Protein AF-A0A395IQ38-F1 (afdb_monomer_lite)

Secondary structure (DSSP, 8-state):
-EEEEEEEES----TTPPPSSPEEEEEEEEEEEEEEEEETTEEEEEEEEEEEEEE--TTSSS--EEEEEE-TTS-EEEEEEE-GGG-EEEEEEEE-SS-EEEEEEE-SSHHHHHHHHHHHTT----TTEEEEEEEEEEEEEEE-TT----TTTT--EEEEEEEEE--SSGGG---TT-SS-EEEEEETTEEEEEE----TTT-EEEE-SS-TTEEEEEE---S--EEEEEGGGTTT----GGGTT-TTS-TT---EEEEEEES-----EEE---SSS---SEEEEEEEEETTEEEEEEEESS-SS-SEEEEEE-TT-EEEEEEETTEEEEEEEEEEEPPPPP--STHHHHHTT-EESSSPPPP-EEEEEEEEESSHHHHHHHHHTSSSPEEEPP---------------

Foldseek 3Di:
DWFQWKAKDFDDDDPQDDDNDIAGGKDKDKAWDWDWDQDPVGTATFTFFIWIKIWGHPPDPDIHMDTDTAGQQWAWAKDFDQDPPRFTKMWTWGCPPPTIMIMITGHNDPVVVVVVQCVRLVVDADPQKDWPDKAFFQDKFKDKQPGDDTLQPPFAWTIKIWMFGDDVDPQAGDQACTQTTKIWTDTPFWIKIDTRNHHAPFWWWFDDQVAQQKIKTKGADDRRIYIYGYPPCVVSHRRPPPVVVPVPDDPPDMIMIMITGGPDHDFAWAADDDDPDQGAGTKGWDWDHHHPWIKIKIAGDPGQFAGIFMDTAAQPWAKAWDCPPNKTKIKTAFDFTDTQQGCDPRRSNVSSNIAGDRDHDHGPDTHIDMDIHNDPVNSVVVQVSHSYHYHHDDPDDPPPPPPDDDDDD

InterPro domains:
  IPR056031 Domain of unknown function DUF7612 [PF24587] (2-122)
  IPR056032 Domain of unknown function DUF7613 [PF24588] (127-234)
  IPR056033 Domain of unknown function DUF7614 [PF24589] (271-387)

Organism: NCBI:txid38457

Radius of gyration: 27.63 Å; chains: 1; bounding box: 71×44×104 Å

Structure (mmCIF, N/CA/C/O backbone):
data_AF-A0A395IQ38-F1
#
_entry.id   AF-A0A395IQ38-F1
#
loop_
_atom_site.group_PDB
_atom_site.id
_atom_site.type_symbol
_atom_site.label_atom_id
_atom_site.label_alt_id
_atom_site.label_comp_id
_atom_site.label_asym_id
_atom_site.label_entity_id
_atom_site.label_seq_id
_atom_site.pdbx_PDB_ins_code
_atom_site.Cartn_x
_atom_site.Cartn_y
_atom_site.Cartn_z
_atom_site.occupancy
_atom_site.B_iso_or_equiv
_atom_site.auth_seq_id
_atom_site.auth_comp_id
_atom_site.auth_asym_id
_atom_site.auth_atom_id
_atom_site.pdbx_PDB_model_num
ATOM 1 N N . MET A 1 1 ? 19.570 -11.540 -18.456 1.00 93.12 1 MET A N 1
ATOM 2 C CA . MET A 1 1 ? 18.658 -12.139 -19.445 1.00 93.12 1 MET A CA 1
ATOM 3 C C . MET A 1 1 ? 19.178 -11.722 -20.796 1.00 93.12 1 MET A C 1
ATOM 5 O O . MET A 1 1 ? 19.561 -10.565 -20.934 1.00 93.12 1 MET A O 1
ATOM 9 N N . THR A 1 2 ? 19.228 -12.632 -21.755 1.00 94.69 2 THR A N 1
ATOM 10 C CA . THR A 1 2 ? 19.586 -12.274 -23.126 1.00 94.69 2 THR A CA 1
ATOM 11 C C . THR A 1 2 ? 18.348 -11.689 -23.805 1.00 94.69 2 THR A C 1
ATOM 13 O O . THR A 1 2 ? 17.265 -12.251 -23.659 1.00 94.69 2 THR A O 1
ATOM 16 N N . VAL A 1 3 ? 18.484 -10.567 -24.509 1.00 94.94 3 VAL A N 1
ATOM 17 C CA . VAL A 1 3 ? 17.417 -10.009 -25.359 1.00 94.94 3 VAL A CA 1
ATOM 18 C C . VAL A 1 3 ? 17.745 -10.247 -26.828 1.00 94.94 3 VAL A C 1
ATOM 20 O O . VAL A 1 3 ? 18.920 -10.270 -27.208 1.00 94.94 3 VAL A O 1
ATOM 23 N N . LYS A 1 4 ? 16.712 -10.424 -27.658 1.00 94.44 4 LYS A N 1
ATOM 24 C CA . LYS A 1 4 ? 16.850 -10.730 -29.086 1.00 94.44 4 LYS A CA 1
ATOM 25 C C . LYS A 1 4 ? 17.649 -9.642 -29.795 1.00 94.44 4 LYS A C 1
ATOM 27 O O . LYS A 1 4 ? 18.656 -9.934 -30.441 1.00 94.44 4 LYS A O 1
ATOM 32 N N . VAL A 1 5 ? 17.206 -8.396 -29.629 1.00 94.75 5 VAL A N 1
ATOM 33 C CA . VAL A 1 5 ? 17.820 -7.180 -30.176 1.00 94.75 5 VAL A CA 1
ATOM 34 C C . VAL A 1 5 ? 17.690 -6.058 -29.151 1.00 94.75 5 VAL A C 1
ATOM 36 O O . VAL A 1 5 ? 16.665 -5.941 -28.479 1.00 94.75 5 VAL A O 1
ATOM 39 N N . PHE A 1 6 ? 18.721 -5.230 -29.039 1.00 94.94 6 PHE A N 1
ATOM 40 C CA . PHE A 1 6 ? 18.728 -4.032 -28.214 1.00 94.94 6 PHE A CA 1
ATOM 41 C C . PHE A 1 6 ? 19.212 -2.821 -29.017 1.00 94.94 6 PHE A C 1
ATOM 43 O O . PHE A 1 6 ? 20.171 -2.927 -29.779 1.00 94.94 6 PHE A O 1
ATOM 50 N N . GLN A 1 7 ? 18.583 -1.663 -28.820 1.00 93.31 7 GLN A N 1
ATOM 51 C CA . GLN A 1 7 ? 18.994 -0.404 -29.442 1.00 93.31 7 GLN A CA 1
ATOM 52 C C . GLN A 1 7 ? 18.879 0.753 -28.445 1.00 93.31 7 GLN A C 1
ATOM 54 O O . GLN A 1 7 ? 17.932 0.806 -27.659 1.00 93.31 7 GLN A O 1
ATOM 59 N N . CYS A 1 8 ? 19.825 1.693 -28.490 1.00 91.06 8 CYS A N 1
ATOM 60 C CA . CYS A 1 8 ? 19.833 2.871 -27.626 1.00 91.06 8 CYS A CA 1
ATOM 61 C C . CYS A 1 8 ? 19.981 4.166 -28.434 1.00 91.06 8 CYS A C 1
ATOM 63 O O . CYS A 1 8 ? 20.770 4.243 -29.374 1.00 91.06 8 CYS A O 1
ATOM 65 N N . PHE A 1 9 ? 19.246 5.196 -28.024 1.00 88.75 9 PHE A N 1
ATOM 66 C CA . PHE A 1 9 ? 19.246 6.535 -28.606 1.00 88.75 9 PHE A CA 1
ATOM 67 C C . PHE A 1 9 ? 19.444 7.593 -27.512 1.00 88.75 9 PHE A C 1
ATOM 69 O O . PHE A 1 9 ? 19.128 7.360 -26.344 1.00 88.75 9 PHE A O 1
ATOM 76 N N . GLY A 1 10 ? 19.912 8.784 -27.899 1.00 79.25 10 GLY A N 1
ATOM 77 C CA . GLY A 1 10 ? 20.095 9.913 -26.974 1.00 79.25 10 GLY A CA 1
ATOM 78 C C . GLY A 1 10 ? 21.380 9.862 -26.139 1.00 79.25 10 GLY A C 1
ATOM 79 O O . GLY A 1 10 ? 21.477 10.570 -25.144 1.00 79.25 10 GLY A O 1
ATOM 80 N N . GLN A 1 11 ? 22.357 9.035 -26.526 1.00 74.56 11 GLN A N 1
ATOM 81 C CA . GLN A 1 11 ? 23.685 9.004 -25.906 1.00 74.56 11 GLN A CA 1
ATOM 82 C C . GLN A 1 11 ? 24.605 10.091 -26.474 1.00 74.56 11 GLN A C 1
ATOM 84 O O . GLN A 1 11 ? 24.589 10.356 -27.679 1.00 74.56 11 GLN A O 1
ATOM 89 N N . GLU A 1 12 ? 25.478 10.646 -25.632 1.00 70.06 12 GLU A N 1
ATOM 90 C CA . GLU A 1 12 ? 26.608 11.455 -26.095 1.00 70.06 12 GLU A CA 1
ATOM 91 C C . GLU A 1 12 ? 27.608 10.599 -26.879 1.00 70.06 12 GLU A C 1
ATOM 93 O O . GLU A 1 12 ? 28.096 9.566 -26.406 1.00 70.06 12 GLU A O 1
ATOM 98 N N . LYS A 1 13 ? 27.924 11.037 -28.101 1.00 66.25 13 LYS A N 1
ATOM 99 C CA . LYS A 1 13 ? 28.816 10.318 -29.013 1.00 66.25 13 LYS A CA 1
ATOM 100 C C . LYS A 1 13 ? 30.270 10.483 -28.578 1.00 66.25 13 LYS A C 1
ATOM 102 O O . LYS A 1 13 ? 30.868 11.534 -28.776 1.00 66.25 13 LYS A O 1
ATOM 107 N N . HIS A 1 14 ? 30.848 9.411 -28.052 1.00 73.25 14 HIS A N 1
ATOM 108 C CA . HIS A 1 14 ? 32.261 9.318 -27.691 1.00 73.25 14 HIS A CA 1
ATOM 109 C C . HIS A 1 14 ? 32.787 7.913 -28.019 1.00 73.25 14 HIS A C 1
ATOM 111 O O . HIS A 1 14 ? 32.014 6.993 -28.272 1.00 73.25 14 HIS A O 1
ATOM 117 N N . ALA A 1 15 ? 34.107 7.708 -28.006 1.00 63.06 15 ALA A N 1
ATOM 118 C CA . ALA A 1 15 ? 34.736 6.471 -28.494 1.00 63.06 15 ALA A CA 1
ATOM 119 C C . ALA A 1 15 ? 34.370 5.176 -27.726 1.00 63.06 15 ALA A C 1
ATOM 121 O O . ALA A 1 15 ? 34.783 4.088 -28.138 1.00 63.06 15 ALA A O 1
ATOM 122 N N . GLN A 1 16 ? 33.619 5.271 -26.623 1.00 72.75 16 GLN A N 1
ATOM 123 C CA . GLN A 1 16 ? 33.119 4.140 -25.833 1.00 72.75 16 GLN A CA 1
ATOM 124 C C . GLN A 1 16 ? 31.585 3.999 -25.845 1.00 72.75 16 GLN A C 1
ATOM 126 O O . GLN A 1 16 ? 31.077 3.050 -25.250 1.00 72.75 16 GLN A O 1
ATOM 131 N N . SER A 1 17 ? 30.854 4.870 -26.557 1.00 81.25 17 SER A N 1
ATOM 132 C CA . SER A 1 17 ? 29.389 4.826 -26.620 1.00 81.25 17 SER A CA 1
ATOM 133 C C . SER A 1 17 ? 28.861 3.507 -27.200 1.00 81.25 17 SER A C 1
ATOM 135 O O . SER A 1 17 ? 29.544 2.799 -27.952 1.00 81.25 17 SER A O 1
ATOM 137 N N . PHE A 1 18 ? 27.615 3.180 -26.863 1.00 87.50 18 PHE A N 1
ATOM 138 C CA . PHE A 1 18 ? 26.946 1.996 -27.387 1.00 87.50 18 PHE A CA 1
ATOM 139 C C . PHE A 1 18 ? 26.615 2.191 -28.884 1.00 87.50 18 PHE A C 1
ATOM 141 O O . PHE A 1 18 ? 26.390 3.330 -29.307 1.00 87.50 18 PHE A O 1
ATOM 148 N N . PRO A 1 19 ? 26.599 1.133 -29.720 1.00 88.25 19 PRO A N 1
ATOM 149 C CA . PRO A 1 19 ? 26.196 1.265 -31.119 1.00 88.25 19 PRO A CA 1
ATOM 150 C C . PRO A 1 19 ? 24.781 1.846 -31.264 1.00 88.25 19 PRO A C 1
ATOM 152 O O . PRO A 1 19 ? 23.857 1.432 -30.569 1.00 88.25 19 PRO A O 1
ATOM 155 N N . ALA A 1 20 ? 24.610 2.796 -32.188 1.00 84.88 20 ALA A N 1
ATOM 156 C CA . ALA A 1 20 ? 23.298 3.371 -32.509 1.00 84.88 20 ALA A CA 1
ATOM 157 C C . ALA A 1 20 ? 22.424 2.421 -33.357 1.00 84.88 20 ALA A C 1
ATOM 159 O O . ALA A 1 20 ? 21.208 2.592 -33.447 1.00 84.88 20 ALA A O 1
ATOM 160 N N . GLU A 1 21 ? 23.050 1.431 -33.991 1.00 89.56 21 GLU A N 1
ATOM 161 C CA . GLU A 1 21 ? 22.405 0.358 -34.747 1.00 89.56 21 GLU A CA 1
ATOM 162 C C . GLU A 1 21 ? 21.835 -0.719 -33.802 1.00 89.56 21 GLU A C 1
ATOM 164 O O . GLU A 1 21 ? 22.352 -0.891 -32.694 1.00 89.56 21 GLU A O 1
ATOM 169 N N . PRO A 1 22 ? 20.795 -1.472 -34.206 1.00 91.62 22 PRO A N 1
ATOM 170 C CA . PRO A 1 22 ? 20.253 -2.553 -33.387 1.00 91.62 22 PRO A CA 1
ATOM 171 C C . PRO A 1 22 ? 21.277 -3.686 -33.192 1.00 91.62 22 PRO A C 1
ATOM 173 O O . PRO A 1 22 ? 21.719 -4.316 -34.152 1.00 91.62 22 PRO A O 1
ATOM 176 N N . VAL A 1 23 ? 21.637 -3.982 -31.941 1.00 93.88 23 VAL A N 1
ATOM 177 C CA . VAL A 1 23 ? 22.622 -5.016 -31.589 1.00 93.88 23 VAL A CA 1
ATOM 178 C C . VAL A 1 23 ? 21.913 -6.304 -31.148 1.00 93.88 23 VAL A C 1
ATOM 180 O O . VAL A 1 23 ? 21.117 -6.268 -30.206 1.00 93.88 23 VAL A O 1
ATOM 183 N N . PRO A 1 24 ? 22.187 -7.463 -31.775 1.00 93.50 24 PRO A N 1
ATOM 184 C CA . PRO A 1 24 ? 21.558 -8.725 -31.402 1.00 93.50 24 PRO A CA 1
ATOM 185 C C . PRO A 1 24 ? 22.194 -9.370 -30.160 1.00 93.50 24 PRO A C 1
ATOM 187 O O . PRO A 1 24 ? 23.388 -9.212 -29.891 1.00 93.50 24 PRO A O 1
ATOM 190 N N . LYS A 1 25 ? 21.407 -10.193 -29.453 1.00 94.12 25 LYS A N 1
ATOM 191 C CA . LYS A 1 25 ? 21.848 -11.062 -28.339 1.00 94.12 25 LYS A CA 1
ATOM 192 C C . LYS A 1 25 ? 22.561 -10.319 -27.197 1.00 94.12 25 LYS A C 1
ATOM 194 O O . LYS A 1 25 ? 23.534 -10.824 -26.635 1.00 94.12 25 LYS A O 1
ATOM 199 N N . CYS A 1 26 ? 22.089 -9.122 -26.854 1.00 95.06 26 CYS A N 1
ATOM 200 C CA . CYS A 1 26 ? 22.605 -8.351 -25.722 1.00 95.06 26 CYS A CA 1
ATOM 201 C C . CYS A 1 26 ? 22.253 -8.995 -24.376 1.00 95.06 26 CYS A C 1
ATOM 203 O O . CYS A 1 26 ? 21.154 -9.518 -24.192 1.00 95.06 26 CYS A O 1
ATOM 205 N N . GLU A 1 27 ? 23.165 -8.906 -23.409 1.00 95.44 27 GLU A N 1
ATOM 206 C CA . GLU A 1 27 ? 22.915 -9.315 -22.026 1.00 95.44 27 GLU A CA 1
ATOM 207 C C . GLU A 1 27 ? 22.394 -8.134 -21.210 1.00 95.44 27 GLU A C 1
ATOM 209 O O . GLU A 1 27 ? 23.070 -7.119 -21.072 1.00 95.44 27 GLU A O 1
ATOM 214 N N . VAL A 1 28 ? 21.203 -8.286 -20.632 1.00 95.44 28 VAL A N 1
ATOM 215 C CA . VAL A 1 28 ? 20.551 -7.287 -19.779 1.00 95.44 28 VAL A CA 1
ATOM 216 C C . VAL A 1 28 ? 20.535 -7.768 -18.331 1.00 95.44 28 VAL A C 1
ATOM 218 O O . VAL A 1 28 ? 20.089 -8.884 -18.027 1.00 95.44 28 VAL A O 1
ATOM 221 N N . ARG A 1 29 ? 20.996 -6.919 -17.413 1.00 95.75 29 ARG A N 1
ATOM 222 C CA . ARG A 1 29 ? 20.953 -7.133 -15.963 1.00 95.75 29 ARG A CA 1
ATOM 223 C C . ARG A 1 29 ? 20.324 -5.911 -15.303 1.00 95.75 29 ARG A C 1
ATOM 225 O O . ARG A 1 29 ? 20.780 -4.793 -15.504 1.00 95.75 29 ARG A O 1
ATOM 232 N N . LEU A 1 30 ? 19.285 -6.145 -14.509 1.00 94.75 30 LEU A N 1
ATOM 233 C CA . LEU A 1 30 ? 18.707 -5.142 -13.624 1.00 94.75 30 LEU A CA 1
ATOM 234 C C . LEU A 1 30 ? 19.155 -5.474 -12.202 1.00 94.75 30 LEU A C 1
ATOM 236 O O . LEU A 1 30 ? 18.978 -6.609 -11.756 1.00 94.75 30 LEU A O 1
ATOM 240 N N . PHE A 1 31 ? 19.732 -4.498 -11.515 1.00 94.50 31 PHE A N 1
ATOM 241 C CA . PHE A 1 31 ? 20.125 -4.600 -10.116 1.00 94.50 31 PHE A CA 1
ATOM 242 C C . PHE A 1 31 ? 19.277 -3.631 -9.301 1.00 94.50 31 PHE A C 1
ATOM 244 O O . PHE A 1 31 ? 19.138 -2.469 -9.676 1.00 94.50 31 PHE A O 1
ATOM 251 N N . GLU A 1 32 ? 18.726 -4.086 -8.183 1.00 92.00 32 GLU A N 1
ATOM 252 C CA . GLU A 1 32 ? 18.139 -3.182 -7.199 1.00 92.00 32 GLU A CA 1
ATOM 253 C C . GLU A 1 32 ? 19.252 -2.402 -6.487 1.00 92.00 32 GLU A C 1
ATOM 255 O O . GLU A 1 32 ? 20.242 -2.986 -6.039 1.00 92.00 32 GLU A O 1
ATOM 260 N N . LYS A 1 33 ? 19.085 -1.083 -6.360 1.00 92.69 33 LYS A N 1
ATOM 261 C CA . LYS A 1 33 ? 19.924 -0.244 -5.501 1.00 92.69 33 LYS A CA 1
ATOM 262 C C . LYS A 1 33 ? 19.242 -0.116 -4.145 1.00 92.69 33 LYS A C 1
ATOM 264 O O . LYS A 1 33 ? 18.038 0.116 -4.070 1.00 92.69 33 LYS A O 1
ATOM 269 N N . SER A 1 34 ? 20.011 -0.219 -3.067 1.00 91.69 34 SER A N 1
ATOM 270 C CA . SER A 1 34 ? 19.487 -0.096 -1.706 1.00 91.69 34 SER A CA 1
ATOM 271 C C . SER A 1 34 ? 20.482 0.562 -0.763 1.00 91.69 34 SER A C 1
ATOM 273 O O . SER A 1 34 ? 21.682 0.316 -0.866 1.00 91.69 34 SER A O 1
ATOM 275 N N . THR A 1 35 ? 19.980 1.322 0.205 1.00 90.62 35 THR A N 1
ATOM 276 C CA . THR A 1 35 ? 20.764 1.881 1.316 1.00 90.62 35 THR A CA 1
ATOM 277 C C . THR A 1 35 ? 20.327 1.261 2.631 1.00 90.62 35 THR A C 1
ATOM 279 O O . THR A 1 35 ? 19.128 1.208 2.903 1.00 90.62 35 THR A O 1
ATOM 282 N N . VAL A 1 36 ? 21.283 0.848 3.464 1.00 89.38 36 VAL A N 1
ATOM 283 C CA . VAL A 1 36 ? 21.004 0.411 4.837 1.00 89.38 36 VAL A CA 1
ATOM 284 C C . VAL A 1 36 ? 20.916 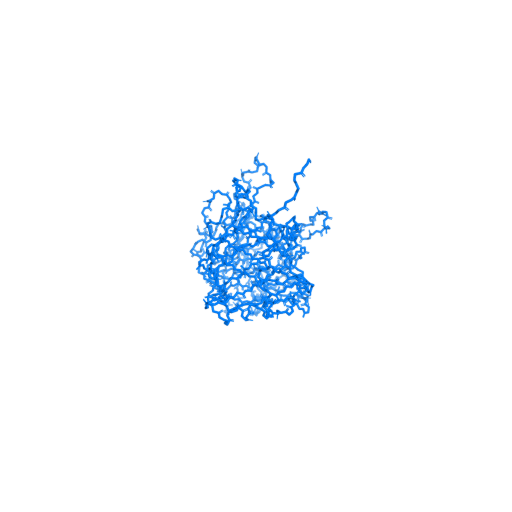1.638 5.741 1.00 89.38 36 VAL A C 1
ATOM 286 O O . VAL A 1 36 ? 21.901 2.344 5.944 1.00 89.38 36 VAL A O 1
ATOM 289 N N . GLU A 1 37 ? 19.733 1.886 6.287 1.00 83.00 37 GLU A N 1
ATOM 290 C CA . GLU A 1 37 ? 19.483 2.910 7.294 1.00 83.00 37 GLU A CA 1
ATOM 291 C C . GLU A 1 37 ? 19.652 2.294 8.686 1.00 83.00 37 GLU A C 1
ATOM 293 O O . GLU A 1 37 ? 19.010 1.294 9.005 1.00 83.00 37 GLU A O 1
ATOM 298 N N . LYS A 1 38 ? 20.528 2.866 9.518 1.00 81.62 38 LYS A N 1
ATOM 299 C CA . LYS A 1 38 ? 20.708 2.429 10.908 1.00 81.62 38 LYS A CA 1
ATOM 300 C C . LYS A 1 38 ? 19.680 3.135 11.791 1.00 81.62 38 LYS A C 1
ATOM 302 O O . LYS A 1 38 ? 19.753 4.351 11.936 1.00 81.62 38 LYS A O 1
ATOM 307 N N . ALA A 1 39 ? 18.765 2.381 12.393 1.00 74.88 39 ALA A N 1
ATOM 308 C CA . ALA A 1 39 ? 17.816 2.873 13.389 1.00 74.88 39 ALA A CA 1
ATOM 309 C C . ALA A 1 39 ? 18.024 2.164 14.739 1.00 74.88 39 ALA A C 1
ATOM 311 O O . ALA A 1 39 ? 18.658 1.109 14.805 1.00 74.88 39 ALA A O 1
ATOM 312 N N . ALA A 1 40 ? 17.457 2.716 15.817 1.00 74.75 40 ALA A N 1
ATOM 313 C CA . ALA A 1 40 ? 17.487 2.095 17.150 1.00 74.75 40 ALA A CA 1
ATOM 314 C C . ALA A 1 40 ? 16.820 0.703 17.180 1.00 74.75 40 ALA A C 1
ATOM 316 O O . ALA A 1 40 ? 17.167 -0.144 17.994 1.00 74.75 40 ALA A O 1
ATOM 317 N N . THR A 1 41 ? 15.893 0.459 16.253 1.00 78.12 41 THR A N 1
ATOM 318 C CA . THR A 1 41 ? 15.161 -0.799 16.047 1.00 78.12 41 THR A CA 1
ATOM 319 C C . THR A 1 41 ? 15.898 -1.808 15.160 1.00 78.12 41 THR A C 1
ATOM 321 O O . THR A 1 41 ? 15.351 -2.864 14.850 1.00 78.12 41 THR A O 1
ATOM 324 N N . GLY A 1 42 ? 17.129 -1.492 14.747 1.00 78.25 42 GLY A N 1
ATOM 325 C CA . GLY A 1 42 ? 17.957 -2.303 13.858 1.00 78.25 42 GLY A CA 1
ATOM 326 C C . GLY A 1 42 ? 18.240 -1.632 12.505 1.00 78.25 42 GLY A C 1
ATOM 327 O O . GLY A 1 42 ? 17.652 -0.599 12.166 1.00 78.25 42 GLY A O 1
ATOM 328 N N . PRO A 1 43 ? 19.179 -2.186 11.719 1.00 83.31 43 PRO A N 1
ATOM 329 C CA . PRO A 1 43 ? 19.400 -1.764 10.341 1.00 83.31 43 PRO A CA 1
ATOM 330 C C . PRO A 1 43 ? 18.205 -2.150 9.455 1.00 83.31 43 PRO A C 1
ATOM 332 O O . PRO A 1 43 ? 17.662 -3.240 9.597 1.00 83.31 43 PRO A O 1
ATOM 335 N N . ARG A 1 44 ? 17.830 -1.274 8.515 1.00 86.38 44 ARG A N 1
ATOM 336 C CA . ARG A 1 44 ? 16.774 -1.515 7.515 1.00 86.38 44 ARG A CA 1
ATOM 337 C C . ARG A 1 44 ? 17.277 -1.216 6.109 1.00 86.38 44 ARG A C 1
ATOM 339 O O . ARG A 1 44 ? 17.802 -0.131 5.860 1.00 86.38 44 ARG A O 1
ATOM 346 N N . LYS A 1 45 ? 17.080 -2.130 5.167 1.00 89.12 45 LYS A N 1
ATOM 347 C CA . LYS A 1 45 ? 17.401 -1.962 3.748 1.00 89.12 45 LYS A CA 1
ATOM 348 C C . LYS A 1 45 ? 16.268 -1.211 3.041 1.00 89.12 45 LYS A C 1
ATOM 350 O O . LYS A 1 45 ? 15.194 -1.750 2.796 1.00 89.12 45 LYS A O 1
ATOM 355 N N . LYS A 1 46 ? 16.513 0.050 2.676 1.00 88.31 46 LYS A N 1
ATOM 356 C CA . LYS A 1 46 ? 15.571 0.874 1.900 1.00 88.31 46 LYS A CA 1
ATOM 357 C C . LYS A 1 46 ? 15.934 0.870 0.420 1.00 88.31 46 LYS A C 1
ATOM 359 O O . LYS A 1 46 ? 17.099 1.065 0.066 1.00 88.31 46 LYS A O 1
ATOM 364 N N . HIS A 1 47 ? 14.933 0.683 -0.435 1.00 91.06 47 HIS A N 1
ATOM 365 C CA . HIS A 1 47 ? 15.069 0.744 -1.890 1.00 91.06 47 HIS A CA 1
ATOM 366 C C . HIS A 1 47 ? 15.512 2.148 -2.348 1.00 91.06 47 HIS A C 1
ATOM 368 O O . HIS A 1 47 ? 15.124 3.169 -1.777 1.00 91.06 47 HIS A O 1
ATOM 374 N N . ARG A 1 48 ? 16.365 2.209 -3.372 1.00 91.38 48 ARG A N 1
ATOM 375 C CA . ARG A 1 48 ? 16.932 3.445 -3.943 1.00 91.38 48 ARG A CA 1
ATOM 376 C C . ARG A 1 48 ? 17.014 3.389 -5.469 1.00 91.38 48 ARG A C 1
ATOM 378 O O . ARG A 1 48 ? 17.909 3.980 -6.070 1.00 91.38 48 ARG A O 1
ATOM 385 N N . GLY A 1 49 ? 16.060 2.701 -6.087 1.00 91.06 49 GLY A N 1
ATOM 386 C CA . GLY A 1 49 ? 15.919 2.608 -7.532 1.00 91.06 49 GLY A CA 1
ATOM 387 C C . GLY A 1 49 ? 16.618 1.382 -8.091 1.00 91.06 49 GLY A C 1
ATOM 388 O O . GLY A 1 49 ? 16.852 0.392 -7.392 1.00 91.06 49 GLY A O 1
ATOM 389 N N . PHE A 1 50 ? 16.977 1.459 -9.365 1.00 92.44 50 PHE A N 1
ATOM 390 C CA . PHE A 1 50 ? 17.636 0.369 -10.070 1.00 92.44 50 PHE A CA 1
ATOM 391 C C . PHE A 1 50 ? 18.891 0.849 -10.790 1.00 92.44 50 PHE A C 1
ATOM 393 O O . PHE A 1 50 ? 19.024 2.022 -11.126 1.00 92.44 50 PHE A O 1
ATOM 400 N N . ARG A 1 51 ? 19.794 -0.088 -11.064 1.00 93.06 51 ARG A N 1
ATOM 401 C CA . ARG A 1 51 ? 20.893 0.059 -12.016 1.00 93.06 51 ARG A CA 1
ATOM 402 C C . ARG A 1 51 ? 20.644 -0.917 -13.160 1.00 93.06 51 ARG A C 1
ATOM 404 O O . ARG A 1 51 ? 20.553 -2.128 -12.941 1.00 93.06 51 ARG A O 1
ATOM 411 N N . LEU A 1 52 ? 20.485 -0.388 -14.363 1.00 93.50 52 LEU A N 1
ATOM 412 C CA . LEU A 1 52 ? 20.234 -1.137 -15.585 1.00 93.50 52 LEU A CA 1
ATOM 413 C C . LEU A 1 52 ? 21.536 -1.235 -16.379 1.00 93.50 52 LEU A C 1
ATOM 415 O O . LEU A 1 52 ? 21.998 -0.255 -16.959 1.00 93.50 52 LEU A O 1
ATOM 419 N N . ALA A 1 53 ? 22.109 -2.436 -16.409 1.00 94.06 53 ALA A N 1
ATOM 420 C CA . ALA A 1 53 ? 23.287 -2.745 -17.200 1.00 94.06 53 ALA A CA 1
ATOM 421 C C . ALA A 1 53 ? 22.888 -3.512 -18.468 1.00 94.06 53 ALA A C 1
ATOM 423 O O . ALA A 1 53 ? 22.200 -4.537 -18.397 1.00 94.06 53 ALA A O 1
ATOM 424 N N . VAL A 1 54 ? 23.353 -3.043 -19.624 1.00 94.44 54 VAL A N 1
ATOM 425 C CA . VAL A 1 54 ? 23.208 -3.733 -20.914 1.00 94.44 54 VAL A CA 1
ATOM 426 C C . VAL A 1 54 ? 24.587 -3.924 -21.521 1.00 94.44 54 VAL A C 1
ATOM 428 O O . VAL A 1 54 ? 25.346 -2.969 -21.624 1.00 94.44 54 VAL A O 1
ATOM 431 N N . MET A 1 55 ? 24.924 -5.140 -21.936 1.00 94.19 55 MET A N 1
ATOM 432 C CA . MET A 1 55 ? 26.208 -5.470 -22.557 1.00 94.19 55 MET A CA 1
ATOM 433 C C . MET A 1 55 ? 25.991 -6.044 -23.956 1.00 94.19 55 MET A C 1
ATOM 435 O O . MET A 1 55 ? 25.017 -6.762 -24.199 1.00 94.19 55 MET A O 1
ATOM 439 N N . THR A 1 56 ? 26.901 -5.754 -24.886 1.00 92.88 56 THR A N 1
ATOM 440 C CA . THR A 1 56 ? 26.888 -6.401 -26.203 1.00 92.88 56 THR A CA 1
ATOM 441 C C . THR A 1 56 ? 27.113 -7.910 -26.082 1.00 92.88 56 THR A C 1
ATOM 443 O O . THR A 1 56 ? 27.787 -8.394 -25.170 1.00 92.88 56 THR A O 1
ATOM 446 N N . GLY A 1 57 ? 26.486 -8.678 -26.977 1.00 87.12 57 GLY A N 1
ATOM 447 C CA . GLY A 1 57 ? 26.559 -10.137 -26.948 1.00 87.12 57 GLY A CA 1
ATOM 448 C C . GLY A 1 57 ? 27.959 -10.673 -27.256 1.00 87.12 57 GLY A C 1
ATOM 449 O O . GLY A 1 57 ? 28.748 -10.038 -27.950 1.00 87.12 57 GLY A O 1
ATOM 450 N N . LYS A 1 58 ? 28.243 -11.912 -26.829 1.00 81.31 58 LYS A N 1
ATOM 451 C CA . LYS A 1 58 ? 29.544 -12.596 -27.028 1.00 81.31 58 LYS A CA 1
ATOM 452 C C . LYS A 1 58 ? 30.019 -12.687 -28.492 1.00 81.31 58 LYS A C 1
ATOM 454 O O . LYS A 1 58 ? 31.179 -12.993 -28.730 1.00 81.31 58 LYS A O 1
ATOM 459 N N . MET A 1 59 ? 29.126 -12.448 -29.455 1.00 76.44 59 MET A N 1
ATOM 460 C CA . MET A 1 59 ? 29.400 -12.494 -30.896 1.00 76.44 59 MET A CA 1
ATOM 461 C C . MET A 1 59 ? 29.808 -11.134 -31.494 1.00 76.44 59 MET A C 1
ATOM 463 O O . MET A 1 59 ? 30.149 -11.074 -32.672 1.00 76.44 59 MET A O 1
ATOM 467 N N . THR A 1 60 ? 29.757 -10.031 -30.737 1.00 80.31 60 THR A N 1
ATOM 468 C CA . THR A 1 60 ? 30.165 -8.709 -31.241 1.00 80.31 60 THR A CA 1
ATOM 469 C C . THR A 1 60 ? 31.667 -8.493 -31.078 1.00 80.31 60 THR A C 1
ATOM 471 O O . THR A 1 60 ? 32.196 -8.691 -29.987 1.00 80.31 60 THR A O 1
ATOM 474 N N . LYS A 1 61 ? 32.341 -7.999 -32.127 1.00 79.81 61 LYS A N 1
ATOM 475 C CA . LYS A 1 61 ? 33.795 -7.737 -32.136 1.00 79.81 61 LYS A CA 1
ATOM 476 C C . LYS A 1 61 ? 34.268 -6.767 -31.041 1.00 79.81 61 LYS A C 1
ATOM 478 O O . LYS A 1 61 ? 35.393 -6.886 -30.573 1.00 79.81 61 LYS A O 1
ATOM 483 N N . ASN A 1 62 ? 33.418 -5.819 -30.644 1.00 81.81 62 ASN A N 1
ATOM 484 C CA . ASN A 1 62 ? 33.714 -4.825 -29.616 1.00 81.81 62 ASN A CA 1
ATOM 485 C C . ASN A 1 62 ? 32.777 -5.025 -28.422 1.00 81.81 62 ASN A C 1
ATOM 487 O O . ASN A 1 62 ? 31.557 -4.970 -28.588 1.00 81.81 62 ASN A O 1
ATOM 491 N N . LEU A 1 63 ? 33.335 -5.190 -27.222 1.00 85.94 63 LEU A N 1
ATOM 492 C CA . LEU A 1 63 ? 32.551 -5.157 -25.991 1.00 85.94 63 LEU A CA 1
ATOM 493 C C . LEU A 1 63 ? 32.132 -3.708 -25.706 1.00 85.94 63 LEU A C 1
ATOM 495 O O . LEU A 1 63 ? 32.984 -2.848 -25.473 1.00 85.94 63 LEU A O 1
ATOM 499 N N . ARG A 1 64 ? 30.826 -3.432 -25.735 1.00 89.56 64 ARG A N 1
ATOM 500 C CA . ARG A 1 64 ? 30.242 -2.148 -25.316 1.00 89.56 64 ARG A CA 1
ATOM 501 C C . ARG A 1 64 ? 29.204 -2.383 -24.230 1.00 89.56 64 ARG A C 1
ATOM 503 O O . ARG A 1 64 ? 28.575 -3.440 -24.177 1.00 89.56 64 ARG A O 1
ATOM 510 N N . GLY A 1 65 ? 29.046 -1.388 -23.368 1.00 89.25 65 GLY A N 1
ATOM 511 C CA . GLY A 1 65 ? 28.136 -1.431 -22.236 1.00 89.25 65 GLY A CA 1
ATOM 512 C C . GLY A 1 65 ? 27.316 -0.154 -22.128 1.00 89.25 65 GLY A C 1
ATOM 513 O O . GLY A 1 65 ? 27.763 0.917 -22.528 1.00 89.25 65 GLY A O 1
ATOM 514 N N . ILE A 1 66 ? 26.121 -0.290 -21.575 1.00 89.69 66 ILE A N 1
ATOM 515 C CA . ILE A 1 66 ? 25.346 0.794 -20.985 1.00 89.69 66 ILE A CA 1
ATOM 516 C C . ILE A 1 66 ? 25.255 0.494 -19.505 1.00 89.69 66 ILE A C 1
ATOM 518 O O . ILE A 1 66 ? 24.985 -0.644 -19.118 1.00 89.69 66 ILE A O 1
ATOM 522 N N . ASP A 1 67 ? 25.452 1.530 -18.710 1.00 89.62 67 ASP A N 1
ATOM 523 C CA . ASP A 1 67 ? 25.229 1.525 -17.280 1.00 89.62 67 ASP A CA 1
ATOM 524 C C . ASP A 1 67 ? 24.350 2.732 -16.960 1.00 89.62 67 ASP A C 1
ATOM 526 O O . ASP A 1 67 ? 24.786 3.869 -17.123 1.00 89.62 67 ASP A O 1
ATOM 530 N N . GLN A 1 68 ? 23.082 2.487 -16.634 1.00 88.56 68 GLN A N 1
ATOM 531 C CA . GLN A 1 68 ? 22.086 3.534 -16.422 1.00 88.56 68 GLN A CA 1
ATOM 532 C C . GLN A 1 68 ? 21.470 3.382 -15.038 1.00 88.56 68 GLN A C 1
ATOM 534 O O . GLN A 1 68 ? 20.810 2.382 -14.743 1.00 88.56 68 GLN A O 1
ATOM 539 N N . ASP A 1 69 ? 21.632 4.405 -14.209 1.00 88.62 69 ASP A N 1
ATOM 540 C CA . ASP A 1 69 ? 20.866 4.524 -12.977 1.00 88.62 69 ASP A CA 1
ATOM 541 C C . ASP A 1 69 ? 19.424 4.955 -13.279 1.00 88.62 69 ASP A C 1
ATOM 543 O O . ASP A 1 69 ? 19.157 5.776 -14.158 1.00 88.62 69 ASP A O 1
ATOM 547 N N . ILE A 1 70 ? 18.486 4.370 -12.538 1.00 88.25 70 ILE A N 1
ATOM 548 C CA . ILE A 1 70 ? 17.054 4.660 -12.566 1.00 88.25 70 ILE A CA 1
ATOM 549 C C . ILE A 1 70 ? 16.677 5.101 -11.154 1.00 88.25 70 ILE A C 1
ATOM 551 O O . ILE A 1 70 ? 16.506 4.271 -10.258 1.00 88.25 70 ILE A O 1
ATOM 555 N N . LEU A 1 71 ? 16.595 6.414 -10.945 1.00 84.81 71 LEU A N 1
ATOM 556 C CA . LEU A 1 71 ? 16.316 7.003 -9.636 1.00 84.81 71 LEU A CA 1
ATOM 557 C C . LEU A 1 71 ? 14.824 6.870 -9.264 1.00 84.81 71 LEU A C 1
ATOM 559 O O . LEU A 1 71 ? 13.978 7.125 -10.121 1.00 84.81 71 LEU A O 1
ATOM 563 N N . PRO A 1 72 ? 14.472 6.590 -7.989 1.00 79.12 72 PRO A N 1
ATOM 564 C CA . PRO A 1 72 ? 13.079 6.544 -7.512 1.00 79.12 72 PRO A CA 1
ATOM 565 C C . PRO A 1 72 ? 12.280 7.818 -7.815 1.00 79.12 72 PRO A C 1
ATOM 567 O O . PRO A 1 72 ? 11.077 7.785 -8.047 1.00 79.12 72 PRO A O 1
ATOM 570 N N . THR A 1 73 ? 12.963 8.963 -7.825 1.00 70.88 73 THR A N 1
ATOM 571 C CA . THR A 1 73 ? 12.387 10.297 -8.024 1.00 70.88 73 THR A CA 1
ATOM 572 C C . THR A 1 73 ? 12.058 10.630 -9.484 1.00 70.88 73 THR A C 1
ATOM 574 O O . THR A 1 73 ? 11.422 11.658 -9.734 1.00 70.88 73 THR A O 1
ATOM 577 N N . THR A 1 74 ? 12.458 9.792 -10.448 1.00 77.44 74 THR A N 1
ATOM 578 C CA . THR A 1 74 ? 12.200 10.001 -11.879 1.00 77.44 74 THR A CA 1
ATOM 579 C C . THR A 1 74 ? 11.189 8.974 -12.401 1.00 77.44 74 THR A C 1
ATOM 581 O O . THR A 1 74 ? 11.447 7.774 -12.316 1.00 77.44 74 THR A O 1
ATOM 584 N N . PRO A 1 75 ? 10.062 9.410 -13.001 1.00 82.62 75 PRO A N 1
ATOM 585 C CA . PRO A 1 75 ? 9.135 8.514 -13.686 1.00 82.62 75 PRO A CA 1
ATOM 586 C C . PRO A 1 75 ? 9.815 7.694 -14.785 1.00 82.62 75 PRO A C 1
ATOM 588 O O . PRO A 1 75 ? 10.402 8.255 -15.712 1.00 82.62 75 PRO A O 1
ATOM 591 N N . ILE A 1 76 ? 9.679 6.370 -14.722 1.00 87.75 76 ILE A N 1
ATOM 592 C CA . ILE A 1 76 ? 10.110 5.479 -15.799 1.00 87.75 76 ILE A CA 1
ATOM 593 C C . ILE A 1 76 ? 9.067 5.587 -16.910 1.00 87.75 76 ILE A C 1
ATOM 595 O O . ILE A 1 76 ? 7.920 5.170 -16.745 1.00 87.75 76 ILE A O 1
ATOM 599 N N . GLN A 1 77 ? 9.431 6.150 -18.057 1.00 89.88 77 GLN A N 1
ATOM 600 C CA . GLN A 1 77 ? 8.518 6.153 -19.195 1.00 89.88 77 GLN A CA 1
ATOM 601 C C . GLN A 1 77 ? 8.652 4.853 -19.971 1.00 89.88 77 GLN A C 1
ATOM 603 O O . GLN A 1 77 ? 9.769 4.457 -20.307 1.00 89.88 77 GLN A O 1
ATOM 608 N N . PHE A 1 78 ? 7.530 4.232 -20.325 1.00 92.69 78 PHE A N 1
ATOM 609 C CA . PHE A 1 78 ? 7.537 3.022 -21.140 1.00 92.69 78 PHE A CA 1
ATOM 610 C C . PHE A 1 78 ? 6.562 3.071 -22.318 1.00 92.69 78 PHE A C 1
ATOM 612 O O . PHE A 1 78 ? 5.635 3.881 -22.371 1.00 92.69 78 PHE A O 1
ATOM 619 N N . SER A 1 79 ? 6.780 2.184 -23.284 1.00 93.25 79 SER A N 1
ATOM 620 C CA . SER A 1 79 ? 5.779 1.821 -24.283 1.00 93.25 79 SER A CA 1
ATOM 621 C C . SER A 1 79 ? 5.945 0.362 -24.690 1.00 93.25 79 SER A C 1
ATOM 623 O O . SER A 1 79 ? 7.061 -0.100 -24.940 1.00 93.25 79 SER A O 1
ATOM 625 N N . HIS A 1 80 ? 4.830 -0.359 -24.784 1.00 93.25 80 HIS A N 1
ATOM 626 C CA . HIS A 1 80 ? 4.798 -1.677 -25.400 1.00 93.25 80 HIS A CA 1
ATOM 627 C C . HIS A 1 80 ? 4.831 -1.522 -26.920 1.00 93.25 80 HIS A C 1
ATOM 629 O O . HIS A 1 80 ? 3.936 -0.923 -27.510 1.00 93.25 80 HIS A O 1
ATOM 635 N N . LEU A 1 81 ? 5.862 -2.081 -27.546 1.00 93.50 81 LEU A N 1
ATOM 636 C CA . LEU A 1 81 ? 6.061 -2.048 -28.989 1.00 93.50 81 LEU A CA 1
ATOM 637 C C . LEU A 1 81 ? 5.968 -3.462 -29.578 1.00 93.50 81 LEU A C 1
ATOM 639 O O . LEU A 1 81 ? 6.034 -4.472 -28.867 1.00 93.50 81 LEU A O 1
ATOM 643 N N . ARG A 1 82 ? 5.855 -3.522 -30.905 1.00 90.56 82 ARG A N 1
ATOM 644 C CA . ARG A 1 82 ? 6.203 -4.700 -31.700 1.00 90.56 82 ARG A CA 1
ATOM 645 C C . ARG A 1 82 ? 7.457 -4.349 -32.492 1.00 90.56 82 ARG A C 1
ATOM 647 O O . ARG A 1 82 ? 7.471 -3.320 -33.160 1.00 90.56 82 ARG A O 1
ATOM 654 N N . GLY A 1 83 ? 8.502 -5.153 -32.345 1.00 80.12 83 GLY A N 1
ATOM 655 C CA . GLY A 1 83 ? 9.692 -5.075 -33.183 1.00 80.12 83 GLY A CA 1
ATOM 656 C C . GLY A 1 83 ? 9.465 -5.758 -34.531 1.00 80.12 83 GLY A C 1
ATOM 657 O O . GLY A 1 83 ? 8.362 -6.229 -34.831 1.00 80.12 83 GLY A O 1
ATOM 658 N N . ASP A 1 84 ? 10.532 -5.845 -35.319 1.00 78.88 84 ASP A N 1
ATOM 659 C CA . ASP A 1 84 ? 10.513 -6.487 -36.633 1.00 78.88 84 ASP A CA 1
ATOM 660 C C . ASP A 1 84 ? 9.959 -7.917 -36.554 1.00 78.88 84 ASP A C 1
ATOM 662 O O . ASP A 1 84 ? 10.164 -8.643 -35.574 1.00 78.88 84 ASP A O 1
ATOM 666 N N . ASN A 1 85 ? 9.211 -8.312 -37.586 1.00 84.62 85 ASN A N 1
ATOM 667 C CA . ASN A 1 85 ? 8.475 -9.581 -37.657 1.00 84.62 85 ASN A CA 1
ATOM 668 C C . ASN A 1 85 ? 7.460 -9.802 -36.510 1.00 84.62 85 ASN A C 1
ATOM 670 O O . ASN A 1 85 ? 7.035 -10.926 -36.258 1.00 84.62 85 ASN A O 1
ATOM 674 N N . GLY A 1 86 ? 7.042 -8.734 -35.820 1.00 90.38 86 GLY A N 1
ATOM 675 C CA . GLY A 1 86 ? 5.991 -8.769 -34.799 1.00 90.38 86 GLY A CA 1
ATOM 676 C C . GLY A 1 86 ? 6.458 -9.157 -33.393 1.00 90.38 86 GLY A C 1
ATOM 677 O O . GLY A 1 86 ? 5.608 -9.253 -32.498 1.00 90.38 86 GLY A O 1
ATOM 678 N N . HIS A 1 87 ? 7.769 -9.342 -33.184 1.00 95.12 87 HIS A N 1
ATOM 679 C CA . HIS A 1 87 ? 8.340 -9.735 -31.894 1.00 95.12 87 HIS A CA 1
ATOM 680 C C . HIS A 1 87 ? 7.973 -8.756 -30.763 1.00 95.12 87 HIS A C 1
ATOM 682 O O . HIS A 1 87 ? 7.889 -7.544 -30.983 1.00 95.12 87 HIS A O 1
ATOM 688 N N . PRO A 1 88 ? 7.762 -9.247 -29.530 1.00 96.88 88 PRO A N 1
ATOM 689 C CA . PRO A 1 88 ? 7.424 -8.402 -28.392 1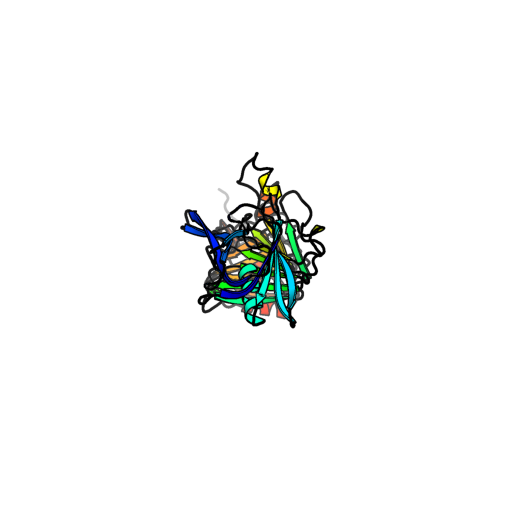.00 96.88 88 PRO A CA 1
ATOM 690 C C . PRO A 1 88 ? 8.581 -7.454 -28.061 1.00 96.88 88 PRO A C 1
ATOM 692 O O . PRO A 1 88 ? 9.714 -7.890 -27.867 1.00 96.88 88 PRO A O 1
ATOM 695 N N . ALA A 1 89 ? 8.293 -6.157 -27.947 1.00 96.56 89 ALA A N 1
ATOM 696 C CA . ALA A 1 89 ? 9.286 -5.151 -27.593 1.00 96.56 89 ALA A CA 1
ATOM 697 C C . ALA A 1 89 ? 8.808 -4.212 -26.472 1.00 96.56 89 ALA A C 1
ATOM 699 O O . ALA A 1 89 ? 7.607 -4.025 -26.243 1.00 96.56 89 ALA A O 1
ATOM 700 N N . LEU A 1 90 ? 9.770 -3.634 -25.756 1.00 96.12 90 LEU A N 1
ATOM 701 C CA . LEU A 1 90 ? 9.583 -2.635 -24.708 1.00 96.12 90 LEU A CA 1
ATOM 702 C C . LEU A 1 90 ? 10.520 -1.460 -24.987 1.00 96.12 90 LEU A C 1
ATOM 704 O O . LEU A 1 90 ? 11.736 -1.629 -25.038 1.00 96.12 90 LEU A O 1
ATOM 708 N N . LEU A 1 91 ? 9.952 -0.271 -25.147 1.00 94.94 91 LEU A N 1
ATOM 709 C CA . LEU A 1 91 ? 10.693 0.984 -25.111 1.00 94.94 91 LEU A CA 1
ATOM 710 C C . LEU A 1 91 ? 10.695 1.495 -23.674 1.00 94.94 91 LEU A C 1
ATOM 712 O O . LEU A 1 91 ? 9.625 1.630 -23.087 1.00 94.94 91 LEU A O 1
ATOM 716 N N . LEU A 1 92 ? 11.870 1.825 -23.146 1.00 93.44 92 LEU A N 1
ATOM 717 C CA . LEU A 1 92 ? 12.051 2.600 -21.921 1.00 93.44 92 LEU A CA 1
ATOM 718 C C . LEU A 1 92 ? 12.654 3.961 -22.280 1.00 93.44 92 LEU A C 1
ATOM 720 O O . LEU A 1 92 ? 13.556 4.035 -23.114 1.00 93.44 92 LEU A O 1
ATOM 724 N N . LYS A 1 93 ? 12.184 5.040 -21.652 1.00 89.56 93 LYS A N 1
ATOM 725 C CA . LYS A 1 93 ? 12.856 6.346 -21.681 1.00 89.56 93 LYS A CA 1
ATOM 726 C C . LYS A 1 93 ? 13.183 6.749 -20.252 1.00 89.56 93 LYS A C 1
ATOM 728 O O . LYS A 1 93 ? 12.285 6.827 -19.414 1.00 89.56 93 LYS A O 1
ATOM 733 N N . ILE A 1 94 ? 14.462 6.989 -19.999 1.00 84.00 94 ILE A N 1
ATOM 734 C CA . ILE A 1 94 ? 15.005 7.345 -18.688 1.00 84.00 94 ILE A CA 1
ATOM 735 C C . ILE A 1 94 ? 15.601 8.751 -18.820 1.00 84.00 94 ILE A C 1
ATOM 737 O O . ILE A 1 94 ? 16.183 9.095 -19.848 1.00 84.00 94 ILE A O 1
ATOM 741 N N . ASP A 1 95 ? 15.373 9.589 -17.814 1.00 77.38 95 ASP A N 1
ATOM 742 C CA . ASP A 1 95 ? 15.873 10.964 -17.742 1.00 77.38 95 ASP A CA 1
ATOM 743 C C . ASP A 1 95 ? 16.860 11.060 -16.576 1.00 77.38 95 ASP A C 1
ATOM 745 O O . ASP A 1 95 ? 16.454 11.019 -15.411 1.00 77.38 95 ASP A O 1
ATOM 749 N N . ASP A 1 96 ? 18.147 11.167 -16.906 1.00 67.31 96 ASP A N 1
ATOM 750 C CA . ASP A 1 96 ? 19.254 11.243 -15.945 1.00 67.31 96 ASP A CA 1
ATOM 751 C C . ASP A 1 96 ? 19.620 12.705 -15.606 1.00 67.31 96 ASP A C 1
ATOM 753 O O . ASP A 1 96 ? 20.766 13.056 -15.335 1.00 67.31 96 ASP A O 1
ATOM 757 N N . GLY A 1 97 ? 18.651 13.619 -15.737 1.00 62.47 97 GLY A N 1
ATOM 758 C CA . GLY A 1 97 ? 18.784 15.049 -15.446 1.00 62.47 97 GLY A CA 1
ATOM 759 C C . GLY A 1 97 ? 19.519 15.860 -16.518 1.00 62.47 97 GLY A C 1
ATOM 760 O O . GLY A 1 97 ? 19.164 17.018 -16.733 1.00 62.47 97 GLY A O 1
ATOM 761 N N . ASN A 1 98 ? 20.487 15.254 -17.212 1.00 55.66 98 ASN A N 1
ATOM 762 C CA . ASN A 1 98 ? 21.259 15.876 -18.296 1.00 55.66 98 ASN A CA 1
ATOM 763 C C . ASN A 1 98 ? 20.931 15.296 -19.683 1.00 55.66 98 ASN A C 1
ATOM 765 O O . ASN A 1 98 ? 20.906 16.026 -20.672 1.00 55.66 98 ASN A O 1
ATOM 769 N N . LEU A 1 99 ? 20.675 13.986 -19.768 1.00 64.38 99 LEU A N 1
ATOM 770 C CA . LEU A 1 99 ? 20.434 13.266 -21.020 1.00 64.38 99 LEU A CA 1
ATOM 771 C C . LEU A 1 99 ? 19.218 12.350 -20.883 1.00 64.38 99 LEU A C 1
ATOM 773 O O . LEU A 1 99 ? 19.028 11.679 -19.868 1.00 64.38 99 LEU A O 1
ATOM 777 N N . ARG A 1 100 ? 18.409 12.294 -21.945 1.00 72.75 100 ARG A N 1
ATOM 778 C CA . ARG A 1 100 ? 17.234 11.423 -22.027 1.00 72.75 100 ARG A CA 1
ATOM 779 C C . ARG A 1 100 ? 17.542 10.213 -22.897 1.00 72.75 100 ARG A C 1
ATOM 781 O O . ARG A 1 100 ? 17.336 10.246 -24.114 1.00 72.75 100 ARG A O 1
ATOM 788 N N . SER A 1 101 ? 18.020 9.144 -22.272 1.00 82.62 101 SER A N 1
ATOM 789 C CA . SER A 1 101 ? 18.277 7.881 -22.956 1.00 82.62 101 SER A CA 1
ATOM 790 C C . SER A 1 101 ? 16.952 7.208 -23.335 1.00 82.62 101 SER A C 1
ATOM 792 O O . SER A 1 101 ? 15.995 7.157 -22.559 1.00 82.62 101 SER A O 1
ATOM 794 N N . SER A 1 102 ? 16.858 6.726 -24.575 1.00 90.69 102 SER A N 1
ATOM 795 C CA . SER A 1 102 ? 15.726 5.925 -25.057 1.00 90.69 102 SER A CA 1
ATOM 796 C C . SER A 1 102 ? 16.240 4.554 -25.466 1.00 90.69 102 SER A C 1
ATOM 798 O O . SER A 1 102 ? 17.117 4.453 -26.317 1.00 90.69 102 SER A O 1
ATOM 800 N N . MET A 1 103 ? 15.708 3.506 -24.849 1.00 93.50 103 MET A N 1
ATOM 801 C CA . MET A 1 103 ? 16.210 2.139 -24.938 1.00 93.50 103 MET A CA 1
ATOM 802 C C . MET A 1 103 ? 15.107 1.207 -25.428 1.00 93.50 103 MET A C 1
ATOM 804 O O . MET A 1 103 ? 14.060 1.106 -24.790 1.00 93.50 103 MET A O 1
ATOM 808 N N . VAL A 1 104 ? 15.331 0.521 -26.546 1.00 95.31 104 VAL A N 1
ATOM 809 C CA . VAL A 1 104 ? 14.400 -0.465 -27.104 1.00 95.31 104 VAL A CA 1
ATOM 810 C C . VAL A 1 104 ? 14.950 -1.861 -26.855 1.00 95.31 104 VAL A C 1
ATOM 812 O O . VAL A 1 104 ? 16.044 -2.199 -27.301 1.00 95.31 104 VAL A O 1
ATOM 815 N N . PHE A 1 105 ? 14.165 -2.670 -26.152 1.00 96.44 105 PHE A N 1
ATOM 816 C CA . PHE A 1 105 ? 14.423 -4.079 -25.891 1.00 96.44 105 PHE A CA 1
ATOM 817 C C . PHE A 1 105 ? 13.442 -4.908 -26.715 1.00 96.44 105 PHE A C 1
ATOM 819 O O . PHE A 1 105 ? 12.237 -4.841 -26.472 1.00 96.44 105 PHE A O 1
ATOM 826 N N . THR A 1 106 ? 13.940 -5.697 -27.662 1.00 97.31 106 THR A N 1
ATOM 827 C CA . THR A 1 106 ? 13.149 -6.697 -28.389 1.00 97.31 106 THR A CA 1
ATOM 828 C C . THR A 1 106 ? 13.454 -8.068 -27.806 1.00 97.31 106 THR A C 1
ATOM 830 O O . THR A 1 106 ? 14.617 -8.446 -27.655 1.00 97.31 106 THR A O 1
ATOM 833 N N . PHE A 1 107 ? 12.410 -8.818 -27.484 1.00 97.00 107 PHE A N 1
ATOM 834 C CA . PHE A 1 107 ? 12.483 -10.130 -26.851 1.00 97.00 107 PHE A CA 1
ATOM 835 C C . PHE A 1 107 ? 12.099 -11.213 -27.856 1.00 97.00 107 PHE A C 1
ATOM 837 O O . PHE A 1 107 ? 11.430 -10.933 -28.853 1.00 97.00 107 PHE A O 1
ATOM 844 N N . ASP A 1 108 ? 12.515 -12.450 -27.599 1.00 95.44 108 ASP A N 1
ATOM 845 C CA . ASP A 1 108 ? 12.005 -13.580 -28.373 1.00 95.44 108 ASP A CA 1
ATOM 846 C C . ASP A 1 108 ? 10.565 -13.888 -27.939 1.00 95.44 108 ASP A C 1
ATOM 848 O O . ASP A 1 108 ? 9.676 -13.917 -28.789 1.00 95.44 108 ASP A O 1
ATOM 852 N N . GLU A 1 109 ? 10.325 -13.957 -26.621 1.00 94.94 109 GLU A N 1
ATOM 853 C CA . GLU A 1 109 ? 9.034 -14.337 -26.028 1.00 94.94 109 GLU A CA 1
ATOM 854 C C . GLU A 1 109 ? 8.332 -13.202 -25.253 1.00 94.94 109 GLU A C 1
ATOM 856 O O . GLU A 1 109 ? 9.002 -12.404 -24.579 1.00 94.94 109 GLU A O 1
ATOM 861 N N . PRO A 1 110 ? 6.981 -13.132 -25.261 1.00 95.31 110 PRO A N 1
ATOM 862 C CA . PRO A 1 110 ? 6.222 -12.117 -24.521 1.00 95.31 110 PRO A CA 1
ATOM 863 C C . PRO A 1 110 ? 6.477 -12.140 -23.010 1.00 95.31 110 PRO A C 1
ATOM 865 O O . PRO A 1 110 ? 6.504 -11.081 -22.379 1.00 95.31 110 PRO A O 1
ATOM 868 N N . ASP A 1 111 ? 6.732 -13.321 -22.447 1.00 95.50 111 ASP A N 1
ATOM 869 C CA . ASP A 1 111 ? 6.974 -13.515 -21.015 1.00 95.50 111 ASP A CA 1
ATOM 870 C C . ASP A 1 111 ? 8.293 -12.889 -20.556 1.00 95.50 111 ASP A C 1
ATOM 872 O O . ASP A 1 111 ? 8.386 -12.365 -19.447 1.00 95.50 111 ASP A O 1
ATOM 876 N N . GLN A 1 112 ? 9.315 -12.855 -21.419 1.00 95.62 112 GLN A N 1
ATOM 877 C CA . GLN A 1 112 ? 10.580 -12.177 -21.117 1.00 95.62 112 GLN A CA 1
ATOM 878 C C . GLN A 1 112 ? 10.364 -10.662 -20.977 1.00 95.62 112 GLN A C 1
ATOM 880 O O . GLN A 1 112 ? 10.870 -10.039 -20.038 1.00 95.62 112 GLN A O 1
ATOM 885 N N . ARG A 1 113 ? 9.549 -10.085 -21.874 1.00 96.00 113 ARG A N 1
ATOM 886 C CA . ARG A 1 113 ? 9.130 -8.677 -21.825 1.00 96.00 113 ARG A CA 1
ATOM 887 C C . ARG A 1 113 ? 8.315 -8.391 -20.563 1.00 96.00 113 ARG A C 1
ATOM 889 O O . ARG A 1 113 ? 8.613 -7.432 -19.852 1.00 96.00 113 ARG A O 1
ATOM 896 N N . ALA A 1 114 ? 7.314 -9.227 -20.276 1.00 94.88 114 ALA A N 1
ATOM 897 C CA . ALA A 1 114 ? 6.472 -9.108 -19.086 1.00 94.88 114 ALA A CA 1
ATOM 898 C C . ALA A 1 114 ? 7.303 -9.203 -17.796 1.00 94.88 114 ALA A C 1
ATOM 900 O O . ALA A 1 114 ? 7.121 -8.404 -16.881 1.00 94.88 114 ALA A O 1
ATOM 901 N N . ARG A 1 115 ? 8.295 -10.102 -17.754 1.00 94.81 115 ARG A N 1
ATOM 902 C CA . ARG A 1 115 ? 9.217 -10.247 -16.624 1.00 94.81 115 ARG A CA 1
ATOM 903 C C . ARG A 1 115 ? 10.096 -9.014 -16.412 1.00 94.81 115 ARG A C 1
ATOM 905 O O . ARG A 1 115 ? 10.309 -8.639 -15.263 1.00 94.81 115 ARG A O 1
ATOM 912 N N . LEU A 1 116 ? 10.608 -8.370 -17.468 1.00 95.25 116 LEU A N 1
ATOM 913 C CA . LEU A 1 116 ? 11.358 -7.115 -17.304 1.00 95.25 116 LEU A CA 1
ATOM 914 C C . LEU A 1 116 ? 10.453 -5.979 -16.804 1.00 95.25 116 LEU A C 1
ATOM 916 O O . LEU A 1 116 ? 10.846 -5.251 -15.896 1.00 95.25 116 LEU A O 1
ATOM 920 N N . HIS A 1 117 ? 9.236 -5.866 -17.344 1.00 94.75 117 HIS A N 1
ATOM 921 C CA . HIS A 1 117 ? 8.237 -4.897 -16.883 1.00 94.75 117 HIS A CA 1
ATOM 922 C C . HIS A 1 117 ? 7.910 -5.095 -15.394 1.00 94.75 117 HIS A C 1
ATOM 924 O O . HIS A 1 117 ? 7.999 -4.150 -14.617 1.00 94.75 117 HIS A O 1
ATOM 930 N N . ALA A 1 118 ? 7.600 -6.327 -14.978 1.00 94.25 118 ALA A N 1
ATOM 931 C CA . ALA A 1 118 ? 7.286 -6.662 -13.590 1.00 94.25 118 ALA A CA 1
ATOM 932 C C . ALA A 1 118 ? 8.463 -6.416 -12.629 1.00 94.25 118 ALA A C 1
ATOM 934 O O . ALA A 1 118 ? 8.246 -6.061 -11.474 1.00 94.25 118 ALA A O 1
ATOM 935 N N . LEU A 1 119 ? 9.713 -6.579 -13.080 1.00 94.19 119 LEU A N 1
ATOM 936 C CA . LEU A 1 119 ? 10.889 -6.232 -12.274 1.00 94.19 119 LEU A CA 1
ATOM 937 C C . LEU A 1 119 ? 10.983 -4.718 -12.030 1.00 94.19 119 LEU A C 1
ATOM 939 O O . LEU A 1 119 ? 11.240 -4.302 -10.903 1.00 94.19 119 LEU A O 1
ATOM 943 N N . LEU A 1 120 ? 10.744 -3.901 -13.061 1.00 92.88 120 LEU A N 1
ATOM 944 C CA . LEU A 1 120 ? 10.795 -2.436 -12.970 1.00 92.88 120 LEU A CA 1
ATOM 945 C C . LEU A 1 120 ? 9.654 -1.861 -12.117 1.00 92.88 120 LEU A C 1
ATOM 947 O O . LEU A 1 120 ? 9.876 -0.912 -11.368 1.00 92.88 120 LEU A O 1
ATOM 951 N N . THR A 1 121 ? 8.458 -2.456 -12.173 1.00 92.38 121 THR A N 1
ATOM 952 C CA . THR A 1 121 ? 7.324 -2.073 -11.311 1.00 92.38 121 THR A CA 1
ATOM 953 C C . THR A 1 121 ? 7.358 -2.725 -9.924 1.00 92.38 121 THR A C 1
ATOM 955 O O . THR A 1 121 ? 6.496 -2.446 -9.097 1.00 92.38 121 THR A O 1
ATOM 958 N N . GLY A 1 122 ? 8.329 -3.597 -9.624 1.00 90.94 122 GLY A N 1
ATOM 959 C CA . GLY A 1 122 ? 8.365 -4.355 -8.364 1.00 90.94 122 GLY A CA 1
ATOM 960 C C . GLY A 1 122 ? 7.236 -5.388 -8.208 1.00 90.94 122 GLY A C 1
ATOM 961 O O . GLY A 1 122 ? 7.034 -5.904 -7.112 1.00 90.94 122 GLY A O 1
ATOM 962 N N . GLY A 1 123 ? 6.505 -5.701 -9.282 1.00 92.12 123 GLY A N 1
ATOM 963 C CA . GLY A 1 123 ? 5.410 -6.676 -9.304 1.00 92.12 123 GLY A CA 1
ATOM 964 C C . GLY A 1 123 ? 5.846 -8.144 -9.355 1.00 92.12 123 GLY A C 1
ATOM 965 O O . GLY A 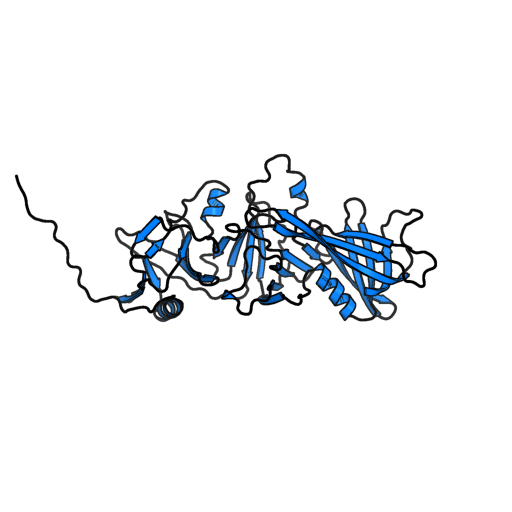1 123 ? 4.992 -9.023 -9.297 1.00 92.12 123 GLY A O 1
ATOM 966 N N . VAL A 1 124 ? 7.147 -8.435 -9.464 1.00 92.69 124 VAL A N 1
ATOM 967 C CA . VAL A 1 124 ? 7.661 -9.800 -9.257 1.00 92.69 124 VAL A CA 1
ATOM 968 C C . VAL A 1 124 ? 7.482 -10.185 -7.793 1.00 92.69 124 VAL A C 1
ATOM 970 O O . VAL A 1 124 ? 7.915 -9.443 -6.915 1.00 92.69 124 VAL A O 1
ATOM 973 N N . ILE A 1 125 ? 6.884 -11.352 -7.556 1.00 92.69 125 ILE A N 1
ATOM 974 C CA . ILE A 1 125 ? 6.782 -11.982 -6.237 1.00 92.69 125 ILE A CA 1
ATOM 975 C C . ILE A 1 125 ? 8.045 -12.822 -5.996 1.00 92.69 125 ILE A C 1
ATOM 977 O O . ILE A 1 125 ? 8.467 -13.592 -6.865 1.00 92.69 125 ILE A O 1
ATOM 981 N N . GLY A 1 126 ? 8.685 -12.619 -4.847 1.00 88.25 126 GLY A N 1
ATOM 982 C CA . GLY A 1 126 ? 9.821 -13.395 -4.359 1.00 88.25 126 GLY A CA 1
ATOM 983 C C . GLY A 1 126 ? 9.439 -14.809 -3.909 1.00 88.25 126 GLY A C 1
ATOM 984 O O . GLY A 1 126 ? 8.296 -15.234 -4.022 1.00 88.25 126 GLY A O 1
ATOM 985 N N . ARG A 1 127 ? 10.420 -15.565 -3.399 1.00 87.25 127 ARG A N 1
ATOM 986 C CA . ARG A 1 127 ? 10.178 -16.912 -2.838 1.00 87.25 127 ARG A CA 1
ATOM 987 C C . ARG A 1 127 ? 9.550 -16.889 -1.445 1.00 87.25 127 ARG A C 1
ATOM 989 O O . ARG A 1 127 ? 8.921 -17.861 -1.062 1.00 87.25 127 ARG A O 1
ATOM 996 N N . GLU A 1 128 ? 9.784 -15.803 -0.721 1.00 88.94 128 GLU A N 1
ATOM 997 C CA . GLU A 1 128 ? 9.370 -15.561 0.664 1.00 88.94 128 GLU A CA 1
ATOM 998 C C . GLU A 1 128 ? 8.390 -14.376 0.687 1.00 88.94 128 GLU A C 1
ATOM 1000 O O . GLU A 1 128 ? 8.402 -13.559 1.597 1.00 88.94 128 GLU A O 1
ATOM 1005 N N . GLU A 1 129 ? 7.590 -14.218 -0.371 1.00 92.50 129 GLU A N 1
ATOM 1006 C CA . GLU A 1 129 ? 6.617 -13.136 -0.511 1.00 92.50 129 GLU A CA 1
ATOM 1007 C C . GLU A 1 129 ? 5.277 -13.681 -0.992 1.00 92.50 129 GLU A C 1
ATOM 1009 O O . GLU A 1 129 ? 5.230 -14.596 -1.815 1.00 92.50 129 GLU A O 1
ATOM 1014 N N . THR A 1 130 ? 4.189 -13.061 -0.545 1.00 92.50 130 THR A N 1
ATOM 1015 C CA . THR A 1 130 ? 2.833 -13.418 -0.964 1.00 92.50 130 THR A CA 1
ATOM 1016 C C . THR A 1 130 ? 1.974 -12.180 -1.226 1.00 92.50 130 THR A C 1
ATOM 1018 O O . THR A 1 130 ? 2.268 -11.073 -0.761 1.00 92.50 130 THR A O 1
ATOM 1021 N N . VAL A 1 131 ? 0.916 -12.359 -2.021 1.00 93.19 131 VAL A N 1
ATOM 1022 C CA . VAL A 1 131 ? -0.078 -11.320 -2.312 1.00 93.19 131 VAL A CA 1
ATOM 1023 C C . VAL A 1 131 ? -1.175 -11.407 -1.258 1.00 93.19 131 VAL A C 1
ATOM 1025 O O . VAL A 1 131 ? -2.000 -12.314 -1.286 1.00 93.19 131 VAL A O 1
ATOM 1028 N N . TYR A 1 132 ? -1.199 -10.442 -0.343 1.00 89.38 132 TYR A N 1
ATOM 1029 C CA . TYR A 1 132 ? -2.159 -10.405 0.766 1.00 89.38 132 TYR A CA 1
ATOM 1030 C C . TYR A 1 132 ? -3.540 -9.882 0.368 1.00 89.38 132 TYR A C 1
ATOM 1032 O O . TYR A 1 132 ? -4.524 -10.113 1.066 1.00 89.38 132 TYR A O 1
ATOM 1040 N N . GLY A 1 133 ? -3.620 -9.171 -0.752 1.00 89.94 133 GLY A N 1
ATOM 1041 C CA . GLY A 1 133 ? -4.877 -8.703 -1.307 1.00 89.94 133 GLY A CA 1
ATOM 1042 C C . GLY A 1 133 ? -4.662 -7.957 -2.611 1.00 89.94 133 GLY A C 1
ATOM 1043 O O . GLY A 1 133 ? -3.654 -7.272 -2.793 1.00 89.94 133 GLY A O 1
ATOM 1044 N N . GLU A 1 134 ? -5.633 -8.082 -3.506 1.00 93.62 134 GLU A N 1
ATOM 1045 C CA . GLU A 1 134 ? -5.760 -7.267 -4.704 1.00 93.62 134 GLU A CA 1
ATOM 1046 C C . GLU A 1 134 ? -7.219 -6.842 -4.834 1.00 93.62 134 GLU A C 1
ATOM 1048 O O . GLU A 1 134 ? -8.110 -7.688 -4.899 1.00 93.62 134 GLU A O 1
ATOM 1053 N N . VAL A 1 135 ? -7.470 -5.534 -4.805 1.00 91.62 135 VAL A N 1
ATOM 1054 C CA . VAL A 1 135 ? -8.827 -4.972 -4.778 1.00 91.62 135 VAL A CA 1
ATOM 1055 C C . VAL A 1 135 ? -8.937 -3.771 -5.717 1.00 91.62 135 VAL A C 1
ATOM 1057 O O . VAL A 1 135 ? -7.967 -3.023 -5.875 1.00 91.62 135 VAL A O 1
ATOM 1060 N N . PRO A 1 136 ? -10.097 -3.558 -6.359 1.00 93.00 136 PRO A N 1
ATOM 1061 C CA . PRO A 1 136 ? -10.284 -2.430 -7.254 1.00 93.00 136 PRO A CA 1
ATOM 1062 C C . PRO A 1 136 ? -10.449 -1.117 -6.474 1.00 93.00 136 PRO A C 1
ATOM 1064 O O . PRO A 1 136 ? -11.148 -1.051 -5.456 1.00 93.00 136 PRO A O 1
ATOM 1067 N N . ILE A 1 137 ? -9.830 -0.053 -6.984 1.00 90.94 137 ILE A N 1
ATOM 1068 C CA . ILE A 1 137 ? -9.879 1.294 -6.398 1.00 90.94 137 ILE A CA 1
ATOM 1069 C C . ILE A 1 137 ? -10.541 2.278 -7.359 1.00 90.94 137 ILE A C 1
ATOM 1071 O O . ILE A 1 137 ? -10.455 2.139 -8.577 1.00 90.94 137 ILE A O 1
ATOM 1075 N N . GLN A 1 138 ? -11.226 3.270 -6.801 1.00 88.31 138 GLN A N 1
ATOM 1076 C CA . GLN A 1 138 ? -11.821 4.377 -7.544 1.00 88.31 138 GLN A CA 1
ATOM 1077 C C . GLN A 1 138 ? -10.825 5.533 -7.695 1.00 88.31 138 GLN A C 1
ATOM 1079 O O . GLN A 1 138 ? -10.744 6.153 -8.755 1.00 88.31 138 GLN A O 1
ATOM 1084 N N . SER A 1 139 ? -10.063 5.829 -6.641 1.00 86.25 139 SER A N 1
ATOM 1085 C CA . SER A 1 139 ? -9.057 6.885 -6.659 1.00 86.25 139 SER A CA 1
ATOM 1086 C C . SER A 1 139 ? -7.953 6.660 -5.630 1.00 86.25 139 SER A C 1
ATOM 1088 O O . SER A 1 139 ? -8.144 6.013 -4.597 1.00 86.25 139 SER A O 1
ATOM 1090 N N . PHE A 1 140 ? -6.791 7.237 -5.927 1.00 87.31 140 PHE A N 1
ATOM 1091 C CA . PHE A 1 140 ? -5.679 7.384 -5.001 1.00 87.31 140 PHE A CA 1
ATOM 1092 C C . PHE A 1 140 ? -5.143 8.819 -5.043 1.00 87.31 140 PHE A C 1
ATOM 1094 O O . PHE A 1 140 ? -5.023 9.417 -6.119 1.00 87.31 140 PHE A O 1
ATOM 1101 N N . ALA A 1 141 ? -4.804 9.359 -3.873 1.00 84.25 141 ALA A N 1
ATOM 1102 C CA . ALA A 1 141 ? -4.186 10.669 -3.714 1.00 84.25 141 ALA A CA 1
ATOM 1103 C C . ALA A 1 141 ? -3.067 10.641 -2.662 1.00 84.25 141 ALA A C 1
ATOM 1105 O O . ALA A 1 141 ? -3.059 9.816 -1.749 1.00 84.25 141 ALA A O 1
ATOM 1106 N N . ILE A 1 142 ? -2.129 11.581 -2.798 1.00 82.75 142 ILE A N 1
ATOM 1107 C CA . ILE A 1 142 ? -1.075 11.858 -1.819 1.00 82.75 142 ILE A CA 1
ATOM 1108 C C . ILE A 1 142 ? -1.182 13.336 -1.458 1.00 82.75 142 ILE A C 1
ATOM 1110 O O . ILE A 1 142 ? -1.093 14.185 -2.348 1.00 82.75 142 ILE A O 1
ATOM 1114 N N . GLU A 1 143 ? -1.345 13.630 -0.173 1.00 80.81 143 GLU A N 1
ATOM 1115 C CA . GLU A 1 143 ? -1.422 14.990 0.357 1.00 80.81 143 GLU A CA 1
ATOM 1116 C C . GLU A 1 143 ? -0.174 15.320 1.192 1.00 80.81 143 GLU A C 1
ATOM 1118 O O . GLU A 1 143 ? 0.275 14.530 2.029 1.00 80.81 143 GLU A O 1
ATOM 1123 N N . GLU A 1 144 ? 0.393 16.506 0.947 1.00 70.00 144 GLU A N 1
ATOM 1124 C CA . GLU A 1 144 ? 1.490 17.094 1.727 1.00 70.00 144 GLU A CA 1
ATOM 1125 C C . GLU A 1 144 ? 0.924 18.143 2.720 1.00 70.00 144 GLU A C 1
ATOM 1127 O O . GLU A 1 144 ? 0.002 18.886 2.357 1.00 70.00 144 GLU A O 1
ATOM 1132 N N . PRO A 1 145 ? 1.480 18.291 3.942 1.00 59.00 145 PRO A N 1
ATOM 1133 C CA . PRO A 1 145 ? 1.022 19.283 4.910 1.00 59.00 145 PRO A CA 1
ATOM 1134 C C . PRO A 1 145 ? 1.295 20.683 4.354 1.00 59.00 145 PRO A C 1
ATOM 1136 O O . PRO A 1 145 ? 2.442 21.027 4.061 1.00 59.00 145 PRO A O 1
ATOM 1139 N N . GLY A 1 146 ? 0.236 21.476 4.176 1.00 57.94 146 GLY A N 1
ATOM 1140 C CA . GLY A 1 146 ? 0.289 22.769 3.482 1.00 57.94 146 GLY A CA 1
ATOM 1141 C C . GLY A 1 146 ? -0.449 22.819 2.137 1.00 57.94 146 GLY A C 1
ATOM 1142 O O . GLY A 1 146 ? -0.427 23.861 1.490 1.00 57.94 146 GLY A O 1
ATOM 1143 N N . GLY A 1 147 ? -1.124 21.742 1.714 1.00 51.22 147 GLY A N 1
ATOM 1144 C CA . GLY A 1 147 ? -2.155 21.815 0.666 1.00 51.22 147 GLY A CA 1
ATOM 1145 C C . GLY A 1 147 ? -1.639 21.962 -0.770 1.00 51.22 147 GLY A C 1
ATOM 1146 O O . GLY A 1 147 ? -2.349 22.481 -1.632 1.00 51.22 147 GLY A O 1
ATOM 1147 N N . LEU A 1 148 ? -0.414 21.511 -1.060 1.00 48.94 148 LEU A N 1
ATOM 1148 C CA . LEU A 1 148 ? 0.061 21.416 -2.442 1.00 48.94 148 LEU A CA 1
ATOM 1149 C C . LEU A 1 148 ? -0.748 20.355 -3.205 1.00 48.94 148 LEU A C 1
ATOM 1151 O O . LEU A 1 148 ? -0.857 19.213 -2.766 1.00 48.94 148 LEU A O 1
ATOM 1155 N N . ALA A 1 149 ? -1.305 20.756 -4.351 1.00 47.50 149 ALA A N 1
ATOM 1156 C CA . ALA A 1 149 ? -2.316 20.001 -5.092 1.00 47.50 149 ALA A CA 1
ATOM 1157 C C . ALA A 1 149 ? -1.905 18.550 -5.446 1.00 47.50 149 ALA A C 1
ATOM 1159 O O . ALA A 1 149 ? -0.734 18.306 -5.765 1.00 47.50 149 ALA A O 1
ATOM 1160 N N . PRO A 1 150 ? -2.862 17.597 -5.472 1.00 51.94 150 PRO A N 1
ATOM 1161 C CA . PRO A 1 150 ? -2.588 16.179 -5.701 1.00 51.94 150 PRO A CA 1
ATOM 1162 C C . PRO A 1 150 ? -1.982 15.928 -7.091 1.00 51.94 150 PRO A C 1
ATOM 1164 O O . PRO A 1 150 ? -2.670 15.926 -8.114 1.00 51.94 150 PRO A O 1
ATOM 1167 N N . ARG A 1 151 ? -0.673 15.641 -7.124 1.00 60.62 151 ARG A N 1
ATOM 1168 C CA . ARG A 1 151 ? 0.151 15.449 -8.343 1.00 60.62 151 ARG A CA 1
ATOM 1169 C C . ARG A 1 151 ? -0.116 14.137 -9.107 1.00 60.62 151 ARG A C 1
ATOM 1171 O O . ARG A 1 151 ? 0.713 13.698 -9.900 1.00 60.62 151 ARG A O 1
ATOM 1178 N N . LEU A 1 152 ? -1.257 13.506 -8.834 1.00 72.50 152 LEU A N 1
ATOM 1179 C CA . LEU A 1 152 ? -1.752 12.262 -9.432 1.00 72.50 152 LEU A CA 1
ATOM 1180 C C . LEU A 1 152 ? -3.236 12.375 -9.853 1.00 72.50 152 LEU A C 1
ATOM 1182 O O . LEU A 1 152 ? -3.864 11.380 -10.216 1.00 72.50 152 LEU A O 1
ATOM 1186 N N . ALA A 1 153 ? -3.815 13.580 -9.804 1.00 67.56 153 ALA A N 1
ATOM 1187 C CA . ALA A 1 153 ? -5.200 13.819 -10.192 1.00 67.56 153 ALA A CA 1
ATOM 1188 C C . ALA A 1 153 ? -5.444 13.543 -11.689 1.00 67.56 153 ALA A C 1
ATOM 1190 O O . ALA A 1 153 ? -4.659 13.929 -12.561 1.00 67.56 153 ALA A O 1
ATOM 1191 N N . GLY A 1 154 ? -6.574 12.897 -11.987 1.00 74.38 154 GLY A N 1
ATOM 1192 C CA . GLY A 1 154 ? -6.968 12.533 -13.351 1.00 74.38 154 GLY A CA 1
ATOM 1193 C C . GLY A 1 154 ? -6.270 11.292 -13.920 1.00 74.38 154 GLY A C 1
ATOM 1194 O O . GLY A 1 154 ? -6.352 11.068 -15.125 1.00 74.38 154 GLY A O 1
ATOM 1195 N N . LEU A 1 155 ? -5.590 10.488 -13.093 1.00 84.56 155 LEU A N 1
ATOM 1196 C CA . LEU A 1 155 ? -5.230 9.118 -13.462 1.00 84.56 155 LEU A CA 1
ATOM 1197 C C . LEU A 1 155 ? -6.461 8.204 -13.334 1.00 84.56 155 LEU A C 1
ATOM 1199 O O . LEU A 1 155 ? -7.168 8.237 -12.329 1.00 84.56 155 LEU A O 1
ATOM 1203 N N . GLU A 1 156 ? -6.708 7.382 -14.356 1.00 90.38 156 GLU A N 1
ATOM 1204 C CA . GLU A 1 156 ? -7.756 6.353 -14.346 1.00 90.38 156 GLU A CA 1
ATOM 1205 C C . GLU A 1 156 ? -7.267 5.135 -13.544 1.00 90.38 156 GLU A C 1
ATOM 1207 O O . GLU A 1 156 ? -6.719 4.188 -14.115 1.00 90.38 156 GLU A O 1
ATOM 1212 N N . TRP A 1 157 ? -7.399 5.205 -12.217 1.00 92.19 157 TRP A N 1
ATOM 1213 C CA . TRP A 1 157 ? -7.045 4.137 -11.277 1.00 92.19 157 TRP A CA 1
ATOM 1214 C C . TRP A 1 157 ? -7.868 2.862 -11.504 1.00 92.19 157 TRP A C 1
ATOM 1216 O O . TRP A 1 157 ? -9.013 2.924 -11.949 1.00 92.19 157 TRP A O 1
ATOM 1226 N N . GLN A 1 158 ? -7.264 1.703 -11.228 1.00 94.12 158 GLN A N 1
ATOM 1227 C CA . GLN A 1 158 ? -7.851 0.391 -11.514 1.00 94.12 158 GLN A CA 1
ATOM 1228 C C . GLN A 1 158 ? -7.837 -0.522 -10.287 1.00 94.12 158 GLN A C 1
ATOM 1230 O O . GLN A 1 158 ? -8.896 -0.947 -9.828 1.00 94.12 158 GLN A O 1
ATOM 1235 N N . SER A 1 159 ? -6.660 -0.806 -9.729 1.00 95.31 159 SER A N 1
ATOM 1236 C CA . SER A 1 159 ? -6.508 -1.724 -8.596 1.00 95.31 159 SER A CA 1
ATOM 1237 C C . SER A 1 159 ? -5.369 -1.320 -7.668 1.00 95.31 159 SER A C 1
ATOM 1239 O O . SER A 1 159 ? -4.476 -0.555 -8.033 1.00 95.31 159 SER A O 1
ATOM 1241 N N . VAL A 1 160 ? -5.414 -1.854 -6.450 1.00 95.25 160 VAL A N 1
ATOM 1242 C CA . VAL A 1 160 ? -4.288 -1.877 -5.523 1.00 95.25 160 VAL A CA 1
ATOM 1243 C C . VAL A 1 160 ? -3.989 -3.318 -5.120 1.00 95.25 160 VAL A C 1
ATOM 1245 O O . VAL A 1 160 ? -4.895 -4.063 -4.748 1.00 95.25 160 VAL A O 1
ATOM 1248 N N . ARG A 1 161 ? -2.714 -3.706 -5.192 1.00 95.56 161 ARG A N 1
ATOM 1249 C CA . ARG A 1 161 ? -2.172 -5.000 -4.772 1.00 95.56 161 ARG A CA 1
ATOM 1250 C C . ARG A 1 161 ? -1.190 -4.794 -3.624 1.00 95.56 161 ARG A C 1
ATOM 1252 O O . ARG A 1 161 ? -0.261 -3.992 -3.731 1.00 95.56 161 ARG A O 1
ATOM 1259 N N . ILE A 1 162 ? -1.370 -5.545 -2.543 1.00 94.31 162 ILE A N 1
ATOM 1260 C CA . ILE A 1 162 ? -0.496 -5.529 -1.367 1.00 94.31 162 ILE A CA 1
ATOM 1261 C C . ILE A 1 162 ? 0.358 -6.796 -1.386 1.00 94.31 162 ILE A C 1
ATOM 1263 O O . ILE A 1 162 ? -0.170 -7.908 -1.398 1.00 94.31 162 ILE A O 1
ATOM 1267 N N . ILE A 1 163 ? 1.679 -6.622 -1.385 1.00 94.44 163 ILE A N 1
ATOM 1268 C CA . ILE A 1 163 ? 2.662 -7.711 -1.327 1.00 94.44 163 ILE A CA 1
ATOM 1269 C C . ILE A 1 163 ? 3.515 -7.504 -0.081 1.00 94.44 163 ILE A C 1
ATOM 1271 O O . ILE A 1 163 ? 3.926 -6.378 0.202 1.00 94.44 163 ILE A O 1
ATOM 1275 N N . ASN A 1 164 ? 3.789 -8.570 0.661 1.00 93.19 164 ASN A N 1
ATOM 1276 C CA . ASN A 1 164 ? 4.696 -8.548 1.807 1.00 93.19 164 ASN A CA 1
ATOM 1277 C C . ASN A 1 164 ? 5.370 -9.921 1.968 1.00 93.19 164 ASN A C 1
ATOM 1279 O O . ASN A 1 164 ? 5.069 -10.845 1.212 1.00 93.19 164 ASN A O 1
ATOM 1283 N N . GLU A 1 165 ? 6.263 -10.036 2.949 1.00 89.94 165 GLU A N 1
ATOM 1284 C CA . GLU A 1 165 ? 6.864 -11.290 3.411 1.00 89.94 165 GLU A CA 1
ATOM 1285 C C . GLU A 1 165 ? 5.787 -12.364 3.643 1.00 89.94 165 GLU A C 1
ATOM 1287 O O . GLU A 1 165 ? 4.721 -12.067 4.195 1.00 89.94 165 GLU A O 1
ATOM 1292 N N . ASP A 1 166 ? 6.044 -13.589 3.188 1.00 83.25 166 ASP A N 1
ATOM 1293 C CA . ASP A 1 166 ? 5.132 -14.722 3.332 1.00 83.25 166 ASP A CA 1
ATOM 1294 C C . ASP A 1 166 ? 5.096 -15.192 4.791 1.00 83.25 166 ASP A C 1
ATOM 1296 O O . ASP A 1 166 ? 6.015 -15.838 5.296 1.00 83.25 166 ASP A O 1
ATOM 1300 N N . ALA A 1 167 ? 4.019 -14.830 5.481 1.00 72.25 167 ALA A N 1
ATOM 1301 C CA . ALA A 1 167 ? 3.683 -15.338 6.794 1.00 72.25 167 ALA A CA 1
ATOM 1302 C C . ALA A 1 167 ? 2.452 -16.226 6.626 1.00 72.25 167 ALA A C 1
ATOM 1304 O O . ALA A 1 167 ? 1.473 -15.817 6.006 1.00 72.25 167 ALA A O 1
ATOM 1305 N N . PHE A 1 168 ? 2.482 -17.411 7.241 1.00 67.12 168 PHE A N 1
ATOM 1306 C CA . PHE A 1 168 ? 1.427 -18.432 7.157 1.00 67.12 168 PHE A CA 1
ATOM 1307 C C . PHE A 1 168 ? 0.003 -17.942 7.505 1.00 67.12 168 PHE A C 1
ATOM 1309 O O . PHE A 1 168 ? -0.964 -18.658 7.256 1.00 67.12 168 PHE A O 1
ATOM 1316 N N . ASP A 1 169 ? -0.129 -16.756 8.102 1.00 69.06 169 ASP A N 1
ATOM 1317 C CA . ASP A 1 169 ? -1.387 -16.087 8.415 1.00 69.06 169 ASP A CA 1
ATOM 1318 C C . ASP A 1 169 ? -1.202 -14.556 8.399 1.00 69.06 169 ASP A C 1
ATOM 1320 O O . ASP A 1 169 ? -0.254 -14.041 8.999 1.00 69.06 169 ASP A O 1
ATOM 1324 N N . ILE A 1 170 ? -2.167 -13.850 7.790 1.00 70.31 170 ILE A N 1
ATOM 1325 C CA . ILE A 1 170 ? -2.339 -12.384 7.792 1.00 70.31 170 ILE A CA 1
ATOM 1326 C C . ILE A 1 170 ? -2.143 -11.786 9.185 1.00 70.31 170 ILE A C 1
ATOM 1328 O O . ILE A 1 170 ? -1.527 -10.728 9.324 1.00 70.31 170 ILE A O 1
ATOM 1332 N N . GLN A 1 171 ? -2.678 -12.431 10.227 1.00 68.50 171 GLN A N 1
ATOM 1333 C CA . GLN A 1 171 ? -2.618 -11.868 11.576 1.00 68.50 171 GLN A CA 1
ATOM 1334 C C . GLN A 1 171 ? -1.172 -11.776 12.073 1.00 68.50 171 GLN A C 1
ATOM 1336 O O . GLN A 1 171 ? -0.820 -10.802 12.730 1.00 68.50 171 GLN A O 1
ATOM 1341 N N . ASN A 1 172 ? -0.321 -12.740 11.714 1.00 69.00 172 ASN A N 1
ATOM 1342 C CA . ASN A 1 172 ? 1.083 -12.802 12.124 1.00 69.00 172 ASN A CA 1
ATOM 1343 C C . ASN A 1 172 ? 2.035 -12.089 11.141 1.00 69.00 172 ASN A C 1
ATOM 1345 O O . ASN A 1 172 ? 3.249 -12.084 11.350 1.00 69.00 172 ASN A O 1
ATOM 1349 N N . THR A 1 173 ? 1.508 -11.473 10.079 1.00 76.06 173 THR A N 1
ATOM 1350 C CA . THR A 1 173 ? 2.297 -10.767 9.068 1.00 76.06 173 THR A CA 1
ATOM 1351 C C . THR A 1 173 ? 2.930 -9.493 9.628 1.00 76.06 173 THR A C 1
ATOM 1353 O O . THR A 1 173 ? 2.261 -8.508 9.959 1.00 76.06 173 THR A O 1
ATOM 1356 N N . LYS A 1 174 ? 4.264 -9.458 9.636 1.00 82.12 174 LYS A N 1
ATOM 1357 C CA . LYS A 1 174 ? 5.040 -8.289 10.049 1.00 82.12 174 LYS A CA 1
ATOM 1358 C C . LYS A 1 174 ? 4.870 -7.137 9.049 1.00 82.12 174 LYS A C 1
ATOM 1360 O O . LYS A 1 174 ? 5.394 -7.167 7.939 1.00 82.12 174 LYS A O 1
ATOM 1365 N N . THR A 1 175 ? 4.146 -6.093 9.447 1.00 84.50 175 THR A N 1
ATOM 1366 C CA . THR A 1 175 ? 3.955 -4.866 8.641 1.00 84.50 175 THR A CA 1
ATOM 1367 C C . THR A 1 175 ? 4.973 -3.772 8.958 1.00 84.50 175 THR A C 1
ATOM 1369 O O . THR A 1 175 ? 5.411 -3.045 8.072 1.00 84.50 175 THR A O 1
ATOM 1372 N N . VAL A 1 176 ? 5.381 -3.667 10.222 1.00 86.50 176 VAL A N 1
ATOM 1373 C CA . VAL A 1 176 ? 6.350 -2.677 10.714 1.00 86.50 176 VAL A CA 1
ATOM 1374 C C . VAL A 1 176 ? 7.741 -3.304 10.730 1.00 86.50 176 VAL A C 1
ATOM 1376 O O . VAL A 1 176 ? 7.897 -4.446 11.152 1.00 86.50 176 VAL A O 1
ATOM 1379 N N . LEU A 1 177 ? 8.756 -2.569 10.264 1.00 87.69 177 LEU A N 1
ATOM 1380 C CA . LEU A 1 177 ? 10.111 -3.069 9.985 1.00 87.69 177 LEU A CA 1
ATOM 1381 C C . LEU A 1 177 ? 10.156 -4.192 8.921 1.00 87.69 177 LEU A C 1
ATOM 1383 O O . LEU A 1 177 ? 11.058 -5.031 8.970 1.00 87.69 177 LEU A O 1
ATOM 1387 N N . SER A 1 178 ? 9.193 -4.241 7.992 1.00 88.75 178 SER A N 1
ATOM 1388 C CA . SER A 1 178 ? 9.280 -5.114 6.811 1.00 88.75 178 SER A CA 1
ATOM 1389 C C . SER A 1 178 ? 10.154 -4.481 5.725 1.00 88.75 178 SER A C 1
ATOM 1391 O O . SER A 1 178 ? 10.089 -3.273 5.481 1.00 88.75 178 SER A O 1
ATOM 1393 N N . GLU A 1 179 ? 10.959 -5.307 5.055 1.00 88.62 179 GLU A N 1
ATOM 1394 C CA . GLU A 1 179 ? 11.702 -4.928 3.844 1.00 88.62 179 GLU A CA 1
ATOM 1395 C C . GLU A 1 179 ? 10.941 -5.280 2.551 1.00 88.62 179 GLU A C 1
ATOM 1397 O O . GLU A 1 179 ? 11.283 -4.778 1.480 1.00 88.62 179 GLU A O 1
ATOM 1402 N N . HIS A 1 180 ? 9.881 -6.090 2.659 1.00 91.12 180 HIS A N 1
ATOM 1403 C CA . HIS A 1 180 ? 9.107 -6.639 1.541 1.00 91.12 180 HIS A CA 1
ATOM 1404 C C . HIS A 1 180 ? 7.767 -5.928 1.309 1.00 91.12 180 HIS A C 1
ATOM 1406 O O . HIS A 1 180 ? 7.249 -5.958 0.186 1.00 91.12 180 HIS A O 1
ATOM 1412 N N . LEU A 1 181 ? 7.215 -5.275 2.344 1.00 92.81 181 LEU A N 1
ATOM 1413 C CA . LEU A 1 181 ? 5.898 -4.641 2.295 1.00 92.81 181 LEU A CA 1
ATOM 1414 C C . LEU A 1 181 ? 5.863 -3.534 1.237 1.00 92.81 181 LEU A C 1
ATOM 1416 O O . LEU A 1 181 ? 6.501 -2.485 1.367 1.00 92.81 181 LEU A O 1
ATOM 1420 N N . ARG A 1 182 ? 5.061 -3.753 0.199 1.00 93.81 182 ARG A N 1
ATOM 1421 C CA . ARG A 1 182 ? 4.832 -2.795 -0.879 1.00 93.81 182 ARG A CA 1
ATOM 1422 C C . ARG A 1 182 ? 3.388 -2.806 -1.343 1.00 93.81 182 ARG A C 1
ATOM 1424 O O . ARG A 1 182 ? 2.719 -3.839 -1.363 1.00 93.81 182 ARG A O 1
ATOM 1431 N N . VAL A 1 183 ? 2.947 -1.628 -1.749 1.00 94.12 183 VAL A N 1
ATOM 1432 C CA . VAL A 1 183 ? 1.617 -1.353 -2.270 1.00 94.12 183 VAL A CA 1
ATOM 1433 C C . VAL A 1 183 ? 1.792 -0.936 -3.724 1.00 94.12 183 VAL A C 1
ATOM 1435 O O . VAL A 1 183 ? 2.429 0.076 -4.019 1.00 94.12 183 VAL A O 1
ATOM 1438 N N . ILE A 1 184 ? 1.278 -1.755 -4.634 1.00 95.44 184 ILE A N 1
ATOM 1439 C CA . ILE A 1 184 ? 1.294 -1.513 -6.076 1.00 95.44 184 ILE A CA 1
ATOM 1440 C C . ILE A 1 184 ? -0.096 -1.028 -6.467 1.00 95.44 184 ILE A C 1
ATOM 1442 O O . ILE A 1 184 ? -1.078 -1.695 -6.171 1.00 95.44 184 ILE A O 1
ATOM 1446 N N . MET A 1 185 ? -0.184 0.132 -7.101 1.00 94.62 185 MET A N 1
ATOM 1447 C CA . MET A 1 185 ? -1.423 0.768 -7.535 1.00 94.62 185 MET A CA 1
ATOM 1448 C C . MET A 1 185 ? -1.380 0.915 -9.051 1.00 94.62 185 MET A C 1
ATOM 1450 O O . MET A 1 185 ? -0.572 1.678 -9.589 1.00 94.62 185 MET A O 1
ATOM 1454 N N . ASP A 1 186 ? -2.240 0.173 -9.737 1.00 94.62 186 ASP A N 1
ATOM 1455 C CA . ASP A 1 186 ? -2.328 0.191 -11.190 1.00 94.62 186 ASP A CA 1
ATOM 1456 C C . ASP A 1 186 ? -3.355 1.230 -11.657 1.00 94.62 186 ASP A C 1
ATOM 1458 O O . ASP A 1 186 ? -4.429 1.418 -11.074 1.00 94.62 186 ASP A O 1
ATOM 1462 N N . PHE A 1 187 ? -3.007 1.919 -12.738 1.00 93.50 187 PHE A N 1
ATOM 1463 C CA . PHE A 1 187 ? -3.868 2.832 -13.475 1.00 93.50 187 PHE A CA 1
ATOM 1464 C C . PHE A 1 187 ? -3.750 2.529 -14.972 1.00 93.50 187 PHE A C 1
ATOM 1466 O O . PHE A 1 187 ? -2.751 2.000 -15.450 1.00 93.50 187 PHE A O 1
ATOM 1473 N N . LYS A 1 188 ? -4.755 2.904 -15.762 1.00 91.75 188 LYS A N 1
ATOM 1474 C CA . LYS A 1 188 ? -4.873 2.550 -17.194 1.00 91.75 188 LYS A CA 1
ATOM 1475 C C . LYS A 1 188 ? -3.623 2.799 -18.052 1.00 91.75 188 LYS A C 1
ATOM 1477 O O . LYS A 1 188 ? -3.446 2.163 -19.089 1.00 91.75 188 LYS A O 1
ATOM 1482 N N . THR A 1 189 ? -2.781 3.754 -17.662 1.00 89.50 189 THR A N 1
ATOM 1483 C CA . THR A 1 189 ? -1.569 4.158 -18.386 1.00 89.50 189 THR A CA 1
ATOM 1484 C C . THR A 1 189 ? -0.265 3.874 -17.633 1.00 89.50 189 THR A C 1
ATOM 1486 O O . THR A 1 189 ? 0.782 4.346 -18.082 1.00 89.50 189 THR A O 1
ATOM 1489 N N . GLY A 1 190 ? -0.278 3.106 -16.537 1.00 91.56 190 GLY A N 1
ATOM 1490 C CA . GLY A 1 190 ? 0.928 2.795 -15.769 1.00 91.56 190 GLY A CA 1
ATOM 1491 C C . GLY A 1 190 ? 0.699 2.183 -14.384 1.00 91.56 190 GLY A C 1
ATOM 1492 O O . GLY A 1 190 ? -0.407 1.825 -14.002 1.00 91.56 190 GLY A O 1
ATOM 1493 N N . THR A 1 191 ? 1.779 2.099 -13.617 1.00 93.19 191 THR A N 1
ATOM 1494 C CA . THR A 1 191 ? 1.812 1.525 -12.269 1.00 93.19 191 THR A CA 1
ATOM 1495 C C . THR A 1 191 ? 2.563 2.468 -11.336 1.00 93.19 191 THR A C 1
ATOM 1497 O O . THR A 1 191 ? 3.631 2.979 -11.692 1.00 93.19 191 THR A O 1
ATOM 1500 N N . LEU A 1 192 ? 2.036 2.678 -10.132 1.00 92.25 192 LEU A N 1
ATOM 1501 C CA . LEU A 1 192 ? 2.719 3.324 -9.015 1.00 92.25 192 LEU A CA 1
ATOM 1502 C C . LEU A 1 192 ? 3.023 2.278 -7.939 1.00 92.25 192 LEU A C 1
ATOM 1504 O O . LEU A 1 192 ? 2.129 1.574 -7.493 1.00 92.25 192 LEU A O 1
ATOM 1508 N N . THR A 1 193 ? 4.265 2.213 -7.478 1.00 93.19 193 THR A N 1
ATOM 1509 C CA . THR A 1 193 ? 4.713 1.274 -6.447 1.00 93.19 193 THR A CA 1
ATOM 1510 C C . THR A 1 193 ? 5.279 2.047 -5.274 1.00 93.19 193 THR A C 1
ATOM 1512 O O . THR A 1 193 ? 6.248 2.791 -5.426 1.00 93.19 193 THR A O 1
ATOM 1515 N N . ASP A 1 194 ? 4.692 1.848 -4.103 1.00 90.62 194 ASP A N 1
ATOM 1516 C CA . ASP A 1 194 ? 5.098 2.464 -2.846 1.00 90.62 194 ASP A CA 1
ATOM 1517 C C . ASP A 1 194 ? 5.602 1.388 -1.872 1.00 90.62 194 ASP A C 1
ATOM 1519 O O . ASP A 1 194 ? 5.013 0.311 -1.773 1.00 90.62 194 ASP A O 1
ATOM 1523 N N . ARG A 1 195 ? 6.723 1.633 -1.185 1.00 90.88 195 ARG A N 1
ATOM 1524 C CA . ARG A 1 195 ? 7.444 0.615 -0.398 1.00 90.88 195 ARG A CA 1
ATOM 1525 C C . ARG A 1 195 ? 7.446 0.998 1.075 1.00 90.88 195 ARG A C 1
ATOM 1527 O O . ARG A 1 195 ? 8.204 1.856 1.513 1.00 90.88 195 ARG A O 1
ATOM 1534 N N . PHE A 1 196 ? 6.613 0.327 1.860 1.00 89.12 196 PHE A N 1
ATOM 1535 C CA . PHE A 1 196 ? 6.296 0.691 3.238 1.00 89.12 196 PHE A CA 1
ATOM 1536 C C . PHE A 1 196 ? 7.371 0.179 4.221 1.00 89.12 196 PHE A C 1
ATOM 1538 O O . PHE A 1 196 ? 7.084 -0.535 5.180 1.00 89.12 196 PHE A O 1
ATOM 1545 N N . ASN A 1 197 ? 8.628 0.602 4.033 1.00 87.56 197 ASN A N 1
ATOM 1546 C CA . ASN A 1 197 ? 9.711 0.384 4.999 1.00 87.56 197 ASN A CA 1
ATOM 1547 C C . ASN A 1 197 ? 9.565 1.356 6.191 1.00 87.56 197 ASN A C 1
ATOM 1549 O O . ASN A 1 197 ? 10.205 2.413 6.250 1.00 87.56 197 ASN A O 1
ATOM 1553 N N . ILE A 1 198 ? 8.641 1.013 7.090 1.00 87.19 198 ILE A N 1
ATOM 1554 C CA . ILE A 1 198 ? 8.113 1.872 8.158 1.00 87.19 198 ILE A CA 1
ATOM 1555 C C . ILE A 1 198 ? 8.603 1.393 9.536 1.00 87.19 198 ILE A C 1
ATOM 1557 O O . ILE A 1 198 ? 8.806 0.199 9.758 1.00 87.19 198 ILE A O 1
ATOM 1561 N N . GLY A 1 199 ? 8.887 2.327 10.444 1.00 87.38 199 GLY A N 1
ATOM 1562 C CA . GLY A 1 199 ? 9.338 2.075 11.820 1.00 87.38 199 GLY A CA 1
ATOM 1563 C C . GLY A 1 199 ? 8.191 2.046 12.839 1.00 87.38 199 GLY A C 1
ATOM 1564 O O . GLY A 1 199 ? 7.057 2.374 12.491 1.00 87.38 199 GLY A O 1
ATOM 1565 N N . PRO A 1 200 ? 8.450 1.664 14.103 1.00 88.56 200 PRO A N 1
ATOM 1566 C CA . PRO A 1 200 ? 7.428 1.709 15.140 1.00 88.56 200 PRO A CA 1
ATOM 1567 C C . PRO A 1 200 ? 6.882 3.123 15.345 1.00 88.56 200 PRO A C 1
ATOM 1569 O O . PRO A 1 200 ? 7.643 4.091 15.362 1.00 88.56 200 PRO A O 1
ATOM 1572 N N . GLY A 1 201 ? 5.564 3.252 15.476 1.00 87.31 201 GLY A N 1
ATOM 1573 C CA . GLY A 1 201 ? 4.863 4.532 15.615 1.00 87.31 201 GLY A CA 1
ATOM 1574 C C . GLY A 1 201 ? 4.685 5.324 14.313 1.00 87.31 201 GLY A C 1
ATOM 1575 O O . GLY A 1 201 ? 3.942 6.307 14.300 1.00 87.31 201 GLY A O 1
ATOM 1576 N N . GLU A 1 202 ? 5.345 4.933 13.217 1.00 85.38 202 GLU A N 1
ATOM 1577 C CA . GLU A 1 202 ? 5.323 5.674 11.948 1.00 85.38 202 GLU A CA 1
ATOM 1578 C C . GLU A 1 202 ? 4.115 5.317 11.052 1.00 85.38 202 GLU A C 1
ATOM 1580 O O . GLU A 1 202 ? 3.786 6.114 10.175 1.00 85.38 202 GLU A O 1
ATOM 1585 N N . LEU A 1 203 ? 3.453 4.161 11.241 1.00 85.88 203 LEU A N 1
ATOM 1586 C CA . LEU A 1 203 ? 2.246 3.777 10.490 1.00 85.88 203 LEU A CA 1
ATOM 1587 C C . LEU A 1 203 ? 0.985 4.186 11.256 1.00 85.88 203 LEU A C 1
ATOM 1589 O O . LEU A 1 203 ? 0.615 3.540 12.237 1.00 85.88 203 LEU A O 1
ATOM 1593 N N . LYS A 1 204 ? 0.286 5.227 10.805 1.00 90.12 204 LYS A N 1
ATOM 1594 C CA . LYS A 1 204 ? -0.984 5.650 11.412 1.00 90.12 204 LYS A CA 1
ATOM 1595 C C . LYS A 1 204 ? -2.107 5.615 10.384 1.00 90.12 204 LYS A C 1
ATOM 1597 O O . LYS A 1 204 ? -1.878 5.884 9.208 1.00 90.12 204 LYS A O 1
ATOM 1602 N N . ILE A 1 205 ? -3.320 5.279 10.813 1.00 91.44 205 ILE A N 1
ATOM 1603 C CA . ILE A 1 205 ? -4.490 5.185 9.934 1.00 91.44 205 ILE A CA 1
ATOM 1604 C C . ILE A 1 205 ? -5.637 6.071 10.415 1.00 91.44 205 ILE A C 1
ATOM 1606 O O . ILE A 1 205 ? -5.787 6.341 11.607 1.00 91.44 205 ILE A O 1
ATOM 1610 N N . ARG A 1 206 ? -6.465 6.506 9.468 1.00 91.94 206 ARG A N 1
ATOM 1611 C CA . ARG A 1 206 ? -7.762 7.125 9.718 1.00 91.94 206 ARG A CA 1
ATOM 1612 C C . ARG A 1 206 ? -8.786 6.545 8.754 1.00 91.94 206 ARG A C 1
ATOM 1614 O O . ARG A 1 206 ? -8.518 6.390 7.564 1.00 91.94 206 ARG A O 1
ATOM 1621 N N . LEU A 1 207 ? -9.958 6.235 9.290 1.00 89.00 207 LEU A N 1
ATOM 1622 C CA . LEU A 1 207 ? -11.135 5.872 8.515 1.00 89.00 207 LEU A CA 1
ATOM 1623 C C . LEU A 1 207 ? -12.055 7.090 8.423 1.00 89.00 207 LEU A C 1
ATOM 1625 O O . LEU A 1 207 ? -12.184 7.840 9.393 1.00 89.00 207 LEU A O 1
ATOM 1629 N N . ASP A 1 208 ? -12.670 7.307 7.264 1.00 86.19 208 ASP A N 1
ATOM 1630 C CA . ASP A 1 208 ? -13.605 8.420 7.094 1.00 86.19 208 ASP A CA 1
ATOM 1631 C C . ASP A 1 208 ? -14.956 8.150 7.789 1.00 86.19 208 ASP A C 1
ATOM 1633 O O . ASP A 1 208 ? -15.338 7.001 7.989 1.00 86.19 208 ASP A O 1
ATOM 1637 N N . LEU A 1 209 ? -15.683 9.186 8.202 1.00 83.25 209 LEU A N 1
ATOM 1638 C CA . LEU A 1 209 ? -16.947 9.037 8.942 1.00 83.25 209 LEU A CA 1
ATOM 1639 C C . LEU A 1 209 ? -18.157 8.875 8.016 1.00 83.25 209 LEU A C 1
ATOM 1641 O O . LEU A 1 209 ? -19.137 8.224 8.382 1.00 83.25 209 LEU A O 1
ATOM 1645 N N . HIS A 1 210 ? -18.070 9.449 6.816 1.00 83.31 210 HIS A N 1
ATOM 1646 C CA . HIS A 1 210 ? -19.159 9.518 5.846 1.00 83.31 210 HIS A CA 1
ATOM 1647 C C . HIS A 1 210 ? -18.902 8.608 4.634 1.00 83.31 210 HIS A C 1
ATOM 1649 O O . HIS A 1 210 ? -19.848 8.207 3.960 1.00 83.31 210 HIS A O 1
ATOM 1655 N N . SER A 1 211 ? -17.641 8.234 4.386 1.00 79.62 211 SER A N 1
ATOM 1656 C CA . SER A 1 211 ? -17.241 7.260 3.365 1.00 79.62 211 SER A CA 1
ATOM 1657 C C . SER A 1 211 ? -16.781 5.937 3.989 1.00 79.62 211 SER A C 1
ATOM 1659 O O . SER A 1 211 ? -15.719 5.851 4.610 1.00 79.62 211 SER A O 1
ATOM 1661 N N . THR A 1 212 ? -17.542 4.856 3.786 1.00 75.62 212 THR A N 1
ATOM 1662 C CA . THR A 1 212 ? -17.128 3.503 4.208 1.00 75.62 212 THR A CA 1
ATOM 1663 C C . THR A 1 212 ? -15.855 3.053 3.491 1.00 75.62 212 THR A C 1
ATOM 1665 O O . THR A 1 212 ? -15.014 2.387 4.093 1.00 75.62 212 THR A O 1
ATOM 1668 N N . ASN A 1 213 ? -15.673 3.481 2.241 1.00 81.94 213 ASN A N 1
ATOM 1669 C CA . ASN A 1 213 ? -14.648 2.977 1.330 1.00 81.94 213 ASN A CA 1
ATOM 1670 C C . ASN A 1 213 ? -13.323 3.751 1.350 1.00 81.94 213 ASN A C 1
ATOM 1672 O O . ASN A 1 213 ? -12.453 3.470 0.527 1.00 81.94 213 ASN A O 1
ATOM 1676 N N . GLU A 1 214 ? -13.154 4.719 2.247 1.00 86.50 214 GLU A N 1
ATOM 1677 C CA . GLU A 1 214 ? -11.969 5.576 2.288 1.00 86.50 214 GLU A CA 1
ATOM 1678 C C . GLU A 1 214 ? -11.037 5.221 3.453 1.00 86.50 214 GLU A C 1
ATOM 1680 O O . GLU A 1 214 ? -11.406 5.307 4.629 1.00 86.50 214 GLU A O 1
ATOM 1685 N N . LEU A 1 215 ? -9.804 4.847 3.100 1.00 89.19 215 LEU A N 1
ATOM 1686 C CA . LEU A 1 215 ? -8.697 4.612 4.022 1.00 89.19 215 LEU A CA 1
ATOM 1687 C C . LEU A 1 215 ? -7.647 5.710 3.843 1.00 89.19 215 LEU A C 1
ATOM 1689 O O . LEU A 1 215 ? -7.077 5.871 2.762 1.00 89.19 215 LEU A O 1
ATOM 1693 N N . LYS A 1 216 ? -7.348 6.422 4.930 1.00 91.06 216 LYS A N 1
ATOM 1694 C CA . LYS A 1 216 ? -6.256 7.396 5.010 1.00 91.06 216 LYS A CA 1
ATOM 1695 C C . LYS A 1 216 ? -5.102 6.775 5.788 1.00 91.06 216 LYS A C 1
ATOM 1697 O O . LYS A 1 216 ? -5.305 6.268 6.890 1.00 91.06 216 LYS A O 1
ATOM 1702 N N . ILE A 1 217 ? -3.891 6.839 5.246 1.00 90.25 217 ILE A N 1
ATOM 1703 C CA . ILE A 1 217 ? -2.667 6.362 5.896 1.00 90.25 217 ILE A CA 1
ATOM 1704 C C . ILE A 1 217 ? -1.711 7.540 6.056 1.00 90.25 217 ILE A C 1
ATOM 1706 O O . ILE A 1 217 ? -1.265 8.113 5.066 1.00 90.25 217 ILE A O 1
ATOM 1710 N N . LEU A 1 218 ? -1.379 7.881 7.296 1.00 88.62 218 LEU A N 1
ATOM 1711 C CA . LEU A 1 218 ? -0.383 8.886 7.647 1.00 88.62 218 LEU A CA 1
ATOM 1712 C C . LEU A 1 218 ? 0.954 8.183 7.914 1.00 88.62 218 LEU A C 1
ATOM 1714 O O . LEU A 1 218 ? 1.040 7.314 8.784 1.00 88.62 218 LEU A O 1
ATOM 1718 N N . ARG A 1 219 ? 1.996 8.556 7.162 1.00 85.56 219 ARG A N 1
ATOM 1719 C CA . ARG A 1 219 ? 3.365 8.029 7.320 1.00 85.56 219 ARG A CA 1
ATOM 1720 C C . ARG A 1 219 ? 4.432 9.084 7.032 1.00 85.56 219 ARG A C 1
ATOM 1722 O O . ARG A 1 219 ? 4.142 10.133 6.467 1.00 85.56 219 ARG A O 1
ATOM 1729 N N . GLN A 1 220 ? 5.688 8.805 7.368 1.00 81.38 220 GLN A N 1
ATOM 1730 C CA . GLN A 1 220 ? 6.808 9.665 6.963 1.00 81.38 220 GLN A CA 1
ATOM 1731 C C . GLN A 1 220 ? 7.080 9.558 5.443 1.00 81.38 220 GLN A C 1
ATOM 1733 O O . GLN A 1 220 ? 6.897 8.475 4.879 1.00 81.38 220 GLN A O 1
ATOM 1738 N N . PRO A 1 221 ? 7.529 10.634 4.761 1.00 78.25 221 PRO A N 1
ATOM 1739 C CA . PRO A 1 221 ? 7.987 10.615 3.377 1.00 78.25 221 PRO A CA 1
ATOM 1740 C C . PRO A 1 221 ? 9.117 9.612 3.165 1.00 78.25 221 PRO A C 1
ATOM 1742 O O . PRO A 1 221 ? 10.012 9.466 3.997 1.00 78.25 221 PRO A O 1
ATOM 1745 N N . GLN A 1 222 ? 9.111 8.951 2.012 1.00 75.12 222 GLN A N 1
ATOM 1746 C CA . GLN A 1 222 ? 10.126 7.966 1.654 1.00 75.12 222 GLN A CA 1
ATOM 1747 C C . GLN A 1 222 ? 10.661 8.227 0.236 1.00 75.12 222 GLN A C 1
ATOM 1749 O O . GLN A 1 222 ? 10.029 8.905 -0.572 1.00 75.12 222 GLN A O 1
ATOM 1754 N N . HIS A 1 223 ? 11.864 7.718 -0.042 1.00 80.44 223 HIS A N 1
ATOM 1755 C CA . HIS A 1 223 ? 12.613 7.937 -1.291 1.00 80.44 223 HIS A CA 1
ATOM 1756 C C . HIS A 1 223 ? 12.806 6.612 -2.057 1.00 80.44 223 HIS A C 1
ATOM 1758 O O . HIS A 1 223 ? 13.883 6.321 -2.575 1.00 80.44 223 HIS A O 1
ATOM 1764 N N . ASP A 1 224 ? 11.777 5.770 -2.040 1.00 83.69 224 ASP A N 1
ATOM 1765 C CA . ASP A 1 224 ? 11.729 4.392 -2.554 1.00 83.69 224 ASP A CA 1
ATOM 1766 C C . ASP A 1 224 ? 10.480 4.115 -3.412 1.00 83.69 224 ASP A C 1
ATOM 1768 O O . ASP A 1 224 ? 10.350 3.025 -3.972 1.00 83.69 224 ASP A O 1
ATOM 1772 N N . MET A 1 225 ? 9.596 5.102 -3.562 1.00 86.25 225 MET A N 1
ATOM 1773 C CA . MET A 1 225 ? 8.474 5.074 -4.494 1.00 86.25 225 MET A CA 1
ATOM 1774 C C . MET A 1 225 ? 8.975 4.963 -5.943 1.00 86.25 225 MET A C 1
ATOM 1776 O O . MET A 1 225 ? 10.017 5.506 -6.301 1.00 86.25 225 MET A O 1
ATOM 1780 N N . THR A 1 226 ? 8.252 4.252 -6.801 1.00 88.88 226 THR A N 1
ATOM 1781 C CA . THR A 1 226 ? 8.567 4.115 -8.230 1.00 88.88 226 THR A CA 1
ATOM 1782 C C . THR A 1 226 ? 7.287 4.283 -9.027 1.00 88.88 226 THR A C 1
ATOM 1784 O O . THR A 1 226 ? 6.310 3.604 -8.740 1.00 88.88 226 THR A O 1
ATOM 1787 N N . ILE A 1 227 ? 7.279 5.145 -10.044 1.00 88.56 227 ILE A N 1
ATOM 1788 C CA . ILE A 1 227 ? 6.179 5.199 -11.014 1.00 88.56 227 ILE A CA 1
ATOM 1789 C C . ILE A 1 227 ? 6.698 4.814 -12.394 1.00 88.56 227 ILE A C 1
ATOM 1791 O O . ILE A 1 227 ? 7.766 5.268 -12.816 1.00 88.56 227 ILE A O 1
ATOM 1795 N N . MET A 1 228 ? 5.930 3.993 -13.100 1.00 89.94 228 MET A N 1
ATOM 1796 C CA . MET A 1 228 ? 6.190 3.635 -14.484 1.00 89.94 228 MET A CA 1
ATOM 1797 C C . MET A 1 228 ? 4.940 3.917 -15.316 1.00 89.94 228 MET A C 1
ATOM 1799 O O . MET A 1 228 ? 3.876 3.389 -15.017 1.00 89.94 228 MET A O 1
ATOM 1803 N N . ALA A 1 229 ? 5.043 4.774 -16.332 1.00 90.25 229 ALA A N 1
ATOM 1804 C CA . ALA A 1 229 ? 3.882 5.287 -17.065 1.00 90.25 229 ALA A CA 1
ATOM 1805 C C . ALA A 1 229 ? 4.136 5.442 -18.569 1.00 90.25 229 ALA A C 1
ATOM 1807 O O . ALA A 1 229 ? 5.269 5.638 -19.013 1.00 90.25 229 ALA A O 1
ATOM 1808 N N . THR A 1 230 ? 3.076 5.390 -19.373 1.00 86.31 230 THR A N 1
ATOM 1809 C CA . THR A 1 230 ? 3.177 5.671 -20.807 1.00 86.31 230 THR A CA 1
ATOM 1810 C C . THR A 1 230 ? 3.335 7.169 -21.081 1.00 86.31 230 THR A C 1
ATOM 1812 O O . THR A 1 230 ? 2.987 8.029 -20.270 1.00 86.31 230 THR A O 1
ATOM 1815 N N . GLN A 1 231 ? 3.871 7.506 -22.258 1.00 66.44 231 GLN A N 1
ATOM 1816 C CA . GLN A 1 231 ? 4.205 8.889 -22.630 1.00 66.44 231 GLN A CA 1
ATOM 1817 C C . GLN A 1 231 ? 3.003 9.863 -22.610 1.00 66.44 231 GLN A C 1
ATOM 1819 O O . GLN A 1 231 ? 3.215 11.073 -22.506 1.00 66.44 231 GLN A O 1
ATOM 1824 N N . ALA A 1 232 ? 1.763 9.364 -22.685 1.00 55.62 232 ALA A N 1
ATOM 1825 C CA . ALA A 1 232 ? 0.546 10.176 -22.764 1.00 55.62 232 ALA A CA 1
ATOM 1826 C C . ALA A 1 232 ? 0.328 11.100 -21.546 1.00 55.62 232 ALA A C 1
ATOM 1828 O O . ALA A 1 232 ? -0.150 12.221 -21.710 1.00 55.62 232 ALA A O 1
ATOM 1829 N N . ASN A 1 233 ? 0.743 10.686 -20.342 1.00 53.78 233 ASN A N 1
ATOM 1830 C CA . ASN A 1 233 ? 0.382 11.367 -19.087 1.00 53.78 233 ASN A CA 1
ATOM 1831 C C . ASN A 1 233 ? 1.506 12.257 -18.514 1.00 53.78 233 ASN A C 1
ATOM 1833 O O . ASN A 1 233 ? 1.434 12.711 -17.371 1.00 53.78 233 ASN A O 1
ATOM 1837 N N . ASN A 1 234 ? 2.549 12.558 -19.300 1.00 48.09 234 ASN A N 1
ATOM 1838 C CA . ASN A 1 234 ? 3.777 13.212 -18.820 1.00 48.09 234 ASN A CA 1
ATOM 1839 C C . ASN A 1 234 ? 3.621 14.684 -18.356 1.00 48.09 234 ASN A C 1
ATOM 1841 O O . ASN A 1 234 ? 4.602 15.304 -17.956 1.00 48.09 234 ASN A O 1
ATOM 1845 N N . ARG A 1 235 ? 2.415 15.265 -18.438 1.00 49.47 235 ARG A N 1
ATOM 1846 C CA . ARG A 1 235 ? 2.075 16.573 -17.837 1.00 49.47 235 ARG A CA 1
ATOM 1847 C C . ARG A 1 235 ? 1.359 16.459 -16.486 1.00 49.47 235 ARG A C 1
ATOM 1849 O O . ARG A 1 235 ? 1.387 17.419 -15.729 1.00 49.47 235 ARG A O 1
ATOM 1856 N N . GLN A 1 236 ? 0.733 15.318 -16.189 1.00 49.72 236 GLN A N 1
ATOM 1857 C CA . GLN A 1 236 ? 0.055 15.062 -14.910 1.00 49.72 236 GLN A CA 1
ATOM 1858 C C . GLN A 1 236 ? 0.998 14.400 -13.904 1.00 49.72 236 GLN A C 1
ATOM 1860 O O . GLN A 1 236 ? 0.983 14.745 -12.728 1.00 49.72 236 GLN A O 1
ATOM 1865 N N . ILE A 1 237 ? 1.854 13.484 -14.366 1.00 53.38 237 ILE A N 1
ATOM 1866 C CA . ILE A 1 237 ? 2.747 12.717 -13.493 1.00 53.38 237 ILE A CA 1
ATOM 1867 C C . ILE A 1 237 ? 3.984 13.549 -13.146 1.00 53.38 237 ILE A C 1
ATOM 1869 O O . ILE A 1 237 ? 4.992 13.535 -13.854 1.00 53.38 237 ILE A O 1
ATOM 1873 N N . SER A 1 238 ? 3.913 14.254 -12.018 1.00 50.31 238 SER A N 1
ATOM 1874 C CA . SER A 1 238 ? 5.074 14.875 -11.381 1.00 50.31 238 SER A CA 1
ATOM 1875 C C . SER A 1 238 ? 5.331 14.235 -10.018 1.00 50.31 238 SER A C 1
ATOM 1877 O O . SER A 1 238 ? 4.798 14.656 -8.992 1.00 50.31 238 SER A O 1
ATOM 1879 N N . LEU A 1 239 ? 6.206 13.221 -9.999 1.00 49.31 239 LEU A N 1
ATOM 1880 C CA . LEU A 1 239 ? 6.864 12.820 -8.753 1.00 49.31 239 LEU A CA 1
ATOM 1881 C C . LEU A 1 239 ? 7.554 14.045 -8.123 1.00 49.31 239 LEU A C 1
ATOM 1883 O O . LEU A 1 239 ? 7.966 14.951 -8.859 1.00 49.31 239 LEU A O 1
ATOM 1887 N N . PRO A 1 240 ? 7.704 14.099 -6.786 1.00 43.84 240 PRO A N 1
ATOM 1888 C CA . PRO A 1 240 ? 8.250 15.255 -6.074 1.00 43.84 240 PRO A CA 1
ATOM 1889 C C . PRO A 1 240 ? 9.750 15.499 -6.353 1.00 43.84 240 PRO A C 1
ATOM 1891 O O . PRO A 1 240 ? 10.595 15.351 -5.476 1.00 43.84 240 PRO A O 1
ATOM 1894 N N . ARG A 1 241 ? 10.089 15.990 -7.557 1.00 40.09 241 ARG A N 1
ATOM 1895 C CA . ARG A 1 241 ? 11.412 16.556 -7.900 1.00 40.09 241 ARG A CA 1
ATOM 1896 C C . ARG A 1 241 ? 11.781 17.745 -7.000 1.00 40.09 241 ARG A C 1
ATOM 1898 O O . ARG A 1 241 ? 12.957 18.009 -6.774 1.00 40.09 241 ARG A O 1
ATOM 1905 N N . ASN A 1 242 ? 10.774 18.447 -6.475 1.00 37.12 242 ASN A N 1
ATOM 1906 C CA . ASN A 1 242 ? 10.936 19.670 -5.688 1.00 37.12 242 ASN A CA 1
ATOM 1907 C C . ASN A 1 242 ? 11.042 19.462 -4.174 1.00 37.12 242 ASN A C 1
ATOM 1909 O O . ASN A 1 242 ? 11.178 20.456 -3.463 1.00 37.12 242 ASN A O 1
ATOM 1913 N N . SER A 1 243 ? 11.088 18.220 -3.671 1.00 37.88 243 SER A N 1
ATOM 1914 C CA . SER A 1 243 ? 11.623 18.011 -2.321 1.00 37.88 243 SER A CA 1
ATOM 1915 C C . SER A 1 243 ? 13.032 18.614 -2.238 1.00 37.88 243 SER A C 1
ATOM 1917 O O . SER A 1 243 ? 13.306 19.388 -1.330 1.00 37.88 243 SER A O 1
ATOM 1919 N N . LEU A 1 244 ? 13.874 18.378 -3.256 1.00 35.19 244 LEU A N 1
ATOM 1920 C CA . LEU A 1 244 ? 15.306 18.704 -3.294 1.00 35.19 244 LEU A CA 1
ATOM 1921 C C . LEU A 1 244 ? 15.706 20.189 -3.413 1.00 35.19 244 LEU A C 1
ATOM 1923 O O . LEU A 1 244 ? 16.862 20.495 -3.139 1.00 35.19 244 LEU A O 1
ATOM 1927 N N . ARG A 1 245 ? 14.807 21.133 -3.743 1.00 31.08 245 ARG A N 1
ATOM 1928 C CA . ARG A 1 245 ? 15.156 22.580 -3.774 1.00 31.08 245 ARG A CA 1
ATOM 1929 C C . ARG A 1 245 ? 14.771 23.366 -2.517 1.00 31.08 245 ARG A C 1
ATOM 1931 O O . ARG A 1 245 ? 15.189 24.510 -2.386 1.00 31.08 245 ARG A O 1
ATOM 1938 N N . PHE A 1 246 ? 14.037 22.759 -1.582 1.00 28.34 246 PHE A N 1
ATOM 1939 C CA . PHE A 1 246 ? 13.664 23.384 -0.304 1.00 28.34 246 PHE A CA 1
ATOM 1940 C C . PHE A 1 246 ? 14.472 22.861 0.904 1.00 28.34 246 PHE A C 1
ATOM 1942 O O . PHE A 1 246 ? 14.141 23.186 2.042 1.00 28.34 246 PHE A O 1
ATOM 1949 N N . TRP A 1 247 ? 15.581 22.135 0.690 1.00 32.03 247 TRP A N 1
ATOM 1950 C CA . TRP A 1 247 ? 16.504 21.665 1.752 1.00 32.03 247 TRP A CA 1
ATOM 1951 C C . TRP A 1 247 ? 17.365 22.780 2.385 1.00 32.03 247 TRP A C 1
ATOM 1953 O O . TRP A 1 247 ? 18.444 22.522 2.908 1.00 32.03 247 TRP A O 1
ATOM 1963 N N . GLY A 1 248 ? 16.884 24.025 2.368 1.00 26.30 248 GLY A N 1
ATOM 1964 C CA . GLY A 1 248 ? 17.424 25.105 3.194 1.00 26.30 248 GLY A CA 1
ATOM 1965 C C . GLY A 1 248 ? 16.882 25.099 4.630 1.00 26.30 248 GLY A C 1
ATOM 1966 O O . GLY A 1 248 ? 17.464 25.756 5.486 1.00 26.30 248 GLY A O 1
ATOM 1967 N N . GLN A 1 249 ? 15.783 24.382 4.913 1.00 29.12 249 GLN A N 1
ATOM 1968 C CA . GLN A 1 249 ? 15.184 24.322 6.254 1.00 29.12 249 GLN A CA 1
ATOM 1969 C C . GLN A 1 249 ? 14.684 22.914 6.626 1.00 29.12 249 GLN A C 1
ATOM 1971 O O . GLN A 1 249 ? 13.857 22.339 5.927 1.00 29.12 249 GLN A O 1
ATOM 1976 N N . SER A 1 250 ? 15.208 22.420 7.757 1.00 32.50 250 SER A N 1
ATOM 1977 C CA . SER A 1 250 ? 14.850 21.234 8.565 1.00 32.50 250 SER A CA 1
ATOM 1978 C C . SER A 1 250 ? 14.248 19.990 7.866 1.00 32.50 250 SER A C 1
ATOM 1980 O O . SER A 1 250 ? 13.082 20.002 7.463 1.00 32.50 250 SER A O 1
ATOM 1982 N N . PRO A 1 251 ? 14.969 18.847 7.856 1.00 36.50 251 PRO A N 1
ATOM 1983 C CA . PRO A 1 251 ? 14.438 17.559 7.396 1.00 36.50 251 PRO A CA 1
ATOM 1984 C C . PRO A 1 251 ? 13.331 16.933 8.269 1.00 36.50 251 PRO A C 1
ATOM 1986 O O . PRO A 1 251 ? 12.743 15.936 7.861 1.00 36.50 251 PRO A O 1
ATOM 1989 N N . GLU A 1 252 ? 13.065 17.440 9.479 1.00 37.66 252 GLU A N 1
ATOM 1990 C CA . GLU A 1 252 ? 12.481 16.610 10.551 1.00 37.66 252 GLU A CA 1
ATOM 1991 C C . GLU A 1 252 ? 10.946 16.487 10.595 1.00 37.66 252 GLU A C 1
ATOM 1993 O O . GLU A 1 252 ? 10.435 15.687 11.376 1.00 37.66 252 GLU A O 1
ATOM 1998 N N . ARG A 1 253 ? 10.173 17.295 9.850 1.00 44.31 253 ARG A N 1
ATOM 1999 C CA . ARG A 1 253 ? 8.718 17.433 10.109 1.00 44.31 253 ARG A CA 1
ATOM 2000 C C . ARG A 1 253 ? 7.838 17.588 8.868 1.00 44.31 253 ARG A C 1
ATOM 2002 O O . ARG A 1 253 ? 7.117 18.575 8.727 1.00 44.31 253 ARG A O 1
ATOM 2009 N N . LYS A 1 254 ? 7.832 16.588 7.990 1.00 53.31 254 LYS A N 1
ATOM 2010 C CA . LYS A 1 254 ? 6.789 16.434 6.963 1.00 53.31 254 LYS A CA 1
ATOM 2011 C C . LYS A 1 254 ? 6.253 15.016 7.066 1.00 53.31 254 LYS A C 1
ATOM 2013 O O . LYS A 1 254 ? 7.055 14.102 7.046 1.00 53.31 254 LYS A O 1
ATOM 2018 N N . GLN A 1 255 ? 4.942 14.845 7.192 1.00 55.06 255 GLN A N 1
ATOM 2019 C CA . GLN A 1 255 ? 4.248 13.555 7.082 1.00 55.06 255 GLN A CA 1
ATOM 2020 C C . GLN A 1 255 ? 3.464 13.553 5.761 1.00 55.06 255 GLN A C 1
ATOM 2022 O O . GLN A 1 255 ? 3.112 14.623 5.282 1.00 55.06 255 GLN A O 1
ATOM 2027 N N . LEU A 1 256 ? 3.189 12.397 5.164 1.00 52.88 256 LEU A N 1
ATOM 2028 C CA . LEU A 1 256 ? 2.317 12.262 3.993 1.00 52.88 256 LEU A CA 1
ATOM 2029 C C . LEU A 1 256 ? 1.022 11.572 4.399 1.00 52.88 256 LEU A C 1
ATOM 2031 O O . LEU A 1 256 ? 1.076 10.569 5.113 1.00 52.88 256 LEU A O 1
ATOM 2035 N N . VAL A 1 257 ? -0.107 12.059 3.883 1.00 65.56 257 VAL A N 1
ATOM 2036 C CA . VAL A 1 257 ? -1.370 11.312 3.903 1.00 65.56 257 VAL A CA 1
ATOM 2037 C C . VAL A 1 257 ? -1.554 10.648 2.545 1.00 65.56 257 VAL A C 1
ATOM 2039 O O . VAL A 1 257 ? -1.629 11.318 1.518 1.00 65.56 257 VAL A O 1
ATOM 2042 N N . LEU A 1 258 ? -1.624 9.323 2.543 1.00 64.88 258 LEU A N 1
ATOM 2043 C CA . LEU A 1 258 ? -2.074 8.526 1.410 1.00 64.88 258 LEU A CA 1
ATOM 2044 C C . LEU A 1 258 ? -3.578 8.308 1.562 1.00 64.88 258 LEU A C 1
ATOM 2046 O O . LEU A 1 258 ? -4.008 7.805 2.599 1.00 64.88 258 LEU A O 1
ATOM 2050 N N . ILE A 1 259 ? -4.368 8.661 0.554 1.00 70.25 259 ILE A N 1
ATOM 2051 C CA . ILE A 1 259 ? -5.819 8.443 0.542 1.00 70.25 259 ILE A CA 1
ATOM 2052 C C . ILE A 1 259 ? -6.125 7.402 -0.528 1.00 70.25 259 ILE A C 1
ATOM 2054 O O . ILE A 1 259 ? -5.807 7.611 -1.699 1.00 70.25 259 ILE A O 1
ATOM 2058 N N . ILE A 1 260 ? -6.728 6.284 -0.124 1.00 71.31 260 ILE A N 1
ATOM 2059 C CA . ILE A 1 260 ? -7.177 5.204 -1.009 1.00 71.31 260 ILE A CA 1
ATOM 2060 C C . ILE A 1 260 ? -8.699 5.109 -0.889 1.00 71.31 260 ILE A C 1
ATOM 2062 O O . ILE A 1 260 ? -9.214 4.894 0.210 1.00 71.31 260 ILE A O 1
ATOM 2066 N N . ILE A 1 261 ? -9.409 5.241 -2.013 1.00 65.00 261 ILE A N 1
ATOM 2067 C CA . ILE A 1 261 ? -10.859 5.022 -2.087 1.00 65.00 261 ILE A CA 1
ATOM 2068 C C . ILE A 1 261 ? -11.120 3.720 -2.845 1.00 65.00 261 ILE A C 1
ATOM 2070 O O . ILE A 1 261 ? -10.842 3.610 -4.042 1.00 65.00 261 ILE A O 1
ATOM 2074 N N . PHE A 1 262 ? -11.651 2.723 -2.141 1.00 47.12 262 PHE A N 1
ATOM 2075 C CA . PHE A 1 262 ? -12.013 1.414 -2.685 1.00 47.12 262 PHE A CA 1
ATOM 2076 C C . PHE A 1 262 ? -13.366 1.456 -3.410 1.00 47.12 262 PHE A C 1
ATOM 2078 O O . PHE A 1 262 ? -14.226 2.283 -3.108 1.00 47.12 262 PHE A O 1
ATOM 2085 N N . GLN A 1 263 ? -13.605 0.535 -4.347 1.00 33.78 263 GLN A N 1
ATOM 2086 C CA . GLN A 1 263 ? -14.937 0.433 -4.966 1.00 33.78 263 GLN A CA 1
ATOM 2087 C C . GLN A 1 263 ? -15.984 -0.180 -4.018 1.00 33.78 263 GLN A C 1
ATOM 2089 O O . GLN A 1 263 ? -17.145 0.210 -4.069 1.00 33.78 263 GLN A O 1
ATOM 2094 N N . HIS A 1 264 ? -15.577 -1.104 -3.140 1.00 37.25 264 HIS A N 1
ATOM 2095 C CA . HIS A 1 264 ? -16.435 -1.740 -2.133 1.00 37.25 264 HIS A CA 1
ATOM 2096 C C . HIS A 1 264 ? -15.633 -1.991 -0.844 1.00 37.25 264 HIS A C 1
ATOM 2098 O O . HIS A 1 264 ? -14.562 -2.594 -0.905 1.00 37.25 264 HIS A O 1
ATOM 2104 N N . PHE A 1 265 ? -16.143 -1.550 0.310 1.00 28.50 265 PHE A N 1
ATOM 2105 C CA . PHE A 1 265 ? -15.581 -1.830 1.637 1.00 28.50 265 PHE A CA 1
ATOM 2106 C C . PHE A 1 265 ? -16.697 -1.758 2.695 1.00 28.50 265 PHE A C 1
ATOM 2108 O O . PHE A 1 265 ? -17.375 -0.738 2.814 1.00 28.50 265 PHE A O 1
ATOM 2115 N N . GLU A 1 266 ? -16.915 -2.824 3.467 1.00 27.80 266 GLU A N 1
ATOM 2116 C CA . GLU A 1 266 ? -17.992 -2.860 4.467 1.00 27.80 266 GLU A CA 1
ATOM 2117 C C . GLU A 1 266 ? -17.530 -2.365 5.844 1.00 27.80 266 GLU A C 1
ATOM 2119 O O . GLU A 1 266 ? -16.677 -2.977 6.481 1.00 27.80 266 GLU A O 1
ATOM 2124 N N . THR A 1 267 ? -18.161 -1.303 6.352 1.00 33.41 267 THR A N 1
ATOM 2125 C CA . THR A 1 267 ? -18.119 -0.892 7.771 1.00 33.41 267 THR A CA 1
ATOM 2126 C C . THR A 1 267 ? -19.415 -0.180 8.150 1.00 33.41 267 THR A C 1
ATOM 2128 O O . THR A 1 267 ? -20.082 0.358 7.269 1.00 33.41 267 THR A O 1
ATOM 2131 N N . LYS A 1 268 ? -19.761 -0.144 9.442 1.00 35.25 268 LYS A N 1
ATOM 2132 C CA . LYS A 1 268 ? -21.082 0.288 9.931 1.00 35.25 268 LYS A CA 1
ATOM 2133 C C . LYS A 1 268 ? -20.968 1.319 11.066 1.00 35.25 268 LYS A C 1
ATOM 2135 O O . LYS A 1 268 ? -19.962 1.334 11.774 1.00 35.25 268 LYS A O 1
ATOM 2140 N N . ASN A 1 269 ? -21.989 2.165 11.219 1.00 33.38 269 ASN A N 1
ATOM 2141 C CA . ASN A 1 269 ? -22.001 3.343 12.103 1.00 33.38 269 ASN A CA 1
ATOM 2142 C C . ASN A 1 269 ? -23.006 3.183 13.274 1.00 33.38 269 ASN A C 1
ATOM 2144 O O . ASN A 1 269 ? -23.748 2.206 13.323 1.00 33.38 269 ASN A O 1
ATOM 2148 N N . GLY A 1 270 ? -23.021 4.133 14.221 1.00 34.09 270 GLY A N 1
ATOM 2149 C CA . GLY A 1 270 ? -24.004 4.204 15.319 1.00 34.09 270 GLY A CA 1
ATOM 2150 C C . GLY A 1 270 ? -23.992 5.556 16.058 1.00 34.09 270 GLY A C 1
ATOM 2151 O O . GLY A 1 270 ? -23.057 6.345 15.881 1.00 34.09 270 GLY A O 1
ATOM 2152 N N . SER A 1 271 ? -25.027 5.836 16.869 1.00 32.44 271 SER A N 1
ATOM 2153 C CA . SER A 1 271 ? -25.283 7.162 17.484 1.00 32.44 271 SER A CA 1
ATOM 2154 C C . SER A 1 271 ? -25.817 7.127 18.937 1.00 32.44 271 SER A C 1
ATOM 2156 O O . SER A 1 271 ? -26.446 6.152 19.359 1.00 32.44 271 SER A O 1
ATOM 2158 N N . VAL A 1 272 ? -25.561 8.178 19.746 1.00 32.53 272 VAL A N 1
ATOM 2159 C CA . VAL A 1 272 ? -25.857 8.199 21.206 1.00 32.53 272 VAL A CA 1
ATOM 2160 C C . VAL A 1 272 ? -26.216 9.594 21.778 1.00 32.53 272 VAL A C 1
ATOM 2162 O O . VAL A 1 272 ? -25.621 10.602 21.400 1.00 32.53 272 VAL A O 1
ATOM 2165 N N . PRO A 1 273 ? -27.228 9.649 22.678 1.00 35.75 273 PRO A N 1
ATOM 2166 C CA . PRO A 1 273 ? -27.295 10.660 23.759 1.00 35.75 273 PRO A CA 1
ATOM 2167 C C . PRO A 1 273 ? -27.828 10.120 25.127 1.00 35.75 273 PRO A C 1
ATOM 2169 O O . PRO A 1 273 ? -28.524 9.094 25.129 1.00 35.75 273 PRO A O 1
ATOM 2172 N N . ILE A 1 274 ? -27.723 10.752 26.324 1.00 36.50 274 ILE A N 1
ATOM 2173 C CA . ILE A 1 274 ? -26.897 11.837 26.950 1.00 36.50 274 ILE A CA 1
ATOM 2174 C C . ILE A 1 274 ? -27.102 11.746 28.501 1.00 36.50 274 ILE A C 1
ATOM 2176 O O . ILE A 1 274 ? -28.241 11.525 28.909 1.00 36.50 274 ILE A O 1
ATOM 2180 N N . TYR A 1 275 ? -26.074 11.950 29.361 1.00 25.38 275 TYR A N 1
ATOM 2181 C CA . TYR A 1 275 ? -26.088 12.712 30.660 1.00 25.38 275 TYR A CA 1
ATOM 2182 C C . TYR A 1 275 ? -24.782 12.531 31.476 1.00 25.38 275 TYR A C 1
ATOM 2184 O O . TYR A 1 275 ? -24.417 11.408 31.810 1.00 25.38 275 TYR A O 1
ATOM 2192 N N . LYS A 1 276 ? -24.112 13.644 31.842 1.00 37.47 276 LYS A N 1
ATOM 2193 C CA . LYS A 1 276 ? -22.832 13.733 32.606 1.00 37.47 276 LYS A CA 1
ATOM 2194 C C . LYS A 1 276 ? -21.769 12.675 32.238 1.00 37.47 276 LYS A C 1
ATOM 2196 O O . LYS A 1 276 ? -21.018 12.198 33.081 1.00 37.47 276 LYS A O 1
ATOM 2201 N N . LYS A 1 277 ? -21.736 12.359 30.950 1.00 58.31 277 LYS A N 1
ATOM 2202 C CA . LYS A 1 277 ? -20.943 11.347 30.262 1.00 58.31 277 LYS A CA 1
ATOM 2203 C C . LYS A 1 277 ? -20.446 12.017 28.985 1.00 58.31 277 LYS A C 1
ATOM 2205 O O . LYS A 1 277 ? -21.204 12.797 28.401 1.00 58.31 277 LYS A O 1
ATOM 2210 N N . TRP A 1 278 ? -19.214 11.758 28.558 1.00 64.94 278 TRP A N 1
ATOM 2211 C CA . TRP A 1 278 ? -18.804 12.195 27.226 1.00 64.94 278 TRP A CA 1
ATOM 2212 C C . TRP A 1 278 ? -19.564 11.406 26.171 1.00 64.94 278 TRP A C 1
ATOM 2214 O O . TRP A 1 278 ? -19.687 10.184 26.259 1.00 64.94 278 TRP A O 1
ATOM 2224 N N . ASP A 1 279 ? -20.096 12.135 25.199 1.00 69.56 279 ASP A N 1
ATOM 2225 C CA . ASP A 1 279 ? -20.956 11.588 24.168 1.00 69.56 279 ASP A CA 1
ATOM 2226 C C . ASP A 1 279 ? -20.494 12.094 22.803 1.00 69.56 279 ASP A C 1
ATOM 2228 O O . ASP A 1 279 ? -20.207 13.284 22.641 1.00 69.56 279 ASP A O 1
ATOM 2232 N N . ALA A 1 280 ? -20.391 11.180 21.843 1.00 72.50 280 ALA A N 1
ATOM 2233 C CA . ALA A 1 280 ? -19.967 11.459 20.479 1.00 72.50 280 ALA A CA 1
ATOM 2234 C C . ALA A 1 280 ? -21.111 11.058 19.543 1.00 72.50 280 ALA A C 1
ATOM 2236 O O . ALA A 1 280 ? -21.364 9.872 19.327 1.00 72.50 280 ALA A O 1
ATOM 2237 N N . ALA A 1 281 ? -21.830 12.064 19.035 1.00 72.44 281 ALA A N 1
ATOM 2238 C CA . ALA A 1 281 ? -23.109 11.879 18.349 1.00 72.44 281 ALA A CA 1
ATOM 2239 C C . ALA A 1 281 ? -23.003 10.981 17.104 1.00 72.44 281 ALA A C 1
ATOM 2241 O O . ALA A 1 281 ? -23.840 10.097 16.932 1.00 72.44 281 ALA A O 1
ATOM 2242 N N . THR A 1 282 ? -21.949 11.165 16.301 1.00 81.25 282 THR A N 1
ATOM 2243 C CA . THR A 1 282 ? -21.595 10.293 15.173 1.00 81.25 282 THR A CA 1
ATOM 2244 C C . THR A 1 282 ? -20.212 9.701 15.420 1.00 81.25 282 THR A C 1
ATOM 2246 O O . THR A 1 282 ? -19.236 10.437 15.603 1.00 81.25 282 THR A O 1
ATOM 2249 N N . THR A 1 283 ? -20.112 8.371 15.411 1.00 83.50 283 THR A N 1
ATOM 2250 C CA . THR A 1 283 ? -18.842 7.654 15.597 1.00 83.50 283 THR A CA 1
ATOM 2251 C C . THR A 1 283 ? -18.727 6.506 14.593 1.00 83.50 283 THR A C 1
ATOM 2253 O O . THR A 1 283 ? -19.658 5.711 14.458 1.00 83.50 283 THR A O 1
ATOM 2256 N N . ARG A 1 284 ? -17.565 6.363 13.939 1.00 87.50 284 ARG A N 1
ATOM 2257 C CA . ARG A 1 284 ? -17.184 5.125 13.231 1.00 87.50 284 ARG A CA 1
ATOM 2258 C C . ARG A 1 284 ? -16.288 4.308 14.153 1.00 87.50 284 ARG A C 1
ATOM 2260 O O . ARG A 1 284 ? -15.210 4.770 14.528 1.00 87.50 284 ARG A O 1
ATOM 2267 N N . VAL A 1 285 ? -16.735 3.109 14.523 1.00 87.44 285 VAL A N 1
ATOM 2268 C CA . VAL A 1 285 ? -15.981 2.185 15.382 1.00 87.44 285 VAL A CA 1
ATOM 2269 C C . VAL A 1 285 ? -15.520 0.991 14.557 1.00 87.44 285 VAL A C 1
ATOM 2271 O O . VAL A 1 285 ? -16.312 0.390 13.838 1.00 87.44 285 VAL A O 1
ATOM 2274 N N . GLN A 1 286 ? -14.248 0.624 14.685 1.00 88.31 286 GLN A N 1
ATOM 2275 C CA . GLN A 1 286 ? -13.664 -0.533 14.018 1.00 88.31 286 GLN A CA 1
ATOM 2276 C C . GLN A 1 286 ? -12.887 -1.380 15.025 1.00 88.31 286 GLN A C 1
ATOM 2278 O O . GLN A 1 286 ? -12.011 -0.875 15.725 1.00 88.31 286 GLN A O 1
ATOM 2283 N N . LEU A 1 287 ? -13.172 -2.682 15.063 1.00 88.69 287 LEU A N 1
ATOM 2284 C CA . LEU A 1 287 ? -12.273 -3.653 15.682 1.00 88.69 287 LEU A CA 1
ATOM 2285 C C . LEU A 1 287 ? -11.216 -4.059 14.657 1.00 88.69 287 LEU A C 1
ATOM 2287 O O . LEU A 1 287 ? -11.545 -4.392 13.516 1.00 88.69 287 LEU A O 1
ATOM 2291 N N . VAL A 1 288 ? -9.954 -4.022 15.068 1.00 88.69 288 VAL A N 1
ATOM 2292 C CA . VAL A 1 288 ? -8.816 -4.504 14.282 1.00 88.69 288 VAL A CA 1
ATOM 2293 C C . VAL A 1 288 ? -8.016 -5.493 15.113 1.00 88.69 288 VAL A C 1
ATOM 2295 O O . VAL A 1 288 ? -7.862 -5.319 16.320 1.00 88.69 288 VAL A O 1
ATOM 2298 N N . GLN A 1 289 ? -7.475 -6.518 14.465 1.00 84.12 289 GLN A N 1
ATOM 2299 C CA . GLN A 1 289 ? -6.493 -7.405 15.073 1.00 84.12 289 GLN A CA 1
ATOM 2300 C C . GLN A 1 289 ? -5.181 -7.270 14.308 1.00 84.12 289 GLN A C 1
ATOM 2302 O O . GLN A 1 289 ? -5.156 -7.381 13.083 1.00 84.12 289 GLN A O 1
ATOM 2307 N N . LYS A 1 290 ? -4.094 -7.046 15.044 1.00 79.75 290 LYS A N 1
ATOM 2308 C CA . LYS A 1 290 ? -2.727 -7.161 14.543 1.00 79.75 290 LYS A CA 1
ATOM 2309 C C . LYS A 1 290 ? -1.972 -8.096 15.475 1.00 79.75 290 LYS A C 1
ATOM 2311 O O . LYS A 1 290 ? -1.914 -7.843 16.678 1.00 79.75 290 LYS A O 1
ATOM 2316 N N . GLU A 1 291 ? -1.394 -9.158 14.926 1.00 78.25 291 GLU A N 1
ATOM 2317 C CA . GLU A 1 291 ? -0.729 -10.212 15.692 1.00 78.25 291 GLU A CA 1
ATOM 2318 C C . GLU A 1 291 ? -1.679 -10.732 16.787 1.00 78.25 291 GLU A C 1
ATOM 2320 O O . GLU A 1 291 ? -2.798 -11.167 16.501 1.00 78.25 291 GLU A O 1
ATOM 2325 N N . LYS A 1 292 ? -1.269 -10.646 18.054 1.00 81.31 292 LYS A N 1
ATOM 2326 C CA . LYS A 1 292 ? -2.066 -11.069 19.218 1.00 81.31 292 LYS A CA 1
ATOM 2327 C C . LYS A 1 292 ? -2.855 -9.921 19.861 1.00 81.31 292 LYS A C 1
ATOM 2329 O O . LYS A 1 292 ? -3.506 -10.127 20.883 1.00 81.31 292 LYS A O 1
ATOM 2334 N N . THR A 1 293 ? -2.785 -8.721 19.290 1.00 86.81 293 THR A N 1
ATOM 2335 C CA . THR A 1 293 ? -3.351 -7.494 19.855 1.00 86.81 293 THR A CA 1
ATOM 2336 C C . THR A 1 293 ? -4.637 -7.135 19.119 1.00 86.81 293 THR A C 1
ATOM 2338 O O . THR A 1 293 ? -4.609 -6.718 17.959 1.00 86.81 293 THR A O 1
ATOM 2341 N N . VAL A 1 294 ? -5.773 -7.266 19.805 1.00 91.12 294 VAL A N 1
ATOM 2342 C CA . VAL A 1 294 ? -7.057 -6.718 19.346 1.00 91.12 294 VAL A CA 1
ATOM 2343 C C . VAL A 1 294 ? -7.165 -5.276 19.832 1.00 91.12 294 VAL A C 1
ATOM 2345 O O . VAL A 1 294 ? -6.888 -4.991 20.995 1.00 91.12 294 VAL A O 1
ATOM 2348 N N . GLN A 1 295 ? -7.562 -4.358 18.958 1.00 92.19 295 GLN A N 1
ATOM 2349 C CA . GLN A 1 295 ? -7.768 -2.950 19.289 1.00 92.19 295 GLN A CA 1
ATOM 2350 C C . GLN A 1 295 ? -9.144 -2.488 18.827 1.00 92.19 295 GLN A C 1
ATOM 2352 O O . GLN A 1 295 ? -9.610 -2.863 17.749 1.00 92.19 295 GLN A O 1
ATOM 2357 N N . LEU A 1 296 ? -9.770 -1.639 19.637 1.00 91.88 296 LEU A N 1
ATOM 2358 C CA . LEU A 1 296 ? -10.929 -0.854 19.242 1.00 91.88 296 LEU A CA 1
ATOM 2359 C C . LEU A 1 296 ? -10.436 0.524 18.813 1.00 91.88 296 LEU A C 1
ATOM 2361 O O . LEU A 1 296 ? -9.791 1.229 19.588 1.00 91.88 296 LEU A O 1
ATOM 2365 N N . LEU A 1 297 ? -10.747 0.891 17.574 1.00 92.75 297 LEU A N 1
ATOM 2366 C CA . LEU A 1 297 ? -10.508 2.210 17.004 1.00 92.75 297 LEU A CA 1
ATOM 2367 C C . LEU A 1 297 ? -11.845 2.946 16.938 1.00 92.75 297 LEU A C 1
ATOM 2369 O O . LEU A 1 297 ? -12.821 2.394 16.429 1.00 92.75 297 LEU A O 1
ATOM 2373 N N . ALA A 1 298 ? -11.892 4.180 17.423 1.00 90.25 298 ALA A N 1
ATOM 2374 C CA . ALA A 1 298 ? -13.059 5.046 17.327 1.00 90.25 298 ALA A CA 1
ATOM 2375 C C . ALA A 1 298 ? -12.657 6.371 16.675 1.00 90.25 298 ALA A C 1
ATOM 2377 O O . ALA A 1 298 ? -11.712 7.026 17.114 1.00 90.25 298 ALA A O 1
ATOM 2378 N N . PHE A 1 299 ? -13.382 6.760 15.631 1.00 91.06 299 PHE A N 1
ATOM 2379 C CA . PHE A 1 299 ? -13.254 8.047 14.950 1.00 91.06 299 PHE A CA 1
ATOM 2380 C C . PHE A 1 299 ? -14.517 8.857 15.221 1.00 91.06 299 PHE A C 1
ATOM 2382 O O . PHE A 1 299 ? -15.615 8.301 15.159 1.00 91.06 299 PHE A O 1
ATOM 2389 N N . PHE A 1 300 ? -14.370 10.150 15.506 1.00 88.38 300 PHE A N 1
ATOM 2390 C CA . PHE A 1 300 ? -15.465 10.982 16.003 1.00 88.38 300 PHE A CA 1
ATOM 2391 C C . PHE A 1 300 ? -15.772 12.160 15.081 1.00 88.38 300 PHE A C 1
ATOM 2393 O O . PHE A 1 300 ? -14.859 12.847 14.619 1.00 88.38 300 PHE A O 1
ATOM 2400 N N . GLU A 1 301 ? -17.057 12.444 14.879 1.00 84.94 301 GLU A N 1
ATOM 2401 C CA . GLU A 1 301 ? -17.508 13.689 14.257 1.00 84.94 301 GLU A CA 1
ATOM 2402 C C . GLU A 1 301 ? -17.701 14.772 15.328 1.00 84.94 301 GLU A C 1
ATOM 2404 O O . GLU A 1 301 ? -18.413 14.556 16.309 1.00 84.94 301 GLU A O 1
ATOM 2409 N N . ASN A 1 302 ? -17.073 15.940 15.151 1.00 80.38 302 ASN A N 1
ATOM 2410 C CA . ASN A 1 302 ? -17.270 17.145 15.977 1.00 80.38 302 ASN A CA 1
ATOM 2411 C C . ASN A 1 302 ? -17.138 16.954 17.508 1.00 80.38 302 ASN A C 1
ATOM 2413 O O . ASN A 1 302 ? -17.618 17.774 18.288 1.00 80.38 302 ASN A O 1
ATOM 2417 N N . PHE A 1 303 ? -16.460 15.899 17.965 1.00 81.81 303 PHE A N 1
ATOM 2418 C CA . PHE A 1 303 ? -16.279 15.626 19.389 1.00 81.81 303 PHE A CA 1
ATOM 2419 C C . PHE A 1 303 ? -15.273 16.601 20.015 1.00 81.81 303 PHE A C 1
ATOM 2421 O O . PHE A 1 303 ? -14.248 16.935 19.417 1.00 81.81 303 PHE A O 1
ATOM 2428 N N . ASN A 1 304 ? -15.562 17.082 21.226 1.00 79.88 304 ASN A N 1
ATOM 2429 C CA . ASN A 1 304 ? -14.802 18.178 21.843 1.00 79.88 304 ASN A CA 1
ATOM 2430 C C . ASN A 1 304 ? -13.424 17.763 22.381 1.00 79.88 304 ASN A C 1
ATOM 2432 O O . ASN A 1 304 ? -12.570 18.624 22.569 1.00 79.88 304 ASN A O 1
ATOM 2436 N N . HIS A 1 305 ? -13.201 16.470 22.629 1.00 78.38 305 HIS A N 1
ATOM 2437 C CA . HIS A 1 305 ? -11.982 15.985 23.288 1.00 78.38 305 HIS A CA 1
ATOM 2438 C C . HIS A 1 305 ? -10.908 15.481 22.308 1.00 78.38 305 HIS A C 1
ATOM 2440 O O . HIS A 1 305 ? -9.752 15.365 22.699 1.00 78.38 305 HIS A O 1
ATOM 2446 N N . GLY A 1 306 ? -11.259 15.227 21.043 1.00 85.06 306 GLY A N 1
ATOM 2447 C CA . GLY A 1 306 ? -10.333 14.802 19.987 1.00 85.06 306 GLY A CA 1
ATOM 2448 C C . GLY A 1 306 ? -11.060 14.192 18.784 1.00 85.06 306 GLY A C 1
ATOM 2449 O O . GLY A 1 306 ? -12.276 14.006 18.819 1.00 85.06 306 GLY A O 1
ATOM 2450 N N . ASP A 1 307 ? -10.319 13.874 17.721 1.00 88.75 307 ASP A N 1
ATOM 2451 C CA . ASP A 1 307 ? -10.877 13.377 16.448 1.00 88.75 307 ASP A CA 1
ATOM 2452 C C . ASP A 1 307 ? -10.896 11.844 16.323 1.00 88.75 307 ASP A C 1
ATOM 2454 O O . ASP A 1 307 ? -11.569 11.295 15.441 1.00 88.75 307 ASP A O 1
ATOM 2458 N N . CYS A 1 308 ? -10.140 11.149 17.176 1.00 91.50 308 CYS A N 1
ATOM 2459 C CA . CYS A 1 308 ? -10.128 9.694 17.296 1.00 91.50 308 CYS A CA 1
ATOM 2460 C C . CYS A 1 308 ? -9.468 9.221 18.601 1.00 91.50 308 CYS A C 1
ATOM 2462 O O . CYS A 1 308 ? -8.735 9.969 19.251 1.00 91.50 308 CYS A O 1
ATOM 2464 N N . MET A 1 309 ? -9.673 7.948 18.935 1.00 89.62 309 MET A N 1
ATOM 2465 C CA . MET A 1 309 ? -8.893 7.203 19.927 1.00 89.62 309 MET A CA 1
ATOM 2466 C C . MET A 1 309 ? -8.743 5.738 19.507 1.00 89.62 309 MET A C 1
ATOM 2468 O O . MET A 1 309 ? -9.571 5.206 18.765 1.00 89.62 309 MET A O 1
ATOM 2472 N N . GLY A 1 310 ? -7.700 5.077 20.003 1.00 90.19 310 GLY A N 1
ATOM 2473 C CA . GLY A 1 310 ? -7.495 3.640 19.849 1.00 90.19 310 GLY A CA 1
ATOM 2474 C C . GLY A 1 310 ? -7.015 3.037 21.164 1.00 90.19 310 GLY A C 1
ATOM 2475 O O . GLY A 1 310 ? -6.185 3.638 21.842 1.00 90.19 310 GLY A O 1
ATOM 2476 N N . PHE A 1 311 ? -7.542 1.875 21.547 1.00 90.56 311 PHE A N 1
ATOM 2477 C CA . PHE A 1 311 ? -7.095 1.162 22.747 1.00 90.56 311 PHE A CA 1
ATOM 2478 C C . PHE A 1 311 ? -7.179 -0.356 22.576 1.00 90.56 311 PHE A C 1
ATOM 2480 O O . PHE A 1 311 ? -7.956 -0.877 21.776 1.00 90.56 311 PHE A O 1
ATOM 2487 N N . THR A 1 312 ? -6.335 -1.072 23.320 1.00 94.25 312 THR A N 1
ATOM 2488 C CA . THR A 1 312 ? -6.235 -2.537 23.260 1.00 94.25 312 THR A CA 1
ATOM 2489 C C . THR A 1 312 ? -7.346 -3.196 24.071 1.00 94.25 312 THR A C 1
ATOM 2491 O O . THR A 1 312 ? -7.536 -2.851 25.235 1.00 94.25 312 THR A O 1
ATOM 2494 N N . LEU A 1 313 ? -8.005 -4.191 23.478 1.00 93.19 313 LEU A N 1
ATOM 2495 C CA . LEU A 1 313 ? -8.925 -5.103 24.153 1.00 93.19 313 LEU A CA 1
ATOM 2496 C C . LEU A 1 313 ? -8.226 -6.432 24.465 1.00 93.19 313 LEU A C 1
ATOM 2498 O O . LEU A 1 313 ? -7.388 -6.909 23.696 1.00 93.19 313 LEU A O 1
ATOM 2502 N N . LYS A 1 314 ? -8.592 -7.055 25.584 1.00 93.88 314 LYS A N 1
ATOM 2503 C CA . LYS A 1 314 ? -7.987 -8.287 26.107 1.00 93.88 314 LYS A CA 1
ATOM 2504 C C . LYS A 1 314 ? -9.049 -9.343 26.397 1.00 93.88 314 LYS A C 1
ATOM 2506 O O . LYS A 1 314 ? -10.203 -9.036 26.674 1.00 93.88 314 LYS A O 1
ATOM 2511 N N . SER A 1 315 ? -8.633 -10.607 26.428 1.00 93.00 315 SER A N 1
ATOM 2512 C CA . SER A 1 315 ? -9.496 -11.734 26.817 1.00 93.00 315 SER A CA 1
ATOM 2513 C C . SER A 1 315 ? -9.959 -11.697 28.284 1.00 93.00 315 SER A C 1
ATOM 2515 O O . SER A 1 315 ? -10.855 -12.442 28.671 1.00 93.00 315 SER A O 1
ATOM 2517 N N . THR A 1 316 ? -9.353 -10.832 29.103 1.00 93.81 316 THR A N 1
ATOM 2518 C CA . THR A 1 316 ? -9.726 -10.563 30.499 1.00 93.81 316 THR A CA 1
ATOM 2519 C C . THR A 1 316 ? -10.810 -9.498 30.657 1.00 93.81 316 THR A C 1
ATOM 2521 O O . THR A 1 316 ? -11.329 -9.331 31.760 1.00 93.81 316 THR A O 1
ATOM 2524 N N . ASP A 1 317 ? -11.121 -8.748 29.599 1.00 94.44 317 ASP A N 1
ATOM 2525 C CA . ASP A 1 317 ? -12.042 -7.617 29.678 1.00 94.44 317 ASP A CA 1
ATOM 2526 C C . ASP A 1 317 ? -13.493 -8.109 29.775 1.00 94.44 317 ASP A C 1
ATOM 2528 O O . ASP A 1 317 ? -13.854 -9.179 29.277 1.00 94.44 317 ASP A O 1
ATOM 2532 N N . THR A 1 318 ? -14.348 -7.335 30.447 1.00 95.44 318 THR A N 1
ATOM 2533 C CA . THR A 1 318 ? -15.758 -7.699 30.630 1.00 95.44 318 THR A CA 1
ATOM 2534 C C . THR A 1 318 ? -16.644 -6.917 29.671 1.00 95.44 318 THR A C 1
ATOM 2536 O O . THR A 1 318 ? -16.745 -5.694 29.749 1.00 95.44 318 THR A O 1
ATOM 2539 N N . PHE A 1 319 ? -17.326 -7.652 28.793 1.00 93.56 319 PHE A N 1
ATOM 2540 C CA . PHE A 1 319 ? -18.270 -7.111 27.822 1.00 93.56 319 PHE A CA 1
ATOM 2541 C C . PHE A 1 319 ? -19.712 -7.439 28.231 1.00 93.56 319 PHE A C 1
ATOM 2543 O O . PHE A 1 319 ? -20.031 -8.597 28.512 1.00 93.56 319 PHE A O 1
ATOM 2550 N N . GLU A 1 320 ? -20.594 -6.439 28.228 1.00 93.75 320 GLU A N 1
ATOM 2551 C CA . GLU A 1 320 ? -22.022 -6.591 28.530 1.00 93.75 320 GLU A CA 1
ATOM 2552 C C . GLU A 1 320 ? -22.909 -6.103 27.371 1.00 93.75 320 GLU A C 1
ATOM 2554 O O . GLU A 1 320 ? -22.776 -4.966 26.926 1.00 93.75 320 GLU A O 1
ATOM 2559 N N . SER A 1 321 ? -23.862 -6.912 26.903 1.00 91.88 321 SER A N 1
ATOM 2560 C CA . SER A 1 321 ? -24.882 -6.507 25.925 1.00 91.88 321 SER A CA 1
ATOM 2561 C C . SER A 1 321 ? -26.212 -6.147 26.591 1.00 91.88 321 SER A C 1
ATOM 2563 O O . SER A 1 321 ? -26.619 -6.742 27.592 1.00 91.88 321 SER A O 1
ATOM 2565 N N . SER A 1 322 ? -26.930 -5.174 26.028 1.00 88.50 322 SER A N 1
ATOM 2566 C CA . SER A 1 322 ? -28.240 -4.746 26.525 1.00 88.50 322 SER A CA 1
ATOM 2567 C C . SER A 1 322 ? -29.195 -4.383 25.385 1.00 88.50 322 SER A C 1
ATOM 2569 O O . SER A 1 322 ? -28.869 -3.556 24.539 1.00 88.50 322 SER A O 1
ATOM 2571 N N . ASN A 1 323 ? -30.410 -4.937 25.444 1.00 88.19 323 ASN A N 1
ATOM 2572 C CA . ASN A 1 323 ? -31.565 -4.580 24.612 1.00 88.19 323 ASN A CA 1
ATOM 2573 C C . ASN A 1 323 ? -32.604 -3.872 25.486 1.00 88.19 323 ASN A C 1
ATOM 2575 O O . ASN A 1 323 ? -33.504 -4.513 26.031 1.00 88.19 323 ASN A O 1
ATOM 2579 N N . LYS A 1 324 ? -32.459 -2.561 25.694 1.00 81.25 324 LYS A N 1
ATOM 2580 C CA . LYS A 1 324 ? -33.369 -1.787 26.559 1.00 81.25 324 LYS A CA 1
ATOM 2581 C C . LYS A 1 324 ? -34.008 -0.658 25.765 1.00 81.25 324 LYS A C 1
ATOM 2583 O O . LYS A 1 324 ? -33.310 0.125 25.132 1.00 81.25 324 LYS A O 1
ATOM 2588 N N . SER A 1 325 ? -35.337 -0.575 25.826 1.00 75.62 325 SER A N 1
ATOM 2589 C CA . SER A 1 325 ? -36.130 0.502 25.212 1.00 75.62 325 SER A CA 1
ATOM 2590 C C . SER A 1 325 ? -35.825 0.729 23.722 1.00 75.62 325 SER A C 1
ATOM 2592 O O . SER A 1 325 ? -35.695 1.867 23.284 1.00 75.62 325 SER A O 1
ATOM 2594 N N . GLY A 1 326 ? -35.650 -0.355 22.957 1.00 75.69 326 GLY A N 1
ATOM 2595 C CA . GLY A 1 326 ? -35.326 -0.300 21.525 1.00 75.69 326 GLY A CA 1
ATOM 2596 C C . GLY A 1 326 ? -33.881 0.092 21.185 1.00 75.69 326 GLY A C 1
ATOM 2597 O O . GLY A 1 326 ? -33.553 0.155 20.009 1.00 75.69 326 GLY A O 1
ATOM 2598 N N . LYS A 1 327 ? -33.010 0.333 22.177 1.00 82.94 327 LYS A N 1
ATOM 2599 C CA . LYS A 1 327 ? -31.576 0.569 21.956 1.00 82.94 327 LYS A CA 1
ATOM 26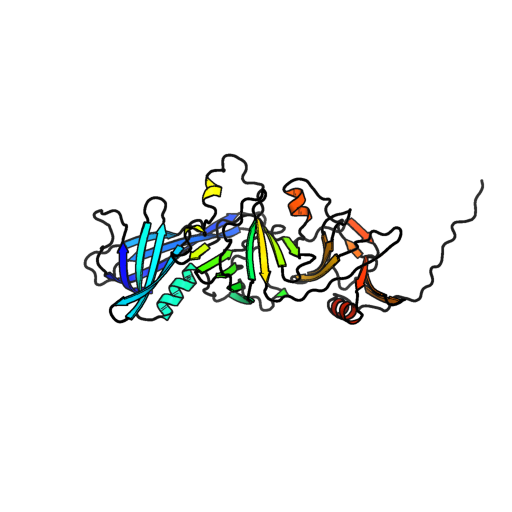00 C C . LYS A 1 327 ? -30.788 -0.733 22.102 1.00 82.94 327 LYS A C 1
ATOM 2602 O O . LYS A 1 327 ? -30.888 -1.398 23.140 1.00 82.94 327 LYS A O 1
ATOM 2607 N N . PHE A 1 328 ? -29.975 -1.043 21.095 1.00 87.56 328 PHE A N 1
ATOM 2608 C CA . PHE A 1 328 ? -29.039 -2.166 21.084 1.00 87.56 328 PHE A CA 1
ATOM 2609 C C . PHE A 1 328 ? -27.664 -1.649 21.502 1.00 87.56 328 PHE A C 1
ATOM 2611 O O . PHE A 1 328 ? -27.067 -0.838 20.799 1.00 87.56 328 PHE A O 1
ATOM 2618 N N . SER A 1 329 ? -27.154 -2.066 22.659 1.00 86.88 329 SER A N 1
ATOM 2619 C CA . SER A 1 329 ? -25.868 -1.569 23.157 1.00 86.88 329 SER A CA 1
ATOM 2620 C C . SER A 1 329 ? -24.918 -2.669 23.605 1.00 86.88 329 SER A C 1
ATOM 2622 O O . SER A 1 329 ? -25.333 -3.746 24.043 1.00 86.88 329 SER A O 1
ATOM 2624 N N . LEU A 1 330 ? -23.628 -2.357 23.498 1.00 88.69 330 LEU A N 1
ATOM 2625 C CA . LEU A 1 330 ? -22.517 -3.097 24.078 1.00 88.69 330 LEU A CA 1
ATOM 2626 C C . LEU A 1 330 ? -21.758 -2.163 25.023 1.00 88.69 330 LEU A C 1
ATOM 2628 O O . LEU A 1 330 ? -21.387 -1.054 24.643 1.00 88.69 330 LEU A O 1
ATOM 2632 N N . ARG A 1 331 ? -21.489 -2.625 26.238 1.00 88.50 331 ARG A N 1
ATOM 2633 C CA . ARG A 1 331 ? -20.619 -1.972 27.208 1.00 88.50 331 ARG A CA 1
ATOM 2634 C C . ARG A 1 331 ? -19.324 -2.756 27.377 1.00 88.50 331 ARG A C 1
ATOM 2636 O O . ARG A 1 331 ? -19.351 -3.979 27.471 1.00 88.50 331 ARG A O 1
ATOM 2643 N N . ILE A 1 332 ? -18.221 -2.028 27.467 1.00 90.12 332 ILE A N 1
ATOM 2644 C CA . ILE A 1 332 ? -16.913 -2.492 27.917 1.00 90.12 332 ILE A CA 1
ATOM 2645 C C . ILE A 1 332 ? -16.752 -1.953 29.341 1.00 90.12 332 ILE A C 1
ATOM 2647 O O . ILE A 1 332 ? -16.757 -0.738 29.534 1.00 90.12 332 ILE A O 1
ATOM 2651 N N . VAL A 1 333 ? -16.710 -2.845 30.328 1.00 88.75 333 VAL A N 1
ATOM 2652 C CA . VAL A 1 333 ? -16.671 -2.489 31.756 1.00 88.75 333 VAL A CA 1
ATOM 2653 C C . VAL A 1 333 ? -15.229 -2.225 32.188 1.00 88.75 333 VAL A C 1
ATOM 2655 O O . VAL A 1 333 ? -14.363 -3.047 31.888 1.00 88.75 333 VAL A O 1
ATOM 2658 N N . ASP A 1 334 ? -14.984 -1.118 32.901 1.00 85.94 334 ASP A N 1
ATOM 2659 C CA . ASP A 1 334 ? -13.634 -0.666 33.316 1.00 85.94 334 ASP A CA 1
ATOM 2660 C C . ASP A 1 334 ? -12.625 -0.648 32.143 1.00 85.94 334 ASP A C 1
ATOM 2662 O O . ASP A 1 334 ? -11.491 -1.128 32.244 1.00 85.94 334 ASP A O 1
ATOM 2666 N N . ALA A 1 335 ? -13.058 -0.139 30.984 1.00 84.94 335 ALA A N 1
ATOM 2667 C CA . ALA A 1 335 ? -12.241 -0.093 29.778 1.00 84.94 335 ALA A CA 1
ATOM 2668 C C . ALA A 1 335 ? -11.036 0.828 29.996 1.00 84.94 335 ALA A C 1
ATOM 2670 O O . ALA A 1 335 ? -11.204 1.966 30.424 1.00 84.94 335 ALA A O 1
ATOM 2671 N N . LYS A 1 336 ? -9.827 0.357 29.673 1.00 87.19 336 LYS A N 1
ATOM 2672 C CA . LYS A 1 336 ? -8.573 1.093 29.911 1.00 87.19 336 LYS A CA 1
ATOM 2673 C C . LYS A 1 336 ? -8.089 1.727 28.621 1.00 87.19 336 LYS A C 1
ATOM 2675 O O . LYS A 1 336 ? -7.789 1.014 27.664 1.00 87.19 336 LYS A O 1
ATOM 2680 N N . PHE A 1 337 ? -8.008 3.052 28.594 1.00 85.81 337 PHE A N 1
ATOM 2681 C CA . PHE A 1 337 ? -7.745 3.805 27.371 1.00 85.81 337 PHE A CA 1
ATOM 2682 C C . PHE A 1 337 ? -6.830 5.008 27.599 1.00 85.81 337 PHE A C 1
ATOM 2684 O O . PHE A 1 337 ? -6.650 5.507 28.712 1.00 85.81 337 PHE A O 1
ATOM 2691 N N . ALA A 1 338 ? -6.221 5.468 26.510 1.00 85.94 338 ALA A N 1
ATOM 2692 C CA . ALA A 1 338 ? -5.606 6.781 26.446 1.00 85.94 338 ALA A CA 1
ATOM 2693 C C . ALA A 1 338 ? -6.659 7.809 26.021 1.00 85.94 338 ALA A C 1
ATOM 2695 O O . ALA A 1 338 ? -7.510 7.526 25.173 1.00 85.94 338 ALA A O 1
ATOM 2696 N N . MET A 1 339 ? -6.582 9.008 26.594 1.00 81.75 339 MET A N 1
ATOM 2697 C CA . MET A 1 339 ? -7.412 10.131 26.174 1.00 81.75 339 MET A CA 1
ATOM 2698 C C . MET A 1 339 ? -7.247 10.425 24.674 1.00 81.75 339 MET A C 1
ATOM 2700 O O . MET A 1 339 ? -6.111 10.407 24.186 1.00 81.75 339 MET A O 1
ATOM 2704 N N . PRO A 1 340 ? -8.336 10.748 23.943 1.00 84.62 340 PRO A N 1
ATOM 2705 C CA . PRO A 1 340 ? -8.233 11.328 22.610 1.00 84.62 340 PRO A CA 1
ATOM 2706 C C . PRO A 1 340 ? -7.255 12.506 22.611 1.00 84.62 340 PRO A C 1
ATOM 2708 O O . PRO A 1 340 ? -7.235 13.318 23.540 1.00 84.62 340 PRO A O 1
ATOM 2711 N N . LYS A 1 341 ? -6.422 12.588 21.574 1.00 84.06 341 LYS A N 1
ATOM 2712 C CA . LYS A 1 341 ? -5.427 13.657 21.462 1.00 84.06 341 LYS A CA 1
ATOM 2713 C C . LYS A 1 341 ? -6.157 14.978 21.186 1.00 84.06 341 LYS A C 1
ATOM 2715 O O . LYS A 1 341 ? -6.967 15.019 20.255 1.00 84.06 341 LYS A O 1
ATOM 2720 N N . PRO A 1 342 ? -5.897 16.049 21.963 1.00 74.69 342 PRO A N 1
ATOM 2721 C CA . PRO A 1 342 ? -6.516 17.341 21.708 1.00 74.69 342 PRO A CA 1
ATOM 2722 C C . PRO A 1 342 ? -6.083 17.847 20.332 1.00 74.69 342 PRO A C 1
ATOM 2724 O O . PRO A 1 342 ? -4.953 17.601 19.904 1.00 74.69 342 PRO A O 1
ATOM 2727 N N . ARG A 1 343 ? -6.973 18.577 19.650 1.00 77.69 343 ARG A N 1
ATOM 2728 C CA . ARG A 1 343 ? -6.665 19.195 18.355 1.00 77.69 343 ARG A CA 1
AT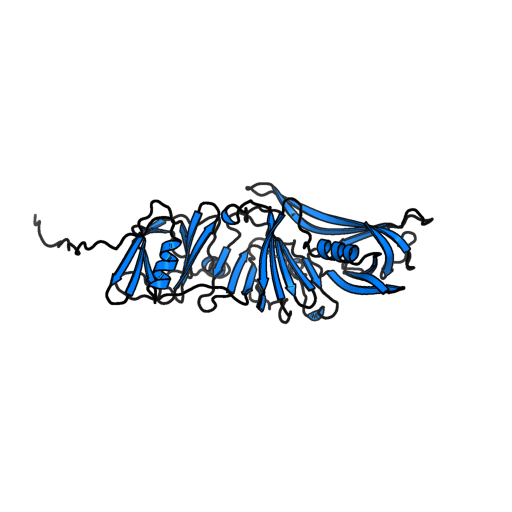OM 2729 C C . ARG A 1 343 ? -5.501 20.167 18.531 1.00 77.69 343 ARG A C 1
ATOM 2731 O O . ARG A 1 343 ? -5.650 21.199 19.183 1.00 77.69 343 ARG A O 1
ATOM 2738 N N . GLY A 1 344 ? -4.337 19.798 18.002 1.00 64.38 344 GLY A N 1
ATOM 2739 C CA . GLY A 1 344 ? -3.149 20.647 18.015 1.00 64.38 344 GLY A CA 1
ATOM 2740 C C . GLY A 1 344 ? -3.197 21.736 16.942 1.00 64.38 344 GLY A C 1
ATOM 2741 O O . GLY A 1 344 ? -4.183 21.889 16.227 1.00 64.38 344 GLY A O 1
ATOM 2742 N N . GLU A 1 345 ? -2.082 22.444 16.776 1.00 57.41 345 GLU A N 1
ATOM 2743 C CA . GLU A 1 345 ? -1.843 23.326 15.628 1.00 57.41 345 GLU A CA 1
ATOM 2744 C C . GLU A 1 345 ? -0.828 22.698 14.655 1.00 57.41 345 GLU A C 1
ATOM 2746 O O . GLU A 1 345 ? 0.054 21.923 15.046 1.00 57.41 345 GLU A O 1
ATOM 2751 N N . GLY A 1 346 ? -0.942 23.022 13.363 1.00 64.75 346 GLY A N 1
ATOM 2752 C CA . GLY A 1 346 ? -0.036 22.527 12.320 1.00 64.75 346 GLY A CA 1
ATOM 2753 C C . GLY A 1 346 ? 0.031 20.994 12.256 1.00 64.75 346 GLY A C 1
ATOM 2754 O O . GLY A 1 346 ? -0.991 20.313 12.279 1.00 64.75 346 GLY A O 1
ATOM 2755 N N . ASN A 1 347 ? 1.242 20.429 12.202 1.00 59.44 347 ASN A N 1
ATOM 2756 C CA . ASN A 1 347 ? 1.430 18.973 12.121 1.00 59.44 347 ASN A CA 1
ATOM 2757 C C . ASN A 1 347 ? 0.869 18.210 13.337 1.00 59.44 347 ASN A C 1
ATOM 2759 O O . ASN A 1 347 ? 0.537 17.037 13.199 1.00 59.44 347 ASN A O 1
ATOM 2763 N N . ALA A 1 348 ? 0.742 18.843 14.510 1.00 62.56 348 ALA A N 1
ATOM 2764 C CA . ALA A 1 348 ? 0.138 18.190 15.672 1.00 62.56 348 ALA A CA 1
ATOM 2765 C C . ALA A 1 348 ? -1.372 17.963 15.477 1.00 62.56 348 ALA A C 1
ATOM 2767 O O . ALA A 1 348 ? -1.889 16.955 15.946 1.00 62.56 348 ALA A O 1
ATOM 2768 N N . ALA A 1 349 ? -2.049 18.850 14.733 1.00 71.00 349 ALA A N 1
ATOM 2769 C CA . ALA A 1 349 ? -3.451 18.691 14.337 1.00 71.00 349 ALA A CA 1
ATOM 2770 C C . ALA A 1 349 ? -3.650 17.500 13.386 1.00 71.00 349 ALA A C 1
ATOM 2772 O O . ALA A 1 349 ? -4.631 16.765 13.484 1.00 71.00 349 ALA A O 1
ATOM 2773 N N . LEU A 1 350 ? -2.700 17.306 12.463 1.00 77.50 350 LEU A N 1
ATOM 2774 C CA . LEU A 1 350 ? -2.725 16.179 11.535 1.00 77.50 350 LEU A CA 1
ATOM 2775 C C . LEU A 1 350 ? -2.509 14.859 12.281 1.00 77.50 350 LEU A C 1
ATOM 2777 O O . LEU A 1 350 ? -3.257 13.912 12.072 1.00 77.50 350 LEU A O 1
ATOM 2781 N N . ASP A 1 351 ? -1.530 14.807 13.187 1.00 81.81 351 ASP A N 1
ATOM 2782 C CA . ASP A 1 351 ? -1.213 13.599 13.951 1.00 81.81 351 ASP A CA 1
ATOM 2783 C C . ASP A 1 351 ? -2.334 13.198 14.931 1.00 81.81 351 ASP A C 1
ATOM 2785 O O . ASP A 1 351 ? -2.617 12.009 15.076 1.00 81.81 351 ASP A O 1
ATOM 2789 N N . SER A 1 352 ? -3.035 14.168 15.543 1.00 85.25 352 SER A N 1
ATOM 2790 C CA . SER A 1 352 ? -4.159 13.911 16.463 1.00 85.25 352 SER A CA 1
ATOM 2791 C C . SER A 1 352 ? -5.388 13.268 15.809 1.00 85.25 352 SER A C 1
ATOM 2793 O O . SER A 1 352 ? -6.248 12.750 16.520 1.00 85.25 352 SER A O 1
ATOM 2795 N N . ALA A 1 353 ? -5.478 13.279 14.474 1.00 88.69 353 ALA A N 1
ATOM 2796 C CA . ALA A 1 353 ? -6.598 12.718 13.721 1.00 88.69 353 ALA A CA 1
ATOM 2797 C C . ALA A 1 353 ? -6.405 11.251 13.283 1.00 88.69 353 ALA A C 1
ATOM 2799 O O . ALA A 1 353 ? -7.317 10.684 12.670 1.00 88.69 353 ALA A O 1
ATOM 2800 N N . PHE A 1 354 ? -5.254 10.633 13.572 1.00 91.81 354 PHE A N 1
ATOM 2801 C CA . PHE A 1 354 ? -4.928 9.264 13.163 1.00 91.81 354 PHE A CA 1
ATOM 2802 C C . PHE A 1 354 ? -4.547 8.389 14.365 1.00 91.81 354 PHE A C 1
ATOM 2804 O O . PHE A 1 354 ? -3.881 8.828 15.301 1.00 91.81 354 PHE A O 1
ATOM 2811 N N . VAL A 1 355 ? -4.910 7.108 14.299 1.00 91.88 355 VAL A N 1
ATOM 2812 C CA . VAL A 1 355 ? -4.557 6.094 15.305 1.00 91.88 355 VAL A CA 1
ATOM 2813 C C . VAL A 1 355 ? -3.369 5.261 14.831 1.00 91.88 355 VAL A C 1
ATOM 2815 O O . VAL A 1 355 ? -3.248 4.953 13.644 1.00 91.88 355 VAL A O 1
ATOM 2818 N N . ASN A 1 356 ? -2.480 4.888 15.750 1.00 91.06 356 ASN A N 1
ATOM 2819 C CA . ASN A 1 356 ? -1.372 3.979 15.469 1.00 91.06 356 ASN A CA 1
ATOM 2820 C C . ASN A 1 356 ? -1.751 2.538 15.862 1.00 91.06 356 ASN A C 1
ATOM 2822 O O . ASN A 1 356 ? -2.414 2.339 16.876 1.00 91.06 356 ASN A O 1
ATOM 2826 N N . LEU A 1 357 ? -1.341 1.545 15.062 1.00 87.81 357 LEU A N 1
ATOM 2827 C CA . LEU A 1 357 ? -1.713 0.136 15.268 1.00 87.81 357 LEU A CA 1
ATOM 2828 C C . LEU A 1 357 ? -0.618 -0.733 15.901 1.00 87.81 357 LEU A C 1
ATOM 2830 O O . LEU A 1 357 ? -0.892 -1.875 16.264 1.00 87.81 357 LEU A O 1
ATOM 2834 N N . ASP A 1 358 ? 0.621 -0.252 15.979 1.00 86.94 358 ASP A N 1
ATOM 2835 C CA . ASP A 1 358 ? 1.802 -1.037 16.367 1.00 86.94 358 ASP A CA 1
ATOM 2836 C C . ASP A 1 358 ? 2.408 -0.621 17.720 1.00 86.94 358 ASP A C 1
ATOM 2838 O O . ASP A 1 358 ? 2.934 -1.458 18.449 1.00 86.94 358 ASP A O 1
ATOM 2842 N N . MET A 1 359 ? 2.235 0.644 18.089 1.00 88.19 359 MET A N 1
ATOM 2843 C CA . MET A 1 359 ? 2.438 1.238 19.403 1.00 88.19 359 MET A CA 1
ATOM 2844 C C . MET A 1 359 ? 1.132 1.937 19.832 1.00 88.19 359 MET A C 1
ATOM 2846 O O . MET A 1 359 ? 0.992 3.148 19.638 1.00 88.19 359 MET A O 1
ATOM 2850 N N . PRO A 1 360 ? 0.154 1.191 20.385 1.00 86.31 360 PRO A N 1
ATOM 2851 C CA . PRO A 1 360 ? -1.060 1.778 20.946 1.00 86.31 360 PRO A CA 1
ATOM 2852 C C . PRO A 1 360 ? -0.717 2.774 22.058 1.00 86.31 360 PRO A C 1
ATOM 2854 O O . PRO A 1 360 ? 0.228 2.557 22.821 1.00 86.31 360 PRO A O 1
ATOM 2857 N N . ASP A 1 361 ? -1.495 3.850 22.175 1.00 86.88 361 ASP A N 1
ATOM 2858 C CA . ASP A 1 361 ? -1.282 4.849 23.222 1.00 86.88 361 ASP A CA 1
ATOM 2859 C C . ASP A 1 361 ? -1.458 4.218 24.621 1.00 86.88 361 ASP A C 1
ATOM 2861 O O . ASP A 1 361 ? -2.380 3.432 24.863 1.00 86.88 361 ASP A O 1
ATOM 2865 N N . TYR A 1 362 ? -0.555 4.543 25.553 1.00 87.00 362 TYR A N 1
ATOM 2866 C CA . TYR A 1 362 ? -0.554 3.946 26.892 1.00 87.00 362 TYR A CA 1
ATOM 2867 C C . TYR A 1 362 ? -1.794 4.387 27.695 1.00 87.00 362 TYR A C 1
ATOM 2869 O O . TYR A 1 362 ? -2.063 5.590 27.769 1.00 87.00 362 TYR A O 1
ATOM 2877 N N . PRO A 1 363 ? -2.543 3.462 28.328 1.00 87.12 363 PRO A N 1
ATOM 2878 C CA . PRO A 1 363 ? -3.767 3.811 29.033 1.00 87.12 363 PRO A CA 1
ATOM 2879 C C . PRO A 1 363 ? -3.471 4.585 30.322 1.00 87.12 363 PRO A C 1
ATOM 2881 O O . PRO A 1 363 ? -2.854 4.059 31.249 1.00 87.12 363 PRO A O 1
ATOM 2884 N N . GLY A 1 364 ? -3.933 5.835 30.368 1.00 77.50 364 GLY A N 1
ATOM 2885 C CA . GLY A 1 364 ? -3.915 6.680 31.566 1.00 77.50 364 GLY A CA 1
ATOM 2886 C C . GLY A 1 364 ? -5.249 6.694 32.317 1.00 77.50 364 GLY A C 1
ATOM 2887 O O . GLY A 1 364 ? -5.257 6.945 33.517 1.00 77.50 364 GLY A O 1
ATOM 2888 N N . GLU A 1 365 ? -6.349 6.382 31.627 1.00 78.19 365 GLU A N 1
ATOM 2889 C CA . GLU A 1 365 ? -7.721 6.465 32.135 1.00 78.19 365 GLU A CA 1
ATOM 2890 C C . GLU A 1 365 ? -8.401 5.089 32.165 1.00 78.19 365 GLU A C 1
ATOM 2892 O O . GLU A 1 365 ? -7.998 4.154 31.456 1.00 78.19 365 GLU A O 1
ATOM 2897 N N . HIS A 1 366 ? -9.467 4.974 32.961 1.00 80.12 366 HIS A N 1
ATOM 2898 C CA . HIS A 1 366 ? -10.350 3.810 32.968 1.00 80.12 366 HIS A CA 1
ATOM 2899 C C . HIS A 1 366 ? -11.811 4.190 33.285 1.00 80.12 366 HIS A C 1
ATOM 2901 O O . HIS A 1 366 ? -12.063 4.907 34.251 1.00 80.12 366 HIS A O 1
ATOM 2907 N N . ASP A 1 367 ? -12.772 3.740 32.464 1.00 81.06 367 ASP A N 1
ATOM 2908 C CA . ASP A 1 367 ? -14.218 4.001 32.644 1.00 81.06 367 ASP A CA 1
ATOM 2909 C C . ASP A 1 367 ? -15.098 3.013 31.833 1.00 81.06 367 ASP A C 1
ATOM 2911 O O . ASP A 1 367 ? -14.617 2.294 30.953 1.00 81.06 367 ASP A O 1
ATOM 2915 N N . ASP A 1 368 ? -16.406 2.983 32.098 1.00 82.81 368 ASP A N 1
ATOM 2916 C CA . ASP A 1 368 ? -17.414 2.209 31.359 1.00 82.81 368 ASP A CA 1
ATOM 2917 C C . ASP A 1 368 ? -17.685 2.815 29.960 1.00 82.81 368 ASP A C 1
ATOM 2919 O O . ASP A 1 368 ? -18.520 3.713 29.781 1.00 82.81 368 ASP A O 1
ATOM 2923 N N . ILE A 1 369 ? -17.071 2.262 28.912 1.00 86.00 369 ILE A N 1
ATOM 2924 C CA . ILE A 1 369 ? -17.379 2.649 27.525 1.00 86.00 369 ILE A CA 1
ATOM 2925 C C . ILE A 1 369 ? -18.643 1.918 27.062 1.00 86.00 369 ILE A C 1
ATOM 2927 O O . ILE A 1 369 ? -18.760 0.706 27.203 1.00 86.00 369 ILE A O 1
ATOM 2931 N N . THR A 1 370 ? -19.612 2.631 26.477 1.00 87.62 370 THR A N 1
ATOM 2932 C CA . THR A 1 370 ? -20.819 2.018 25.885 1.00 87.62 370 THR A CA 1
ATOM 2933 C C . THR A 1 370 ? -20.990 2.460 24.439 1.00 87.62 370 THR A C 1
ATOM 2935 O O . THR A 1 370 ? -21.211 3.645 24.197 1.00 87.62 370 THR A O 1
ATOM 2938 N N . VAL A 1 371 ? -20.962 1.498 23.517 1.00 87.06 371 VAL A N 1
ATOM 2939 C CA . VAL A 1 371 ? -21.307 1.657 22.099 1.00 87.06 371 VAL A CA 1
ATOM 2940 C C . VAL A 1 371 ? -22.789 1.322 21.921 1.00 87.06 371 VAL A C 1
ATOM 2942 O O . VAL A 1 371 ? -23.278 0.337 22.484 1.00 87.06 371 VAL A O 1
ATOM 2945 N N . VAL A 1 372 ? -23.518 2.135 21.158 1.00 85.31 372 VAL A N 1
ATOM 2946 C CA . VAL A 1 372 ? -24.909 1.866 20.763 1.00 85.31 372 VAL A CA 1
ATOM 2947 C C . VAL A 1 372 ? -24.945 1.697 19.251 1.00 85.31 372 VAL A C 1
ATOM 2949 O O . VAL A 1 372 ? -24.243 2.402 18.529 1.00 85.31 372 VAL A O 1
ATOM 2952 N N . PHE A 1 373 ? -25.743 0.738 18.804 1.00 84.12 373 PHE A N 1
ATOM 2953 C CA . PHE A 1 373 ? -25.901 0.344 17.414 1.00 84.12 373 PHE A CA 1
ATOM 2954 C C . PHE A 1 373 ? -27.345 0.589 16.990 1.00 84.12 373 PHE A C 1
ATOM 2956 O O . PHE A 1 373 ? -28.267 0.444 17.803 1.00 84.12 373 PHE A O 1
ATOM 2963 N N . ASP A 1 374 ? -27.535 0.902 15.714 1.00 83.88 374 ASP A N 1
ATOM 2964 C CA . ASP A 1 374 ? -28.862 1.145 15.155 1.00 83.88 374 ASP A CA 1
ATOM 2965 C C . ASP A 1 374 ? -29.658 -0.171 15.034 1.00 83.88 374 ASP A C 1
ATOM 2967 O O . ASP A 1 374 ? -30.883 -0.169 15.173 1.00 83.88 374 ASP A O 1
ATOM 2971 N N . THR A 1 375 ? -28.976 -1.319 14.870 1.00 86.31 375 THR A N 1
ATOM 2972 C CA . THR A 1 375 ? -29.611 -2.648 14.813 1.00 86.31 375 THR A CA 1
ATOM 2973 C C . THR A 1 375 ? -29.001 -3.710 15.745 1.00 86.31 375 THR A C 1
ATOM 2975 O O . THR A 1 375 ? -27.804 -3.733 16.043 1.00 86.31 375 THR A O 1
ATOM 2978 N N . GLU A 1 376 ? -29.847 -4.667 16.147 1.00 88.62 376 GLU A N 1
ATOM 2979 C CA . GLU A 1 376 ? -29.486 -5.920 16.834 1.00 88.62 376 GLU A CA 1
ATOM 2980 C C . GLU A 1 376 ? -28.354 -6.670 16.109 1.00 88.62 376 GLU A C 1
ATOM 2982 O O . GLU A 1 376 ? -27.343 -7.032 16.712 1.00 88.62 376 GLU A O 1
ATOM 2987 N N . THR A 1 377 ? -28.503 -6.844 14.794 1.00 88.75 377 THR A N 1
ATOM 2988 C CA . THR A 1 377 ? -27.584 -7.603 13.937 1.00 88.75 377 THR A CA 1
ATOM 2989 C C . THR A 1 377 ? -26.180 -6.999 13.904 1.00 88.75 377 THR A C 1
ATOM 2991 O O . THR A 1 377 ? -25.194 -7.730 13.828 1.00 88.75 377 THR A O 1
ATOM 2994 N N . GLU A 1 378 ? -26.063 -5.673 13.969 1.00 84.38 378 GLU A N 1
ATOM 2995 C CA . GLU A 1 378 ? -24.774 -4.972 14.004 1.00 84.38 378 GLU A CA 1
ATOM 2996 C C . GLU A 1 378 ? -24.073 -5.141 15.342 1.00 84.38 378 GLU A C 1
ATOM 2998 O O . GLU A 1 378 ? -22.895 -5.502 15.374 1.00 84.38 378 GLU A O 1
ATOM 3003 N N . ARG A 1 379 ? -24.821 -4.972 16.437 1.00 86.69 379 ARG A N 1
ATOM 3004 C CA . ARG A 1 379 ? -24.352 -5.245 17.797 1.00 86.69 379 ARG A CA 1
ATOM 3005 C C . ARG A 1 379 ? -23.876 -6.695 17.926 1.00 86.69 379 ARG A C 1
ATOM 3007 O O . ARG A 1 379 ? -22.823 -6.933 18.510 1.00 86.69 379 ARG A O 1
ATOM 3014 N N . ASP A 1 380 ? -24.600 -7.656 17.349 1.00 88.69 380 ASP A N 1
ATOM 3015 C CA . ASP A 1 380 ? -24.235 -9.081 17.355 1.00 88.69 380 ASP A CA 1
ATOM 3016 C C . ASP A 1 380 ? -23.029 -9.410 16.475 1.00 88.69 380 ASP A C 1
ATOM 3018 O O . ASP A 1 380 ? -22.198 -10.236 16.855 1.00 88.69 380 ASP A O 1
ATOM 3022 N N . ALA A 1 381 ? -22.910 -8.784 15.302 1.00 86.62 381 ALA A N 1
ATOM 3023 C CA . ALA A 1 381 ? -21.738 -8.936 14.445 1.00 86.62 381 ALA A CA 1
ATOM 3024 C C . ALA A 1 381 ? -20.483 -8.379 15.132 1.00 86.62 381 ALA A C 1
ATOM 3026 O O . ALA A 1 381 ? -19.457 -9.053 15.173 1.00 86.62 381 ALA A O 1
ATOM 3027 N N . PHE A 1 382 ? -20.586 -7.197 15.745 1.00 85.94 382 PHE A N 1
ATOM 3028 C CA . PHE A 1 382 ? -19.507 -6.587 16.518 1.00 85.94 382 PHE A CA 1
ATOM 3029 C C . PHE A 1 382 ? -19.130 -7.435 17.743 1.00 85.94 382 PHE A C 1
ATOM 3031 O O . PHE A 1 382 ? -17.951 -7.680 17.987 1.00 85.94 382 PHE A O 1
ATOM 3038 N N . ALA A 1 383 ? -20.125 -7.947 18.479 1.00 89.25 383 ALA A N 1
ATOM 3039 C CA . ALA A 1 383 ? -19.924 -8.806 19.646 1.00 89.25 383 ALA A CA 1
ATOM 3040 C C . ALA A 1 383 ? -19.142 -10.095 19.333 1.00 89.25 383 ALA A C 1
ATOM 3042 O O . ALA A 1 383 ? -18.341 -10.534 20.156 1.00 89.25 383 ALA A O 1
ATOM 3043 N N . LYS A 1 384 ? -19.340 -10.688 18.147 1.00 89.81 384 LYS A N 1
ATOM 3044 C CA . LYS A 1 384 ? -18.615 -11.894 17.697 1.00 89.81 384 LYS A CA 1
ATOM 3045 C C . LYS A 1 384 ? -17.128 -11.653 17.417 1.00 89.81 384 LYS A C 1
ATOM 3047 O O . LYS A 1 384 ? -16.371 -12.617 17.398 1.00 89.81 384 LYS A O 1
ATOM 3052 N N . SER A 1 385 ? -16.718 -10.401 17.222 1.00 88.00 385 SER A N 1
ATOM 3053 C CA . SER A 1 385 ? -15.332 -10.009 16.925 1.00 88.00 385 SER A CA 1
ATOM 3054 C C . SER A 1 385 ? -14.527 -9.598 18.167 1.00 88.00 385 SER A C 1
ATOM 3056 O O . SER A 1 385 ? -13.390 -9.146 18.040 1.00 88.00 385 SER A O 1
ATOM 3058 N N . LEU A 1 386 ? -15.104 -9.706 19.370 1.00 91.25 386 LEU A N 1
ATOM 3059 C CA . LEU A 1 386 ? -14.449 -9.331 20.626 1.00 91.25 386 LEU A CA 1
ATOM 3060 C C . LEU A 1 386 ? -13.540 -10.451 21.166 1.00 91.25 386 LEU A C 1
ATOM 3062 O O . LEU A 1 386 ? -13.838 -11.630 20.983 1.00 91.25 386 LEU A O 1
ATOM 3066 N N . PRO A 1 387 ? -12.465 -10.111 21.905 1.00 92.12 387 PRO A N 1
ATOM 3067 C CA . PRO A 1 387 ? -11.510 -11.093 22.427 1.00 92.12 387 PRO A CA 1
ATOM 3068 C C . PRO A 1 387 ? -12.016 -11.895 23.641 1.00 92.12 387 PRO A C 1
ATOM 3070 O O . PRO A 1 387 ? -11.301 -12.777 24.118 1.00 92.12 387 PRO A O 1
ATOM 3073 N N . ALA A 1 388 ? -13.213 -11.600 24.164 1.00 93.88 388 ALA A N 1
ATOM 3074 C CA . ALA A 1 388 ? -13.849 -12.358 25.242 1.00 93.88 388 ALA A CA 1
ATOM 3075 C C . ALA A 1 388 ? -15.378 -12.451 25.045 1.00 93.88 388 ALA A C 1
ATOM 3077 O O . ALA A 1 388 ? -15.962 -11.580 24.395 1.00 93.88 388 ALA A O 1
ATOM 3078 N N . PRO A 1 389 ? -16.054 -13.465 25.625 1.00 93.06 389 PRO A N 1
ATOM 3079 C CA . PRO A 1 389 ? -17.502 -13.623 25.504 1.00 93.06 389 PRO A CA 1
ATOM 3080 C C . PRO A 1 389 ? -18.297 -12.453 26.098 1.00 93.06 389 PRO A C 1
ATOM 3082 O O . PRO A 1 389 ? -18.044 -12.014 27.223 1.00 93.06 389 PRO A O 1
ATOM 3085 N N . VAL A 1 390 ? -19.327 -12.011 25.374 1.00 93.62 390 VAL A N 1
ATOM 3086 C CA . VAL A 1 390 ? -20.261 -10.977 25.837 1.00 93.62 390 VAL A CA 1
ATOM 3087 C C . VAL A 1 390 ? -21.332 -11.584 26.742 1.00 93.62 390 VAL A C 1
ATOM 3089 O O . VAL A 1 390 ? -21.983 -12.565 26.386 1.00 93.62 390 VAL A O 1
ATOM 3092 N N . LYS A 1 391 ? -21.535 -10.983 27.914 1.00 93.00 391 LYS A N 1
ATOM 3093 C CA . LYS A 1 391 ? -22.567 -11.366 28.890 1.00 93.00 391 LYS A CA 1
ATOM 3094 C C . LYS A 1 391 ? -23.809 -10.493 28.707 1.00 93.00 391 LYS A C 1
ATOM 3096 O O . LYS A 1 391 ? -23.703 -9.354 28.273 1.00 93.00 391 LYS A O 1
ATOM 3101 N N . ALA A 1 392 ? -24.989 -10.977 29.087 1.00 85.44 392 ALA A N 1
ATOM 3102 C CA . ALA A 1 392 ? -26.154 -10.098 29.200 1.00 85.44 392 ALA A CA 1
ATOM 3103 C C . ALA A 1 392 ? -25.967 -9.142 30.393 1.00 85.44 392 ALA A C 1
ATOM 3105 O O . ALA A 1 392 ? -25.657 -9.599 31.495 1.00 85.44 392 ALA A O 1
ATOM 3106 N N . ALA A 1 393 ? -26.175 -7.838 30.186 1.00 77.25 393 ALA A N 1
ATOM 3107 C CA . ALA A 1 393 ? -26.003 -6.819 31.222 1.00 77.25 393 ALA A CA 1
ATOM 3108 C C . ALA A 1 393 ? -26.862 -7.126 32.457 1.00 77.25 393 ALA A C 1
ATOM 3110 O O . ALA A 1 393 ? -28.085 -7.304 32.356 1.00 77.25 393 ALA A O 1
ATOM 3111 N N . SER A 1 394 ? -26.226 -7.191 33.629 1.00 61.50 394 SER A N 1
ATOM 3112 C CA . SER A 1 394 ? -26.890 -7.695 34.834 1.00 61.50 394 SER A CA 1
ATOM 3113 C C . SER A 1 394 ? -28.086 -6.825 35.264 1.00 61.50 394 SER A C 1
ATOM 3115 O O . SER A 1 394 ? -28.079 -5.595 35.173 1.00 61.50 394 SER A O 1
ATOM 3117 N N . ARG A 1 395 ? -29.153 -7.464 35.767 1.00 52.53 395 ARG A N 1
ATOM 3118 C CA . ARG A 1 395 ? -30.335 -6.775 36.321 1.00 52.53 395 ARG A CA 1
ATOM 3119 C C . ARG A 1 395 ? -30.119 -6.326 37.776 1.00 52.53 395 ARG A C 1
ATOM 3121 O O . ARG A 1 395 ? -31.020 -6.474 38.597 1.00 52.53 395 ARG A O 1
ATOM 3128 N N . MET A 1 396 ? -28.950 -5.782 38.116 1.00 39.19 396 MET A N 1
ATOM 3129 C CA . MET A 1 396 ? -28.780 -5.121 39.412 1.00 39.19 396 MET A CA 1
ATOM 3130 C C . MET A 1 396 ? -29.362 -3.709 39.352 1.00 39.19 396 MET A C 1
ATOM 3132 O O . MET A 1 396 ? -28.907 -2.853 38.594 1.00 39.19 396 MET A O 1
ATOM 3136 N N . GLY A 1 397 ? -30.414 -3.481 40.140 1.00 39.16 397 GLY A N 1
ATOM 3137 C CA . GLY A 1 397 ? -30.979 -2.151 40.330 1.00 39.16 397 GLY A CA 1
ATOM 3138 C C . GLY A 1 397 ? -29.943 -1.211 40.942 1.00 39.16 397 GLY A C 1
ATOM 3139 O O . GLY A 1 397 ? -29.128 -1.627 41.764 1.00 39.16 397 GLY A O 1
ATOM 3140 N N . SER A 1 398 ? -29.981 0.064 40.550 1.00 34.00 398 SER A N 1
ATOM 3141 C CA . SER A 1 398 ? -29.120 1.093 41.133 1.00 34.00 398 SER A CA 1
ATOM 3142 C C . SER A 1 398 ? -29.410 1.222 42.630 1.00 34.00 398 SER A C 1
ATOM 3144 O O . SER A 1 398 ? -30.374 1.876 43.034 1.00 34.00 398 SER A O 1
ATOM 3146 N N . VAL A 1 399 ? -28.564 0.608 43.462 1.00 32.97 399 VAL A N 1
ATOM 3147 C CA . VAL A 1 399 ? -28.516 0.903 44.894 1.00 32.97 399 VAL A CA 1
ATOM 3148 C C . VAL A 1 399 ? -27.913 2.295 45.026 1.00 32.97 399 VAL A C 1
ATOM 3150 O O . VAL A 1 399 ? -26.695 2.470 45.099 1.00 32.97 399 VAL A O 1
ATOM 3153 N N . ARG A 1 400 ? -28.786 3.305 45.020 1.00 35.06 400 ARG A N 1
ATOM 3154 C CA . ARG A 1 400 ? -28.431 4.669 45.406 1.00 35.06 400 ARG A CA 1
ATOM 3155 C C . ARG A 1 400 ? -27.850 4.611 46.819 1.00 35.06 400 ARG A C 1
ATOM 3157 O O . ARG A 1 400 ? -28.586 4.411 47.781 1.00 35.06 400 ARG A O 1
ATOM 3164 N N . ARG A 1 401 ? -26.532 4.789 46.951 1.00 33.88 401 ARG A N 1
ATOM 3165 C CA . ARG A 1 401 ? -25.925 5.127 48.242 1.00 33.88 401 ARG A CA 1
ATOM 3166 C C . ARG A 1 401 ? -26.328 6.555 48.573 1.00 33.88 401 ARG A C 1
ATOM 3168 O O . ARG A 1 401 ? -25.684 7.504 48.132 1.00 33.88 401 ARG A O 1
ATOM 3175 N N . ASP A 1 402 ? -27.417 6.672 49.316 1.00 30.88 402 ASP A N 1
ATOM 3176 C CA . ASP A 1 402 ? -27.897 7.933 49.856 1.00 30.88 402 ASP A CA 1
ATOM 3177 C C . ASP A 1 402 ? -26.851 8.466 50.851 1.00 30.88 402 ASP A C 1
ATOM 3179 O O . ASP A 1 402 ? -26.729 7.982 51.977 1.00 30.88 402 ASP A O 1
ATOM 3183 N N . LYS A 1 403 ? -26.022 9.424 50.419 1.00 34.81 403 LYS A N 1
ATOM 3184 C CA . LYS A 1 403 ? -25.096 10.144 51.306 1.00 34.81 403 LYS A CA 1
ATOM 3185 C C . LYS A 1 403 ? -25.857 11.257 52.026 1.00 34.81 403 LYS A C 1
ATOM 3187 O O . LYS A 1 403 ? -25.612 12.438 51.802 1.00 34.81 403 LYS A O 1
ATOM 3192 N N . SER A 1 404 ? -26.790 10.861 52.886 1.00 37.59 404 SER A N 1
ATOM 3193 C CA . SER A 1 404 ? -27.573 11.777 53.713 1.00 37.59 404 SER A CA 1
ATOM 3194 C C . SER A 1 404 ? -27.805 11.207 55.118 1.00 37.59 404 SER A C 1
ATOM 3196 O O . SER A 1 404 ? -28.896 10.742 55.436 1.00 37.59 404 SER A O 1
ATOM 3198 N N . LYS A 1 405 ? -26.763 11.255 55.969 1.00 32.22 405 LYS A N 1
ATOM 3199 C CA . LYS A 1 405 ? -26.838 11.499 57.432 1.00 32.22 405 LYS A CA 1
ATOM 3200 C C . LYS A 1 405 ? -25.493 11.297 58.142 1.00 32.22 405 LYS A C 1
ATOM 3202 O O . LYS A 1 405 ? -24.804 10.327 57.850 1.00 32.22 405 LYS A O 1
ATOM 3207 N N . LEU A 1 406 ? -25.279 12.139 59.163 1.00 30.16 406 LEU A N 1
ATOM 3208 C CA . LEU A 1 406 ? -24.356 11.991 60.303 1.00 30.16 406 LEU A CA 1
ATOM 3209 C C . LEU A 1 406 ? -22.850 12.097 59.948 1.00 30.16 406 LEU A C 1
ATOM 3211 O O . LEU A 1 406 ? -22.388 11.510 58.978 1.00 30.16 406 LEU A O 1
ATOM 3215 N N . LEU A 1 407 ? -22.029 12.860 60.679 1.00 30.09 407 LEU A N 1
ATOM 3216 C CA . LEU A 1 407 ? -22.167 13.368 62.056 1.00 30.09 407 LEU A CA 1
ATOM 3217 C C . LEU A 1 407 ? -22.001 14.894 62.174 1.00 30.09 407 LEU A C 1
ATOM 3219 O O . LEU A 1 407 ? -21.160 15.478 61.495 1.00 30.09 407 LEU A O 1
ATOM 3223 N N . ASP A 1 408 ? -22.737 15.480 63.120 1.00 32.78 408 ASP A N 1
ATOM 3224 C CA . ASP A 1 408 ? -22.258 16.616 63.912 1.00 32.78 408 ASP A CA 1
ATOM 3225 C C . ASP A 1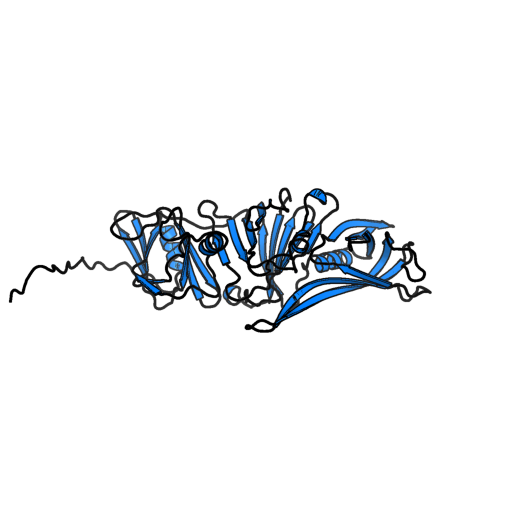 408 ? -21.287 16.099 64.990 1.00 32.78 408 ASP A C 1
ATOM 3227 O O . ASP A 1 408 ? -21.602 15.102 65.650 1.00 32.78 408 ASP A O 1
ATOM 3231 N N . ILE A 1 409 ? -20.140 16.775 65.140 1.00 35.44 409 ILE A N 1
ATOM 3232 C CA . ILE A 1 409 ? -19.399 17.175 66.366 1.00 35.44 409 ILE A CA 1
ATOM 3233 C C . ILE A 1 409 ? -18.053 17.762 65.917 1.00 35.44 409 ILE A C 1
ATOM 3235 O O . ILE A 1 409 ? -17.328 17.065 65.172 1.00 35.44 409 ILE A O 1
#

Sequence (409 aa):
MTVKVFQCFGQEKHAQSFPAEPVPKCEVRLFEKSTVEKAATGPRKKHRGFRLAVMTGKMTKNLRGIDQDILPTTPIQFSHLRGDNGHPALLLKIDDGNLRSSMVFTFDEPDQRARLHALLTGGVIGREETVYGEVPIQSFAIEEPGGLAPRLAGLEWQSVRIINEDAFDIQNTKTVLSEHLRVIMDFKTGTLTDRFNIGPGELKIRLDLHSTNELKILRQPQHDMTIMATQANNRQISLPRNSLRFWGQSPERKQLVLIIIFQHFETKNGSVPIYKKWDAATTRVQLVQKEKTVQLLAFFENFNHGDCMGFTLKSTDTFESSNKSGKFSLRIVDAKFAMPKPRGEGNAALDSAFVNLDMPDYPGEHDDITVVFDTETERDAFAKSLPAPVKAASRMGSVRRDKSKLLDI

pLDDT: mean 79.06, std 18.65, range [25.38, 97.31]